Protein 9FS2 (pdb70)

Nearest PDB structures (foldseek):
  9fs2-assembly1_A  TM=1.003E+00  e=1.152E-84  Homo sapiens
  6hfk-assembly1_A  TM=1.002E+00  e=3.833E-84  Homo sapiens
  6hfh-assembly1_A  TM=1.003E+00  e=9.293E-84  Homo sapiens
  6hfq-assembly1_A  TM=1.002E+00  e=9.293E-84  Homo sapiens
  6hfe-assembly1_A-2  TM=1.002E+00  e=7.982E-83  Homo sapiens

Radius of gyration: 18.81 Å; Cα contacts (8 Å, |Δi|>4): 896; chains: 1; bounding box: 50×43×52 Å

Solvent-accessible surface area: 13919 Å² total

Foldseek 3Di:
DWDKFFAFEFAAEAQQPPPRPLQHHQQLLLLLQVQLRHQEYEHAQQHVVGQAADVSVVVVQVRNLQFHLHAYFYEHEQFCPCQQPCAVPQQLHLAYAEDDDGDNRRYDPDVVSLLSNLQRRPQLAAAEYAADQCRLVSSLVSCVVSVGEYEYEAHQFLRNLVVLVVCVVVVRRYAYEHAVCSQPPAPVLCVVCDDLSQAAVVGGHHPVGNVSCLVSLVRHQAYHHNQDTDAPCQSPDDHRDHHFGPSNPRNQSVLQCCVVVSDHPVSHCRHGPVSSCVNSVFFGFPPKIWIKDQADKDFADQADDRGSNRGGSRGGDITGMGTAWIAGNRHTQDGPRDGDGGGSNYYSRSPPPSGGRDDDD

Organism: Homo sapiens (NCBI:txid9606)

InterPro domains:
  IPR002082 Aspartate carbamoyltransferase [MF_00001] (1923-2224)
  IPR002082 Aspartate carbamoyltransferase [TIGR00670] (1924-2222)
  IPR002195 Dihydroorotase, conserved site [PS00482] (1469-1477)
  IPR002195 Dihydroorotase, conserved site [PS00483] (1684-1695)
  IPR002474 Carbamoyl-phosphate synthase small subunit, N-terminal domain [PF00988] (4-137)
  IPR002474 Carbamoyl-phosphate synthase small subunit, N-terminal domain [SM01097] (1-139)
  IPR005479 Carbamoyl phosphate synthase, ATP-binding domain [PF02786] (514-717)
  IPR005479 Carbamoyl phosphate synthase, ATP-binding domain [PF02786] (1050-1247)
  IPR005479 Carbamoyl phosphate synthase, ATP-binding domain [PS00866] (550-564)
  IPR005479 Carbamoyl phosphate synthase, ATP-binding domain [PS00866] (1083-1097)
  IPR005479 Carbamoyl phosphate synthase, ATP-binding domain [PS00867] (680-687)
  IPR005479 Carbamoyl phosphate synthase, ATP-binding domain [PS00867] (1212-1219)
  IPR005480 Carbamoyl-phosphate synthetase, large subunit oligomerisation domain [PF02787] (801-877)
  IPR005480 Carbamoyl-phosphate synthetase, large subunit oligomerisation domain [SM01096] (798-921)
  IPR005483 Carbamoyl phosphate synthase, CPSase domain [PR00098] (405-419)
  IPR005483 Carbamoyl phosphate synthase, CPSase domain [PR00098] (434-444)
  IPR005483 Carbamoyl phosphate synthase, CPSase domain [PR00098] (554-566)
  IPR005483 Carbamoyl phosphate synthase, CPSase domain [PR00098] (588-607)
  IPR005483 Carbamoyl phosphate synthase, CPSase domain [PR00098] (623-640)
  IPR005483 Carbamoyl phosphate synthase, CPSase domain [PR00098] (680-709)

Structure (mmCIF, N/CA/C/O backbone):
data_9FS2
#
_entry.id   9FS2
#
_cell.length_a   82.142
_cell.length_b   158.579
_cell.length_c   61.950
_cell.angle_alpha   90.000
_cell.angle_beta   90.000
_cell.angle_gamma   90.000
#
_symmetry.space_group_name_H-M   'C 2 2 21'
#
loop_
_entity.id
_entity.type
_entity.pdbx_description
1 polymer 'Multifunctional protein CAD'
2 non-polymer 'ZINC ION'
3 non-polymer N-CARBAMOYL-L-ASPARTATE
4 non-polymer '(4S)-2,6-DIOXOHEXAHYDROPYRIMIDINE-4-CARBOXYLIC ACID'
5 non-polymer 'FORMIC ACID'
6 water water
#
loop_
_atom_site.group_PDB
_atom_site.id
_atom_site.type_symbol
_atom_site.label_atom_id
_atom_site.label_alt_id
_atom_site.label_comp_id
_atom_site.label_asym_id
_atom_site.label_entity_id
_atom_site.label_seq_id
_atom_site.pdbx_PDB_ins_code
_atom_site.Cartn_x
_atom_site.Cartn_y
_atom_site.Cartn_z
_atom_site.occupancy
_atom_site.B_iso_or_equiv
_atom_site.auth_seq_id
_atom_site.auth_comp_id
_atom_site.auth_asym_id
_atom_site.auth_atom_id
_atom_site.pdbx_PDB_model_num
ATOM 1 N N . LYS A 1 1 ? -12.54801 -31.49980 -38.72816 1.000 33.28266 1460 LYS A N 1
ATOM 2 C CA . LYS A 1 1 ? -11.29335 -31.37375 -37.99407 1.000 32.46683 1460 LYS A CA 1
ATOM 3 C C . LYS A 1 1 ? -11.52971 -30.75198 -36.60250 1.000 31.46404 1460 LYS A C 1
ATOM 4 O O . LYS A 1 1 ? -11.88950 -29.58360 -36.47330 1.000 34.77223 1460 LYS A O 1
ATOM 7 N N . LEU A 1 2 ? -11.31760 -31.55807 -35.56797 1.000 26.47669 1461 LEU A N 1
ATOM 8 C CA . LEU A 1 2 ? -11.55580 -31.14827 -34.19677 1.000 24.09478 1461 LEU A CA 1
ATOM 9 C C . LEU A 1 2 ? -10.29471 -30.52282 -33.62831 1.000 21.66817 1461 LEU A C 1
ATOM 10 O O . LEU A 1 2 ? -9.17840 -30.84646 -34.04744 1.000 24.84732 1461 LEU A O 1
ATOM 26 N N . VAL A 1 3 ? -10.46889 -29.61227 -32.71302 1.000 17.77044 1462 VAL A N 1
ATOM 27 C CA . VAL A 1 3 ? -9.37277 -28.98614 -31.98276 1.000 17.30979 1462 VAL A CA 1
ATOM 28 C C . VAL A 1 3 ? -9.31632 -29.58815 -30.59717 1.000 16.21224 1462 VAL A C 1
ATOM 29 O O . VAL A 1 3 ? -10.33206 -29.66144 -29.90930 1.000 15.31218 1462 VAL A O 1
ATOM 42 N N . ARG A 1 4 ? -8.12862 -30.01952 -30.19403 1.000 15.40163 1463 ARG A N 1
ATOM 43 C CA . ARG A 1 4 ? -7.86755 -30.59444 -28.87776 1.000 15.57008 1463 ARG A CA 1
ATOM 44 C C . ARG A 1 4 ? -7.46072 -29.48979 -27.91638 1.000 15.21219 1463 ARG A C 1
ATOM 45 O O . ARG A 1 4 ? -6.43843 -28.78375 -28.14258 1.000 18.41760 1463 ARG A O 1
ATOM 66 N N . LEU A 1 5 ? -8.21188 -29.31859 -26.89408 1.000 13.18035 1464 LEU A N 1
ATOM 67 C CA . LEU A 1 5 ? -7.97580 -28.42300 -25.77714 1.000 11.92491 1464 LEU A CA 1
ATOM 68 C C . LEU A 1 5 ? -7.59788 -29.22506 -24.54423 1.000 11.66693 1464 LEU A C 1
ATOM 69 O O . LEU A 1 5 ? -7.99272 -30.40263 -24.42083 1.000 12.62233 1464 LEU A O 1
ATOM 85 N N . PRO A 1 6 ? -6.85229 -28.64430 -23.62354 1.000 12.32497 1465 PRO A N 1
ATOM 86 C CA . PRO A 1 6 ? -6.62978 -29.28886 -22.32538 1.000 12.44076 1465 PRO A CA 1
ATOM 87 C C . PRO A 1 6 ? -7.91009 -29.30089 -21.51271 1.000 12.55659 1465 PRO A C 1
ATOM 88 O O . PRO A 1 6 ? -8.92594 -28.71760 -21.88833 1.000 13.04866 1465 PRO A O 1
ATOM 99 N N . GLY A 1 7 ? -7.86457 -29.98628 -20.37148 1.000 12.78285 1466 GLY A N 1
ATOM 100 C CA . GLY A 1 7 ? -9.00519 -30.01537 -19.47494 1.000 12.40122 1466 GLY A CA 1
ATOM 101 C C . GLY A 1 7 ? -9.25103 -28.64377 -18.86181 1.000 10.89582 1466 GLY A C 1
ATOM 102 O O . GLY A 1 7 ? -8.40817 -28.13761 -18.10581 1.000 11.51430 1466 GLY A O 1
ATOM 106 N N . LEU A 1 8 ? -10.40254 -28.05732 -19.13330 1.000 10.21944 1467 LEU A N 1
ATOM 107 C CA . LEU A 1 8 ? -10.67711 -26.70639 -18.64637 1.000 10.20359 1467 LEU A CA 1
ATOM 108 C C . LEU A 1 8 ? -11.18148 -26.72335 -17.20812 1.000 10.01941 1467 LEU A C 1
ATOM 109 O O . LEU A 1 8 ? -11.78406 -27.69405 -16.72044 1.000 10.86154 1467 LEU A O 1
ATOM 125 N N . ILE A 1 9 ? -10.93133 -25.60883 -16.52361 1.000 9.41144 1468 ILE A N 1
ATOM 126 C CA . ILE A 1 9 ? -11.15104 -25.46925 -15.10369 1.000 9.39037 1468 ILE A CA 1
ATOM 127 C C . ILE A 1 9 ? -12.06859 -24.28489 -14.89368 1.000 9.62988 1468 ILE A C 1
ATOM 128 O O . ILE A 1 9 ? -11.77302 -23.17921 -15.35121 1.000 10.09566 1468 ILE A O 1
ATOM 144 N N . ASP A 1 10 ? -13.15753 -24.50544 -14.12904 1.000 8.91663 1469 ASP A N 1
ATOM 145 C CA . ASP A 1 10 ? -14.06872 -23.44369 -13.70675 1.000 8.98241 1469 ASP A CA 1
ATOM 146 C C . ASP A 1 10 ? -13.94073 -23.24004 -12.21424 1.000 9.16662 1469 ASP A C 1
ATOM 147 O O . ASP A 1 10 ? -14.36071 -24.07632 -11.40813 1.000 9.33770 1469 ASP A O 1
ATOM 156 N N . VAL A 1 11 ? -13.32480 -22.10678 -11.83180 1.000 8.49031 1470 VAL A N 1
ATOM 157 C CA . VAL A 1 11 ? -13.07376 -21.81640 -10.43597 1.000 9.26402 1470 VAL A CA 1
ATOM 158 C C . VAL A 1 11 ? -14.25183 -21.19812 -9.68035 1.000 9.39033 1470 VAL A C 1
ATOM 159 O O . VAL A 1 11 ? -14.09636 -20.78917 -8.51946 1.000 8.88501 1470 VAL A O 1
ATOM 172 N N . HIS A 1 12 ? -15.44226 -21.18290 -10.30415 1.000 8.60605 1471 HIS A N 1
ATOM 173 C CA . HIS A 1 12 ? -16.57375 -20.58897 -9.59351 1.000 8.08496 1471 HIS A CA 1
ATOM 174 C C . HIS A 1 12 ? -17.89018 -21.24036 -10.03060 1.000 8.78766 1471 HIS A C 1
ATOM 175 O O . HIS A 1 12 ? -18.54632 -20.75747 -10.95015 1.000 9.52715 1471 HIS A O 1
ATOM 188 N N . VAL A 1 13 ? -18.31453 -22.28820 -9.30013 1.000 9.12193 1472 VAL A N 1
ATOM 189 C CA . VAL A 1 13 ? -19.59239 -22.92785 -9.58134 1.000 9.67719 1472 VAL A CA 1
ATOM 190 C C . VAL A 1 13 ? -20.35225 -23.11769 -8.29119 1.000 9.35615 1472 VAL A C 1
ATOM 191 O O . VAL A 1 13 ? -19.78098 -23.30901 -7.21026 1.000 10.48514 1472 VAL A O 1
ATOM 204 N N . HIS A 1 14 ? -21.68185 -23.18058 -8.42824 1.000 9.37201 1473 HIS A N 1
ATOM 205 C CA . HIS A 1 14 ? -22.58627 -23.51920 -7.33021 1.000 9.07716 1473 HIS A CA 1
ATOM 206 C C . HIS A 1 14 ? -23.26715 -24.83269 -7.68812 1.000 9.54831 1473 HIS A C 1
ATOM 207 O O . HIS A 1 14 ? -24.05140 -24.86842 -8.62436 1.000 10.76413 1473 HIS A O 1
ATOM 221 N N . LEU A 1 15 ? -22.97956 -25.87743 -6.93158 1.000 9.82728 1474 LEU A N 1
ATOM 222 C CA . LEU A 1 15 ? -23.53545 -27.20464 -7.20486 1.000 10.67475 1474 LEU A CA 1
ATOM 223 C C . LEU A 1 15 ? -24.67546 -27.59593 -6.29295 1.000 10.50105 1474 LEU A C 1
ATOM 224 O O . LEU A 1 15 ? -25.27003 -28.67275 -6.50691 1.000 12.13539 1474 LEU A O 1
ATOM 240 N N . ARG A 1 16 ? -25.00665 -26.76374 -5.30935 1.000 10.38785 1475 ARG A N 1
ATOM 241 C CA . ARG A 1 16 ? -26.27327 -26.79688 -4.56310 1.000 10.57747 1475 ARG A CA 1
ATOM 242 C C . ARG A 1 16 ? -26.43488 -27.96740 -3.61547 1.000 12.50668 1475 ARG A C 1
ATOM 243 O O . ARG A 1 16 ? -27.42850 -28.02857 -2.95572 1.000 18.67275 1475 ARG A O 1
ATOM 264 N N . GLU A 1 17 ? -25.53193 -28.90461 -3.58244 1.000 12.96708 1476 GLU A N 1
ATOM 265 C CA . GLU A 1 17 ? -25.55796 -30.03716 -2.68560 1.000 12.65136 1476 GLU A CA 1
ATOM 266 C C . GLU A 1 17 ? -24.48329 -29.82101 -1.63624 1.000 13.67517 1476 GLU A C 1
ATOM 267 O O . GLU A 1 17 ? -23.33789 -29.56526 -2.00025 1.000 15.73052 1476 GLU A O 1
ATOM 279 N N . PRO A 1 18 ? -24.78773 -29.83316 -0.36485 1.000 13.81470 1477 PRO A N 1
ATOM 280 C CA . PRO A 1 18 ? -26.07946 -30.20607 0.23865 1.000 15.09106 1477 PRO A CA 1
ATOM 281 C C . PRO A 1 18 ? -27.15330 -29.11937 0.22725 1.000 14.82259 1477 PRO A C 1
ATOM 282 O O . PRO A 1 18 ? -26.85857 -27.91917 0.25242 1.000 13.98831 1477 PRO A O 1
ATOM 293 N N . GLY A 1 19 ? -28.41759 -29.54182 0.22083 1.000 15.83061 1478 GLY A N 1
ATOM 294 C CA . GLY A 1 19 ? -29.51221 -28.72338 0.70822 1.000 16.55435 1478 GLY A CA 1
ATOM 295 C C . GLY A 1 19 ? -30.32546 -27.99035 -0.33485 1.000 17.13077 1478 GLY A C 1
ATOM 296 O O . GLY A 1 19 ? -31.40027 -27.44171 -0.00066 1.000 19.14930 1478 GLY A O 1
ATOM 300 N N . GLY A 1 20 ? -29.89836 -27.96912 -1.56327 1.000 16.20431 1479 GLY A N 1
ATOM 301 C CA . GLY A 1 20 ? -30.61966 -27.31003 -2.62724 1.000 15.21733 1479 GLY A CA 1
ATOM 302 C C . GLY A 1 20 ? -30.71717 -28.18931 -3.85606 1.000 13.26987 1479 GLY A C 1
ATOM 303 O O . GLY A 1 20 ? -30.65391 -27.69599 -4.99564 1.000 13.70140 1479 GLY A O 1
ATOM 307 N N . THR A 1 21 ? -30.89260 -29.51939 -3.67198 1.000 14.07771 1480 THR A N 1
ATOM 308 C CA . THR A 1 21 ? -30.64447 -30.46238 -4.75266 1.000 12.78822 1480 THR A CA 1
ATOM 309 C C . THR A 1 21 ? -31.72669 -30.48687 -5.82934 1.000 12.68295 1480 THR A C 1
ATOM 310 O O . THR A 1 21 ? -31.50942 -31.09761 -6.86287 1.000 14.69884 1480 THR A O 1
ATOM 321 N N . HIS A 1 22 ? -32.86893 -29.80393 -5.62302 1.000 13.82252 1481 HIS A N 1
ATOM 322 C CA . HIS A 1 22 ? -33.82218 -29.58157 -6.70356 1.000 14.75669 1481 HIS A CA 1
ATOM 323 C C . HIS A 1 22 ? -33.28099 -28.59098 -7.73396 1.000 13.57249 1481 HIS A C 1
ATOM 324 O O . HIS A 1 22 ? -33.72806 -28.56743 -8.88481 1.000 14.97253 1481 HIS A O 1
ATOM 338 N N . LYS A 1 23 ? -32.30227 -27.76380 -7.36897 1.000 11.68283 1482 LYS A N 1
ATOM 339 C CA . LYS A 1 23 ? -31.72447 -26.80499 -8.29326 1.000 11.95381 1482 LYS A CA 1
ATOM 340 C C . LYS A 1 23 ? -30.59167 -27.41545 -9.12480 1.000 11.12213 1482 LYS A C 1
ATOM 341 O O . LYS A 1 23 ? -30.35512 -26.98465 -10.25498 1.000 11.27480 1482 LYS A O 1
ATOM 360 N N . GLU A 1 24 ? -29.87810 -28.36635 -8.53180 1.000 11.91956 1483 GLU A N 1
ATOM 361 C CA . GLU A 1 24 ? -28.66937 -28.99173 -9.07123 1.000 11.04847 1483 GLU A CA 1
ATOM 362 C C . GLU A 1 24 ? -28.17433 -29.91730 -7.98554 1.000 10.04574 1483 GLU A C 1
ATOM 363 O O . GLU A 1 24 ? -28.39676 -29.67981 -6.79808 1.000 10.59836 1483 GLU A O 1
ATOM 375 N N . ASP A 1 25 ? -27.40929 -30.94849 -8.37326 1.000 11.49059 1484 ASP A N 1
ATOM 376 C CA . ASP A 1 25 ? -26.62585 -31.66795 -7.36873 1.000 11.08799 1484 ASP A CA 1
ATOM 377 C C . ASP A 1 25 ? -25.24240 -31.92916 -7.97014 1.000 10.66160 1484 ASP A C 1
ATOM 378 O O . ASP A 1 25 ? -24.94166 -31.52283 -9.09176 1.000 11.50110 1484 ASP A O 1
ATOM 387 N N . PHE A 1 26 ? -24.36003 -32.59262 -7.20691 1.000 11.18269 1485 PHE A N 1
ATOM 388 C CA . PHE A 1 26 ? -23.02030 -32.82610 -7.73770 1.000 11.40378 1485 PHE A CA 1
ATOM 389 C C . PHE A 1 26 ? -23.11529 -33.58364 -9.06283 1.000 10.82214 1485 PHE A C 1
ATOM 390 O O . PHE A 1 26 ? -22.39159 -33.29143 -10.01373 1.000 11.03791 1485 PHE A O 1
ATOM 407 N N . ALA A 1 27 ? -23.99458 -34.59713 -9.13270 1.000 11.84596 1486 ALA A N 1
ATOM 408 C CA . ALA A 1 27 ? -24.10754 -35.42061 -10.32202 1.000 13.03547 1486 ALA A CA 1
ATOM 409 C C . ALA A 1 27 ? -24.57288 -34.61316 -11.53300 1.000 11.98550 1486 ALA A C 1
ATOM 410 O O . ALA A 1 27 ? -24.02189 -34.73872 -12.63879 1.000 13.10915 1486 ALA A O 1
ATOM 417 N N . SER A 1 28 ? -25.60971 -33.79386 -11.36757 1.000 12.09863 1487 SER A N 1
ATOM 418 C CA . SER A 1 28 ? -26.12649 -33.04748 -12.51050 1.000 12.63018 1487 SER A CA 1
ATOM 419 C C . SER A 1 28 ? -25.20727 -31.89059 -12.87288 1.000 11.81958 1487 SER A C 1
ATOM 420 O O . SER A 1 28 ? -25.06141 -31.56965 -14.04211 1.000 11.81432 1487 SER A O 1
ATOM 428 N N . GLY A 1 29 ? -24.68911 -31.19156 -11.86134 1.000 11.89851 1488 GLY A N 1
ATOM 429 C CA . GLY A 1 29 ? -23.85430 -30.02445 -12.13594 1.000 10.65629 1488 GLY A CA 1
ATOM 430 C C . GLY A 1 29 ? -22.54956 -30.41190 -12.79098 1.000 10.00626 1488 GLY A C 1
ATOM 431 O O . GLY A 1 29 ? -22.04107 -29.68830 -13.64504 1.000 11.16425 1488 GLY A O 1
ATOM 435 N N . THR A 1 30 ? -22.00226 -31.58011 -12.40854 1.000 11.18790 1489 THR A N 1
ATOM 436 C CA . THR A 1 30 ? -20.76164 -32.03453 -13.04531 1.000 11.10377 1489 THR A CA 1
ATOM 437 C C . THR A 1 30 ? -21.01086 -32.66629 -14.41429 1.000 11.28531 1489 THR A C 1
ATOM 438 O O . THR A 1 30 ? -20.13621 -32.60835 -15.28358 1.000 11.65641 1489 THR A O 1
ATOM 449 N N . ALA A 1 31 ? -22.19612 -33.21503 -14.64364 1.000 11.87748 1490 ALA A N 1
ATOM 450 C CA . ALA A 1 31 ? -22.60108 -33.55466 -16.00258 1.000 12.11170 1490 ALA A CA 1
ATOM 451 C C . ALA A 1 31 ? -22.62481 -32.30332 -16.87645 1.000 11.33796 1490 ALA A C 1
ATOM 452 O O . ALA A 1 31 ? -22.11305 -32.28979 -17.99334 1.000 10.49312 1490 ALA A O 1
ATOM 459 N N . ALA A 1 32 ? -23.22784 -31.23097 -16.35059 1.000 11.93278 1491 ALA A N 1
ATOM 460 C CA . ALA A 1 32 ? -23.24368 -29.94685 -17.04747 1.000 11.42477 1491 ALA A CA 1
ATOM 461 C C . ALA A 1 32 ? -21.81392 -29.44716 -17.31983 1.000 9.99573 1491 ALA A C 1
ATOM 462 O O . ALA A 1 32 ? -21.53805 -28.97918 -18.41299 1.000 10.25097 1491 ALA A O 1
ATOM 469 N N . ALA A 1 33 ? -20.92281 -29.57860 -16.33566 1.000 10.45100 1492 ALA A N 1
ATOM 470 C CA . ALA A 1 33 ? -19.52233 -29.18434 -16.55448 1.000 9.94045 1492 ALA A CA 1
ATOM 471 C C . ALA A 1 33 ? -18.91239 -29.94085 -17.71668 1.000 10.06941 1492 ALA A C 1
ATOM 472 O O . ALA A 1 33 ? -18.34354 -29.33293 -18.64173 1.000 10.72735 1492 ALA A O 1
ATOM 479 N N . LEU A 1 34 ? -19.02066 -31.27438 -17.70589 1.000 10.63786 1493 LEU A N 1
ATOM 480 C CA . LEU A 1 34 ? -18.37788 -32.06414 -18.76189 1.000 10.89846 1493 LEU A CA 1
ATOM 481 C C . LEU A 1 34 ? -18.92722 -31.68467 -20.13359 1.000 11.07481 1493 LEU A C 1
ATOM 482 O O . LEU A 1 34 ? -18.19181 -31.55726 -21.10969 1.000 11.30112 1493 LEU A O 1
ATOM 498 N N . ALA A 1 35 ? -20.26185 -31.49230 -20.22551 1.000 12.45123 1494 ALA A N 1
ATOM 499 C CA . ALA A 1 35 ? -20.86514 -31.14720 -21.51175 1.000 13.05130 1494 ALA A CA 1
ATOM 500 C C . ALA A 1 35 ? -20.41007 -29.76005 -21.97993 1.000 12.59597 1494 ALA A C 1
ATOM 501 O O . ALA A 1 35 ? -20.50195 -29.45858 -23.16803 1.000 14.39354 1494 ALA A O 1
ATOM 508 N N . GLY A 1 36 ? -19.94641 -28.93205 -21.06191 1.000 11.63809 1495 GLY A N 1
ATOM 509 C CA . GLY A 1 36 ? -19.36199 -27.63585 -21.33479 1.000 11.70379 1495 GLY A CA 1
ATOM 510 C C . GLY A 1 36 ? -17.86344 -27.66613 -21.51325 1.000 11.79586 1495 GLY A C 1
ATOM 511 O O . GLY A 1 36 ? -17.24074 -26.60691 -21.62686 1.000 12.16699 1495 GLY A O 1
ATOM 515 N N . GLY A 1 37 ? -17.24700 -28.85564 -21.57461 1.000 11.38539 1496 GLY A N 1
ATOM 516 C CA . GLY A 1 37 ? -15.80635 -28.95050 -21.74777 1.000 11.17470 1496 GLY A CA 1
ATOM 517 C C . GLY A 1 37 ? -14.98199 -28.65934 -20.52467 1.000 10.05110 1496 GLY A C 1
ATOM 518 O O . GLY A 1 37 ? -13.76795 -28.41458 -20.65966 1.000 11.99058 1496 GLY A O 1
ATOM 522 N N . ILE A 1 38 ? -15.58950 -28.74053 -19.34745 1.000 10.54839 1497 ILE A N 1
ATOM 523 C CA . ILE A 1 38 ? -14.95257 -28.42534 -18.08042 1.000 10.99314 1497 ILE A CA 1
ATOM 524 C C . ILE A 1 38 ? -14.71292 -29.74269 -17.35180 1.000 10.45102 1497 ILE A C 1
ATOM 525 O O . ILE A 1 38 ? -15.66148 -30.52403 -17.12195 1.000 11.49059 1497 ILE A O 1
ATOM 541 N N . THR A 1 39 ? -13.46128 -29.98488 -16.95619 1.000 10.71682 1498 THR A N 1
ATOM 542 C CA . THR A 1 39 ? -13.06569 -31.21616 -16.32785 1.000 9.99576 1498 THR A CA 1
ATOM 543 C C . THR A 1 39 ? -12.73365 -31.04736 -14.85993 1.000 9.53249 1498 THR A C 1
ATOM 544 O O . THR A 1 39 ? -12.53962 -32.06024 -14.15845 1.000 9.90881 1498 THR A O 1
ATOM 555 N N . MET A 1 40 ? -12.70685 -29.79038 -14.33134 1.000 10.07203 1499 MET A N 1
ATOM 556 C CA . MET A 1 40 ? -12.44702 -29.59180 -12.92288 1.000 9.61144 1499 MET A CA 1
ATOM 557 C C . MET A 1 40 ? -13.23455 -28.34664 -12.50288 1.000 8.83507 1499 MET A C 1
ATOM 558 O O . MET A 1 40 ? -13.20558 -27.33149 -13.21544 1.000 9.26136 1499 MET A O 1
ATOM 572 N N . VAL A 1 41 ? -13.91670 -28.41438 -11.36838 1.000 9.41405 1500 VAL A N 1
ATOM 573 C CA . VAL A 1 41 ? -14.70081 -27.30050 -10.85934 1.000 9.56406 1500 VAL A CA 1
ATOM 574 C C . VAL A 1 41 ? -14.34110 -27.01215 -9.42806 1.000 9.38515 1500 VAL A C 1
ATOM 575 O O . VAL A 1 41 ? -14.01027 -27.92261 -8.66497 1.000 11.38791 1500 VAL A O 1
ATOM 588 N N . CYS A 1 42 ? -14.46089 -25.73809 -9.05027 1.000 9.48512 1501 CYS A N 1
ATOM 589 C CA . CYS A 1 42 ? -14.30301 -25.32779 -7.67645 1.000 9.40617 1501 CYS A CA 1
ATOM 590 C C . CYS A 1 42 ? -15.66764 -24.86137 -7.16895 1.000 9.32719 1501 CYS A C 1
ATOM 591 O O . CYS A 1 42 ? -16.22899 -23.87304 -7.69028 1.000 9.49560 1501 CYS A O 1
ATOM 599 N N . ALA A 1 43 ? -16.21277 -25.58405 -6.18446 1.000 9.21137 1502 ALA A N 1
ATOM 600 C CA . ALA A 1 43 ? -17.59343 -25.40956 -5.74067 1.000 10.28786 1502 ALA A CA 1
ATOM 601 C C . ALA A 1 43 ? -17.69799 -24.47138 -4.54906 1.000 9.89304 1502 ALA A C 1
ATOM 602 O O . ALA A 1 43 ? -17.01752 -24.64092 -3.54456 1.000 10.11410 1502 ALA A O 1
ATOM 609 N N . MET A 1 44 ? -18.58260 -23.46793 -4.68474 1.000 9.55094 1503 MET A N 1
ATOM 610 C CA . MET A 1 44 ? -18.79230 -22.46179 -3.64320 1.000 8.84824 1503 MET A CA 1
ATOM 611 C C . MET A 1 44 ? -19.50063 -22.98605 -2.40777 1.000 9.79559 1503 MET A C 1
ATOM 612 O O . MET A 1 44 ? -20.19001 -24.01451 -2.47586 1.000 10.47735 1503 MET A O 1
ATOM 626 N N . PRO A 1 45 ? -19.36109 -22.30694 -1.26672 1.000 9.46671 1504 PRO A N 1
ATOM 627 C CA . PRO A 1 45 ? -19.74443 -22.88255 0.03568 1.000 9.66141 1504 PRO A CA 1
ATOM 628 C C . PRO A 1 45 ? -21.11164 -22.43650 0.53116 1.000 9.66147 1504 PRO A C 1
ATOM 629 O O . PRO A 1 45 ? -21.43605 -22.74346 1.68508 1.000 10.54047 1504 PRO A O 1
ATOM 640 N N . ASN A 1 46 ? -21.88741 -21.73729 -0.29039 1.000 10.14045 1505 ASN A N 1
ATOM 641 C CA . ASN A 1 46 ? -23.19431 -21.19467 0.15402 1.000 10.85105 1505 ASN A CA 1
ATOM 642 C C . ASN A 1 46 ? -24.32059 -22.18735 -0.00682 1.000 11.28536 1505 ASN A C 1
ATOM 643 O O . ASN A 1 46 ? -25.41363 -21.84429 -0.44651 1.000 11.60373 1505 ASN A O 1
ATOM 654 N N . THR A 1 47 ? -24.05842 -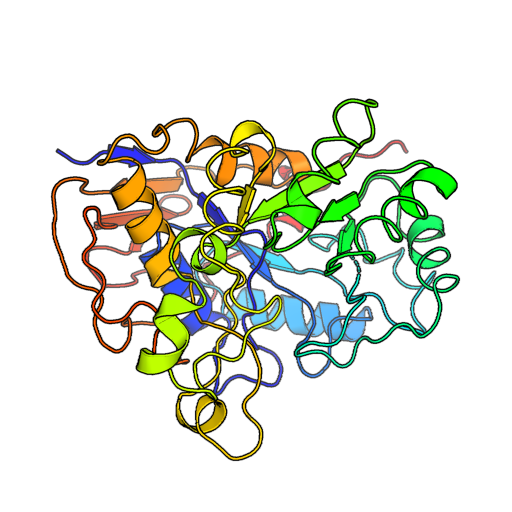23.41627 0.42046 1.000 11.62223 1506 THR A N 1
ATOM 655 C CA . THR A 1 47 ? -25.00433 -24.51645 0.47447 1.000 11.42750 1506 THR A CA 1
ATOM 656 C C . THR A 1 47 ? -25.78530 -24.47880 1.77781 1.000 12.31444 1506 THR A C 1
ATOM 657 O O . THR A 1 47 ? -25.67637 -23.55669 2.59446 1.000 13.61711 1506 THR A O 1
ATOM 668 N N . ARG A 1 48 ? -26.61041 -25.51052 2.00114 1.000 14.17258 1507 ARG A N 1
ATOM 669 C CA . ARG A 1 48 ? -27.41782 -25.65837 3.22001 1.000 17.10441 1507 ARG A CA 1
ATOM 670 C C . ARG A 1 48 ? -27.20048 -27.05826 3.78742 1.000 17.04130 1507 ARG A C 1
ATOM 671 O O . ARG A 1 48 ? -27.78400 -28.03018 3.27029 1.000 18.69935 1507 ARG A O 1
ATOM 675 N N . PRO A 1 49 ? -26.41674 -27.23230 4.85354 1.000 18.10461 1508 PRO A N 1
ATOM 676 C CA . PRO A 1 49 ? -25.66699 -26.21406 5.62332 1.000 17.48345 1508 PRO A CA 1
ATOM 677 C C . PRO A 1 49 ? -24.55522 -25.59589 4.77039 1.000 15.62005 1508 PRO A C 1
ATOM 678 O O . PRO A 1 49 ? -24.02264 -26.22739 3.86170 1.000 15.15950 1508 PRO A O 1
ATOM 689 N N . PRO A 1 50 ? -24.18197 -24.33913 5.05755 1.000 14.94367 1509 PRO A N 1
ATOM 690 C CA . PRO A 1 50 ? -23.03151 -23.74259 4.34997 1.000 12.94088 1509 PRO A CA 1
ATOM 691 C C . PRO A 1 50 ? -21.72387 -24.35808 4.82106 1.000 12.37233 1509 PRO A C 1
ATOM 692 O O . PRO A 1 50 ? -21.62038 -24.80874 5.95201 1.000 13.07235 1509 PRO A O 1
ATOM 703 N N . ILE A 1 51 ? -20.72560 -24.32976 3.94605 1.000 11.78276 1510 ILE A N 1
ATOM 704 C CA . ILE A 1 51 ? -19.44175 -25.03354 4.21701 1.000 11.84326 1510 ILE A CA 1
ATOM 705 C C . ILE A 1 51 ? -18.55017 -24.04693 4.97272 1.000 11.98287 1510 ILE A C 1
ATOM 706 O O . ILE A 1 51 ? -17.62234 -23.44970 4.41561 1.000 12.82232 1510 ILE A O 1
ATOM 722 N N . ILE A 1 52 ? -18.80213 -23.89314 6.26761 1.000 13.51978 1511 ILE A N 1
ATOM 723 C CA . ILE A 1 52 ? -18.17389 -22.86627 7.09190 1.000 13.81725 1511 ILE A CA 1
ATOM 724 C C . ILE A 1 52 ? -17.50613 -23.46097 8.32584 1.000 14.13040 1511 ILE A C 1
ATOM 725 O O . ILE A 1 52 ? -17.05245 -22.73490 9.21101 1.000 14.51205 1511 ILE A O 1
ATOM 741 N N A ASP A 1 53 ? -17.48061 -24.78877 8.42017 0.365 14.34887 1512 ASP A N 1
ATOM 742 N N B ASP A 1 53 ? -17.46787 -24.79385 8.39770 0.635 13.74620 1512 ASP A N 1
ATOM 743 C CA A ASP A 1 53 ? -16.76393 -25.42953 9.51991 0.365 15.17788 1512 ASP A CA 1
ATOM 744 C CA B ASP A 1 53 ? -16.86905 -25.46495 9.55133 0.635 14.80416 1512 ASP A CA 1
ATOM 745 C C A ASP A 1 53 ? -16.40453 -26.85232 9.11183 0.365 15.35162 1512 ASP A C 1
ATOM 746 C C B ASP A 1 53 ? -16.41272 -26.85750 9.11390 0.635 14.70158 1512 ASP A C 1
ATOM 747 O O A ASP A 1 53 ? -16.79913 -27.32967 8.04668 0.365 15.44372 1512 ASP A O 1
ATOM 748 O O B ASP A 1 53 ? -16.71926 -27.30569 8.00723 0.635 15.00156 1512 ASP A O 1
ATOM 765 N N . ALA A 1 54 ? -15.61781 -27.51702 9.95794 1.000 16.33847 1513 ALA A N 1
ATOM 766 C CA . ALA A 1 54 ? -15.05788 -28.80887 9.56935 1.000 16.00957 1513 ALA A CA 1
ATOM 767 C C . ALA A 1 54 ? -16.14388 -29.87280 9.37695 1.000 15.85430 1513 ALA A C 1
ATOM 768 O O . ALA A 1 54 ? -16.06342 -30.62747 8.39054 1.000 16.27275 1513 ALA A O 1
ATOM 775 N N . PRO A 1 55 ? -17.16070 -29.97515 10.22592 1.000 15.09111 1514 PRO A N 1
ATOM 776 C CA . PRO A 1 55 ? -18.19748 -30.99008 9.97146 1.000 15.36210 1514 PRO A CA 1
ATOM 777 C C . PRO A 1 55 ? -18.90678 -30.78691 8.64260 1.000 14.52780 1514 PRO A C 1
ATOM 778 O O . PRO A 1 55 ? -19.16075 -31.75979 7.94038 1.000 14.07778 1514 PRO A O 1
ATOM 789 N N . ALA A 1 56 ? -19.20358 -29.54323 8.27388 1.000 13.53302 1515 ALA A N 1
ATOM 790 C CA . ALA A 1 56 ? -19.88661 -29.31234 6.99923 1.000 13.65139 1515 ALA A CA 1
ATOM 791 C C . ALA A 1 56 ? -18.99258 -29.65210 5.81440 1.000 13.15664 1515 ALA A C 1
ATOM 792 O O . ALA A 1 56 ? -19.45493 -30.18642 4.81075 1.000 13.63559 1515 ALA A O 1
ATOM 799 N N . LEU A 1 57 ? -17.69181 -29.30375 5.90208 1.000 13.43030 1516 LEU A N 1
ATOM 800 C CA . LEU A 1 57 ? -16.76405 -29.68161 4.86556 1.000 13.80146 1516 LEU A CA 1
ATOM 801 C C . LEU A 1 57 ? -16.65709 -31.20775 4.74377 1.000 13.55403 1516 LEU A C 1
ATOM 802 O O . LEU A 1 57 ? -16.62798 -31.73938 3.62670 1.000 13.27767 1516 LEU A O 1
ATOM 818 N N . ALA A 1 58 ? -16.63199 -31.91657 5.87447 1.000 13.94619 1517 ALA A N 1
ATOM 819 C CA . ALA A 1 58 ? -16.53176 -33.38260 5.81218 1.000 14.25671 1517 ALA A CA 1
ATOM 820 C C . ALA A 1 58 ? -17.74717 -33.96704 5.09494 1.000 12.73289 1517 ALA A C 1
ATOM 821 O O . ALA A 1 58 ? -17.62127 -34.88388 4.29025 1.000 13.08553 1517 ALA A O 1
ATOM 828 N N . LEU A 1 59 ? -18.95142 -33.44619 5.40258 1.000 12.94080 1518 LEU A N 1
ATOM 829 C CA . LEU A 1 59 ? -20.15427 -33.88681 4.72360 1.000 13.00927 1518 LEU A CA 1
ATOM 830 C C . LEU A 1 59 ? -20.07830 -33.60354 3.23787 1.000 12.93025 1518 LEU A C 1
ATOM 831 O O . LEU A 1 59 ? -20.31817 -34.47684 2.41057 1.000 13.44085 1518 LEU A O 1
ATOM 847 N N . ALA A 1 60 ? -19.69983 -32.36706 2.87517 1.000 13.01182 1519 ALA A N 1
ATOM 848 C CA . ALA A 1 60 ? -19.66472 -31.99238 1.47468 1.000 13.05665 1519 ALA A CA 1
ATOM 849 C C . ALA A 1 60 ? -18.65696 -32.85719 0.71525 1.000 12.43024 1519 ALA A C 1
ATOM 850 O O . ALA A 1 60 ? -18.87669 -33.18155 -0.45434 1.000 13.11974 1519 ALA A O 1
ATOM 857 N N . GLN A 1 61 ? -17.49267 -33.13147 1.32640 1.000 12.67233 1520 GLN A N 1
ATOM 858 C CA . GLN A 1 61 ? -16.48391 -33.96750 0.66211 1.000 13.12767 1520 GLN A CA 1
ATOM 859 C C . GLN A 1 61 ? -17.05372 -35.34764 0.27479 1.000 12.21170 1520 GLN A C 1
ATOM 860 O O . GLN A 1 61 ? -16.84713 -35.82438 -0.84398 1.000 12.18020 1520 GLN A O 1
ATOM 874 N N . LYS A 1 62 ? -17.78627 -35.96380 1.19347 1.000 12.71971 1521 LYS A N 1
ATOM 875 C CA . LYS A 1 62 ? -18.35013 -37.27905 0.89988 1.000 12.55135 1521 LYS A CA 1
ATOM 876 C C . LYS A 1 62 ? -19.44627 -37.17839 -0.14912 1.000 12.40128 1521 LYS A C 1
ATOM 877 O O . LYS A 1 62 ? -19.52038 -38.02922 -1.04312 1.000 13.10921 1521 LYS A O 1
ATOM 896 N N . LEU A 1 63 ? -20.30023 -36.13821 -0.07312 1.000 12.60653 1522 LEU A N 1
ATOM 897 C CA . LEU A 1 63 ? -21.32117 -35.95916 -1.10180 1.000 12.30130 1522 LEU A CA 1
ATOM 898 C C . LEU A 1 63 ? -20.68890 -35.75499 -2.47056 1.000 12.62758 1522 LEU A C 1
ATOM 899 O O . LEU A 1 63 ? -21.14480 -36.32393 -3.45614 1.000 12.93287 1522 LEU A O 1
ATOM 915 N N . ALA A 1 64 ? -19.62186 -34.94511 -2.52629 1.000 11.69857 1523 ALA A N 1
ATOM 916 C CA . ALA A 1 64 ? -18.95756 -34.70232 -3.79712 1.000 12.11433 1523 ALA A CA 1
ATOM 917 C C . ALA A 1 64 ? -18.25940 -35.97452 -4.30007 1.000 11.61174 1523 ALA A C 1
ATOM 918 O O . ALA A 1 64 ? -18.31100 -36.28618 -5.50042 1.000 12.36699 1523 ALA A O 1
ATOM 925 N N . GLU A 1 65 ? -17.56036 -36.67879 -3.43718 1.000 12.23017 1524 GLU A N 1
ATOM 926 C CA . GLU A 1 65 ? -16.86256 -37.90955 -3.89351 1.000 14.07510 1524 GLU A CA 1
ATOM 927 C C . GLU A 1 65 ? -17.83191 -38.94225 -4.43198 1.000 14.71468 1524 GLU A C 1
ATOM 928 O O . GLU A 1 65 ? -17.47942 -39.72888 -5.31866 1.000 15.98054 1524 GLU A O 1
ATOM 940 N N . ALA A 1 66 ? -19.06991 -38.93948 -3.93212 1.000 14.14624 1525 ALA A N 1
ATOM 941 C CA . ALA A 1 66 ? -20.08134 -39.91214 -4.35311 1.000 13.94884 1525 ALA A CA 1
ATOM 942 C C . ALA A 1 66 ? -20.83480 -39.45303 -5.58273 1.000 14.32510 1525 ALA A C 1
ATOM 943 O O . ALA A 1 66 ? -21.34167 -40.30516 -6.34119 1.000 14.07248 1525 ALA A O 1
ATOM 950 N N . GLY A 1 67 ? -20.96389 -38.13632 -5.78086 1.000 13.41457 1526 GLY A N 1
ATOM 951 C CA . GLY A 1 67 ? -21.80490 -37.62735 -6.84751 1.000 12.56702 1526 GLY A CA 1
ATOM 952 C C . GLY A 1 67 ? -21.08994 -37.02869 -8.03718 1.000 11.82224 1526 GLY A C 1
ATOM 953 O O . GLY A 1 67 ? -21.61657 -36.97962 -9.15264 1.000 12.53018 1526 GLY A O 1
ATOM 957 N N . ALA A 1 68 ? -19.89415 -36.45989 -7.80524 1.000 11.65383 1527 ALA A N 1
ATOM 958 C CA . ALA A 1 68 ? -19.24075 -35.73750 -8.87309 1.000 12.33012 1527 ALA A CA 1
ATOM 959 C C . ALA A 1 68 ? -18.78812 -36.68667 -9.97528 1.000 12.28542 1527 ALA A C 1
ATOM 960 O O . ALA A 1 68 ? -18.25878 -37.79365 -9.70372 1.000 13.14080 1527 ALA A O 1
ATOM 967 N N . ARG A 1 69 ? -18.91390 -36.21640 -11.21615 1.000 11.66435 1528 ARG A N 1
ATOM 968 C CA . ARG A 1 69 ? -18.48159 -36.93058 -12.41681 1.000 12.21699 1528 ARG A CA 1
ATOM 969 C C . ARG A 1 69 ? -17.18823 -36.36375 -12.96909 1.000 11.86168 1528 ARG A C 1
ATOM 970 O O . ARG A 1 69 ? -16.52584 -37.01444 -13.79724 1.000 12.61175 1528 ARG A O 1
ATOM 991 N N . CYS A 1 70 ? -16.88412 -35.10145 -12.63718 1.000 11.10910 1529 CYS A N 1
ATOM 992 C CA . CYS A 1 70 ? -15.56888 -34.52395 -12.93576 1.000 11.73270 1529 CYS A CA 1
ATOM 993 C C . CYS A 1 70 ? -14.84411 -34.21043 -11.64404 1.000 11.28006 1529 CYS A C 1
ATOM 994 O O . CYS A 1 70 ? -15.40195 -34.35690 -10.57787 1.000 11.31425 1529 CYS A O 1
ATOM 1002 N N . ASP A 1 71 ? -13.56473 -33.81374 -11.74922 1.000 10.52732 1530 ASP A N 1
ATOM 1003 C CA . ASP A 1 71 ? -12.80984 -33.56044 -10.53343 1.000 10.34580 1530 ASP A CA 1
ATOM 1004 C C . ASP A 1 71 ? -13.17139 -32.18381 -9.95702 1.000 10.21937 1530 ASP A C 1
ATOM 1005 O O . ASP A 1 71 ? -13.78092 -31.31863 -10.63697 1.000 10.32994 1530 ASP A O 1
ATOM 1014 N N . PHE A 1 72 ? -12.83628 -32.01222 -8.68779 1.000 9.89042 1531 PHE A N 1
ATOM 1015 C CA . PHE A 1 72 ? -13.31094 -30.82655 -7.98733 1.000 10.02468 1531 PHE A CA 1
ATOM 1016 C C . PHE A 1 72 ? -12.39992 -30.44100 -6.82890 1.000 11.10626 1531 PHE A C 1
ATOM 1017 O O . PHE A 1 72 ? -11.58514 -31.22802 -6.32476 1.000 10.88267 1531 PHE A O 1
ATOM 1034 N N . ALA A 1 73 ? -12.58051 -29.20538 -6.37881 1.000 10.21946 1532 ALA A N 1
ATOM 1035 C CA . ALA A 1 73 ? -12.12991 -28.75927 -5.09310 1.000 11.14317 1532 ALA A CA 1
ATOM 1036 C C . ALA A 1 73 ? -13.29434 -27.98813 -4.46326 1.000 10.43523 1532 ALA A C 1
ATOM 1037 O O . ALA A 1 73 ? -14.09710 -27.38757 -5.18047 1.000 9.79567 1532 ALA A O 1
ATOM 1044 N N . LEU A 1 74 ? -13.36693 -27.98131 -3.13365 1.000 9.64043 1533 LEU A N 1
ATOM 1045 C CA . LEU A 1 74 ? -14.47380 -27.33595 -2.41989 1.000 9.56932 1533 LEU A CA 1
ATOM 1046 C C . LEU A 1 74 ? -13.94325 -26.10877 -1.69186 1.000 9.57722 1533 LEU A C 1
ATOM 1047 O O . LEU A 1 74 ? -13.02509 -26.22287 -0.88811 1.000 10.72471 1533 LEU A O 1
ATOM 1063 N N . PHE A 1 75 ? -14.59073 -24.95346 -1.88208 1.000 9.28776 1534 PHE A N 1
ATOM 1064 C CA . PHE A 1 75 ? -14.29590 -23.77999 -1.08165 1.000 9.89561 1534 PHE A CA 1
ATOM 1065 C C . PHE A 1 75 ? -14.84157 -23.92848 0.34407 1.000 9.86942 1534 PHE A C 1
ATOM 1066 O O . PHE A 1 75 ? -15.89223 -24.54467 0.59458 1.000 10.79836 1534 PHE A O 1
ATOM 1083 N N . LEU A 1 76 ? -14.14916 -23.30607 1.28453 1.000 10.45890 1535 LEU A N 1
ATOM 1084 C CA . LEU A 1 76 ? -14.69759 -22.94350 2.57704 1.000 10.38520 1535 LEU A CA 1
ATOM 1085 C C . LEU A 1 76 ? -15.24824 -21.54061 2.47118 1.000 10.39310 1535 LEU A C 1
ATOM 1086 O O . LEU A 1 76 ? -14.76822 -20.73064 1.67128 1.000 10.50890 1535 LEU A O 1
ATOM 1102 N N . GLY A 1 77 ? -16.25097 -21.23687 3.28818 1.000 10.61158 1536 GLY A N 1
ATOM 1103 C CA . GLY A 1 77 ? -16.80095 -19.88343 3.38137 1.000 10.39834 1536 GLY A CA 1
ATOM 1104 C C . GLY A 1 77 ? -16.43101 -19.21080 4.68920 1.000 10.12465 1536 GLY A C 1
ATOM 1105 O O . GLY A 1 77 ? -16.48967 -19.80864 5.75213 1.000 10.82996 1536 GLY A O 1
ATOM 1109 N N . ALA A 1 78 ? -16.14269 -17.90902 4.59972 1.000 10.40371 1537 ALA A N 1
ATOM 1110 C CA . ALA A 1 78 ? -15.93646 -17.07117 5.75997 1.000 11.01688 1537 ALA A CA 1
ATOM 1111 C C . ALA A 1 78 ? -17.26516 -16.73598 6.40099 1.000 11.90909 1537 ALA A C 1
ATOM 1112 O O . ALA A 1 78 ? -18.23047 -16.40686 5.71015 1.000 12.74068 1537 ALA A O 1
ATOM 1119 N N . ALA A 1 79 ? -17.32193 -16.78071 7.70810 1.000 11.41178 1538 ALA A N 1
ATOM 1120 C CA . ALA A 1 79 ? -18.49714 -16.38351 8.45482 1.000 13.14349 1538 ALA A CA 1
ATOM 1121 C C . ALA A 1 79 ? -18.11923 -15.38924 9.54119 1.000 13.78571 1538 ALA A C 1
ATOM 1122 O O . ALA A 1 79 ? -16.94138 -15.14087 9.79789 1.000 14.09358 1538 ALA A O 1
ATOM 1129 N N . SER A 1 80 ? -19.12848 -14.87731 10.22657 1.000 17.11494 1539 SER A N 1
ATOM 1130 C CA . SER A 1 80 ? -18.92528 -13.97395 11.34365 1.000 19.15214 1539 SER A CA 1
ATOM 1131 C C . SER A 1 80 ? -18.40413 -14.66824 12.58597 1.000 20.65228 1539 SER A C 1
ATOM 1132 O O . SER A 1 80 ? -18.09068 -13.98070 13.56950 1.000 23.44193 1539 SER A O 1
ATOM 1140 N N A GLU A 1 81 ? -18.26468 -15.99389 12.57273 0.552 20.21805 1540 GLU A N 1
ATOM 1141 N N B GLU A 1 81 ? -18.26120 -15.99330 12.57706 0.448 20.25489 1540 GLU A N 1
ATOM 1142 C CA A GLU A 1 81 ? -17.85188 -16.72064 13.76232 0.552 21.56026 1540 GLU A CA 1
ATOM 1143 C CA B GLU A 1 81 ? -17.83846 -16.71544 13.76494 0.448 21.48131 1540 GLU A CA 1
ATOM 1144 C C A GLU A 1 81 ? -16.65204 -17.63402 13.55206 0.552 20.12852 1540 GLU A C 1
ATOM 1145 C C B GLU A 1 81 ? -16.61068 -17.59165 13.55761 0.448 20.08115 1540 GLU A C 1
ATOM 1146 O O A GLU A 1 81 ? -16.14150 -18.18131 14.54028 0.552 22.39970 1540 GLU A O 1
ATOM 1147 O O B GLU A 1 81 ? -16.02347 -18.04378 14.55062 0.448 22.23916 1540 GLU A O 1
ATOM 1170 N N . ASN A 1 82 ? -16.18901 -17.84333 12.31517 1.000 17.57833 1541 ASN A N 1
ATOM 1171 C CA . ASN A 1 82 ? -15.21409 -18.90361 12.07809 1.000 15.66999 1541 ASN A CA 1
ATOM 1172 C C . ASN A 1 82 ? -13.79794 -18.44553 11.84010 1.000 14.62525 1541 ASN A C 1
ATOM 1173 O O . ASN A 1 82 ? -12.92045 -19.29651 11.65771 1.000 15.49107 1541 ASN A O 1
ATOM 1184 N N . ALA A 1 83 ? -13.50881 -17.14230 11.87101 1.000 13.82515 1542 ALA A N 1
ATOM 1185 C CA . ALA A 1 83 ? -12.10653 -16.75169 11.70958 1.000 13.57256 1542 ALA A CA 1
ATOM 1186 C C . ALA A 1 83 ? -11.26411 -17.34814 12.82247 1.000 14.44367 1542 ALA A C 1
ATOM 1187 O O . ALA A 1 83 ? -11.63148 -17.31943 13.99775 1.000 16.26213 1542 ALA A O 1
ATOM 1194 N N . GLY A 1 84 ? -10.11986 -17.90653 12.43594 1.000 15.44112 1543 GLY A N 1
ATOM 1195 C CA . GLY A 1 84 ? -9.23437 -18.53179 13.39918 1.000 17.37810 1543 GLY A CA 1
ATOM 1196 C C . GLY A 1 84 ? -9.56133 -19.95092 13.77580 1.000 18.14405 1543 GLY A C 1
ATOM 1197 O O . GLY A 1 84 ? -8.84969 -20.50963 14.60080 1.000 20.93901 1543 GLY A O 1
ATOM 1201 N N . THR A 1 85 ? -10.60566 -20.53847 13.18196 1.000 15.92278 1544 THR A N 1
ATOM 1202 C CA . THR A 1 85 ? -11.03486 -21.89175 13.50149 1.000 16.52803 1544 THR A CA 1
ATOM 1203 C C . THR A 1 85 ? -10.78213 -22.87240 12.37465 1.000 15.25691 1544 THR A C 1
ATOM 1204 O O . THR A 1 85 ? -11.01170 -24.07693 12.58210 1.000 18.63616 1544 THR A O 1
ATOM 1215 N N . LEU A 1 86 ? -10.34227 -22.42351 11.19800 1.000 13.74358 1545 LEU A N 1
ATOM 1216 C CA . LEU A 1 86 ? -10.29530 -23.23909 9.98933 1.000 14.29094 1545 LEU A CA 1
ATOM 1217 C C . LEU A 1 86 ? -8.88935 -23.77624 9.70463 1.000 15.13322 1545 LEU A C 1
ATOM 1218 O O . LEU A 1 86 ? -8.68479 -24.38936 8.65533 1.000 16.03852 1545 LEU A O 1
ATOM 1234 N N . GLY A 1 87 ? -7.92561 -23.54536 10.59513 1.000 17.73079 1546 GLY A N 1
ATOM 1235 C CA . GLY A 1 87 ? -6.53613 -23.83749 10.26187 1.000 18.37829 1546 GLY A CA 1
ATOM 1236 C C . GLY A 1 87 ? -6.25887 -25.29346 9.96180 1.000 19.06261 1546 GLY A C 1
ATOM 1237 O O . GLY A 1 87 ? -5.40898 -25.60178 9.12140 1.000 20.82057 1546 GLY A O 1
ATOM 1241 N N . THR A 1 88 ? -6.96012 -26.20776 10.63241 1.000 20.23643 1547 THR A N 1
ATOM 1242 C CA . THR A 1 88 ? -6.71234 -27.62257 10.42056 1.000 22.24191 1547 THR A CA 1
ATOM 1243 C C . THR A 1 88 ? -7.18915 -28.08197 9.05233 1.000 19.70744 1547 THR A C 1
ATOM 1244 O O . THR A 1 88 ? -6.58676 -28.98768 8.44566 1.000 21.82331 1547 THR A O 1
ATOM 1255 N N . VAL A 1 89 ? -8.31483 -27.54121 8.57741 1.000 15.95969 1548 VAL A N 1
ATOM 1256 C CA . VAL A 1 89 ? -8.91469 -27.97156 7.32670 1.000 14.30947 1548 VAL A CA 1
ATOM 1257 C C . VAL A 1 89 ? -8.62011 -27.04792 6.14646 1.000 12.70924 1548 VAL A C 1
ATOM 1258 O O . VAL A 1 89 ? -8.94784 -27.39559 4.99230 1.000 14.23303 1548 VAL A O 1
ATOM 1271 N N . ALA A 1 90 ? -7.98352 -25.88330 6.37949 1.000 12.22760 1549 ALA A N 1
ATOM 1272 C CA . ALA A 1 90 ? -7.86579 -24.90985 5.30080 1.000 12.51702 1549 ALA A CA 1
ATOM 1273 C C . ALA A 1 90 ? -7.16978 -25.45770 4.07195 1.000 12.35918 1549 ALA A C 1
ATOM 1274 O O . ALA A 1 90 ? -7.58370 -25.19353 2.93981 1.000 12.80653 1549 ALA A O 1
ATOM 1281 N N . GLY A 1 91 ? -6.09209 -26.21382 4.26339 1.000 11.71698 1550 GLY A N 1
ATOM 1282 C CA . GLY A 1 91 ? -5.36067 -26.71663 3.13063 1.000 11.16422 1550 GLY A CA 1
ATOM 1283 C C . GLY A 1 91 ? -6.08197 -27.75564 2.30992 1.000 11.19850 1550 GLY A C 1
ATOM 1284 O O . GLY A 1 91 ? -5.67045 -28.01231 1.17019 1.000 12.42749 1550 GLY A O 1
ATOM 1288 N N A SER A 1 92 ? -7.17796 -28.29930 2.82199 0.906 10.78007 1551 SER A N 1
ATOM 1289 C CA A SER A 1 92 ? -7.96308 -29.25599 2.06891 0.906 11.75119 1551 SER A CA 1
ATOM 1290 C CA B SER A 1 92 ? -8.18881 -30.00399 1.81840 0.094 15.93059 1551 SER A CA 1
ATOM 1291 C C A SER A 1 92 ? -9.00205 -28.59223 1.17666 0.906 10.47742 1551 SER A C 1
ATOM 1292 O O A SER A 1 92 ? -9.63340 -29.27982 0.39764 0.906 11.19847 1551 SER A O 1
ATOM 1307 N N . ALA A 1 93 ? -9.17222 -27.27815 1.27291 1.000 11.12208 1552 ALA A N 1
ATOM 1308 C CA . ALA A 1 93 ? -10.17879 -26.56097 0.49883 1.000 10.60895 1552 ALA A CA 1
ATOM 1309 C C . ALA A 1 93 ? -9.57521 -25.93989 -0.75015 1.000 9.97737 1552 ALA A C 1
ATOM 1310 O O . ALA A 1 93 ? -8.35467 -25.71776 -0.82288 1.000 11.15370 1552 ALA A O 1
ATOM 1317 N N . ALA A 1 94 ? -10.42994 -25.59050 -1.69354 1.000 10.60888 1553 ALA A N 1
ATOM 1318 C CA . ALA A 1 94 ? -10.01805 -24.77865 -2.84448 1.000 10.44837 1553 ALA A CA 1
ATOM 1319 C C . ALA A 1 94 ? -9.38845 -23.46786 -2.38441 1.000 9.46152 1553 ALA A C 1
ATOM 1320 O O . ALA A 1 94 ? -8.38194 -23.00592 -2.93919 1.000 11.07469 1553 ALA A O 1
ATOM 1327 N N . GLY A 1 95 ? -9.99011 -22.87595 -1.36167 1.000 10.26148 1554 GLY A N 1
ATOM 1328 C CA . GLY A 1 95 ? -9.63934 -21.56066 -0.86416 1.000 9.54304 1554 GLY A CA 1
ATOM 1329 C C . GLY A 1 95 ? -10.72283 -21.12183 0.10917 1.000 9.57720 1554 GLY A C 1
ATOM 1330 O O . GLY A 1 95 ? -11.63174 -21.91579 0.44278 1.000 9.37193 1554 GLY A O 1
ATOM 1334 N N . LEU A 1 96 ? -10.64648 -19.85762 0.52195 1.000 9.77985 1555 LEU A N 1
ATOM 1335 C CA . LEU A 1 96 ? -11.64781 -19.25008 1.37189 1.000 9.23512 1555 LEU A CA 1
ATOM 1336 C C . LEU A 1 96 ? -12.39607 -18.21464 0.55536 1.000 9.53778 1555 LEU A C 1
ATOM 1337 O O . LEU A 1 96 ? -11.81079 -17.32758 -0.07664 1.000 9.95354 1555 LEU A O 1
ATOM 1376 N N . LEU A 1 98 ? -15.12592 -15.11428 0.60940 1.000 9.41408 1557 LEU A N 1
ATOM 1377 C CA . LEU A 1 98 ? -15.77963 -14.02186 1.37218 1.000 9.30354 1557 LEU A CA 1
ATOM 1378 C C . LEU A 1 98 ? -16.94869 -13.48238 0.53345 1.000 8.74298 1557 LEU A C 1
ATOM 1379 O O . LEU A 1 98 ? -16.78472 -13.09725 -0.60374 1.000 9.67192 1557 LEU A O 1
ATOM 1395 N N . TYR A 1 99 ? -18.11774 -13.44915 1.15131 1.000 9.90357 1558 TYR A N 1
ATOM 1396 C CA . TYR A 1 99 ? -19.29155 -12.79631 0.57951 1.000 9.97989 1558 TYR A CA 1
ATOM 1397 C C . TYR A 1 99 ? -19.36898 -11.42176 1.20437 1.000 9.52464 1558 TYR A C 1
ATOM 1398 O O . TYR A 1 99 ? -19.74809 -11.30634 2.36701 1.000 10.71680 1558 TYR A O 1
ATOM 1416 N N . LEU A 1 100 ? -19.04874 -10.37849 0.42386 1.000 10.73525 1559 LEU A N 1
ATOM 1417 C CA . LEU A 1 100 ? -18.96292 -9.02014 0.99524 1.000 11.32216 1559 LEU A CA 1
ATOM 1418 C C . LEU A 1 100 ? -20.11288 -8.13218 0.59441 1.000 11.73811 1559 LEU A C 1
ATOM 1419 O O . LEU A 1 100 ? -20.13946 -6.97713 1.02349 1.000 14.83827 1559 LEU A O 1
ATOM 1435 N N A ASN A 1 101 ? -21.01650 -8.60090 -0.25865 0.566 10.68532 1560 ASN A N 1
ATOM 1436 N N B ASN A 1 101 ? -21.02363 -8.60176 -0.23238 0.434 12.60922 1560 ASN A N 1
ATOM 1437 C CA A ASN A 1 101 ? -22.19611 -7.86338 -0.68805 0.566 11.29063 1560 ASN A CA 1
ATOM 1438 C CA B ASN A 1 101 ? -22.24041 -7.86140 -0.52312 0.434 14.45152 1560 ASN A CA 1
ATOM 1439 C C A ASN A 1 101 ? -23.42470 -8.76229 -0.62120 0.566 14.38307 1560 ASN A C 1
ATOM 1440 C C B ASN A 1 101 ? -23.42000 -8.70897 -0.06364 0.434 16.54392 1560 ASN A C 1
ATOM 1441 O O A ASN A 1 101 ? -23.31855 -9.97603 -0.42442 0.566 18.53604 1560 ASN A O 1
ATOM 1442 O O B ASN A 1 101 ? -23.36515 -9.27084 1.04427 0.434 16.05437 1560 ASN A O 1
ATOM 1463 N N A GLU A 1 102 ? -24.60171 -8.16347 -0.82685 0.566 13.97780 1561 GLU A N 1
ATOM 1464 N N B GLU A 1 102 ? -24.45784 -8.82897 -0.89073 0.434 21.09961 1561 GLU A N 1
ATOM 1465 C CA A GLU A 1 102 ? -25.85574 -8.91514 -0.81096 0.566 15.98908 1561 GLU A CA 1
ATOM 1466 C CA B GLU A 1 102 ? -25.63665 -9.60976 -0.50932 0.434 24.49772 1561 GLU A CA 1
ATOM 1467 C C A GLU A 1 102 ? -25.96773 -9.77979 -2.06455 0.566 14.32249 1561 GLU A C 1
ATOM 1468 C C B GLU A 1 102 ? -25.29276 -11.09204 -0.35627 0.434 25.55280 1561 GLU A C 1
ATOM 1469 O O A GLU A 1 102 ? -25.71839 -9.32084 -3.18490 0.566 14.36993 1561 GLU A O 1
ATOM 1470 O O B GLU A 1 102 ? -24.56589 -11.67190 -1.17370 0.434 25.73178 1561 GLU A O 1
ATOM 1477 N N A THR A 1 103 ? -26.30079 -11.05693 -1.86425 0.566 12.02237 1562 THR A N 1
ATOM 1478 N N B THR A 1 103 ? -25.82393 -11.70832 0.69919 0.434 26.01083 1562 THR A N 1
ATOM 1479 C CA A THR A 1 103 ? -26.46361 -12.01381 -2.96377 0.566 12.73642 1562 THR A CA 1
ATOM 1480 C CA B THR A 1 103 ? -25.63861 -13.13672 0.92231 0.434 27.57956 1562 THR A CA 1
ATOM 1481 C C A THR A 1 103 ? -27.15003 -13.23434 -2.37590 0.566 12.42763 1562 THR A C 1
ATOM 1482 C C B THR A 1 103 ? -26.54871 -13.59691 2.05108 0.434 29.40852 1562 THR A C 1
ATOM 1483 O O A THR A 1 103 ? -27.62990 -13.20244 -1.23511 0.566 12.88553 1562 THR A O 1
ATOM 1484 O O B THR A 1 103 ? -27.17935 -12.78994 2.73765 0.434 29.40328 1562 THR A O 1
ATOM 1504 N N A PHE A 1 104 ? -27.16496 -14.32761 -3.14040 0.566 12.36461 1563 PHE A N 1
ATOM 1505 N N B PHE A 1 104 ? -26.62404 -14.91914 2.21962 0.434 30.23494 1563 PHE A N 1
ATOM 1506 C CA A PHE A 1 104 ? -27.77170 -15.57484 -2.67836 0.566 15.89697 1563 PHE A CA 1
ATOM 1507 C CA B PHE A 1 104 ? -27.37074 -15.50486 3.31992 0.434 30.70858 1563 PHE A CA 1
ATOM 1508 C C A PHE A 1 104 ? -26.80158 -16.21329 -1.69582 0.566 17.70985 1563 PHE A C 1
ATOM 1509 C C B PHE A 1 104 ? -26.80526 -15.01319 4.65398 0.434 29.07954 1563 PHE A C 1
ATOM 1510 O O A PHE A 1 104 ? -26.05295 -17.12333 -2.00978 0.566 19.44411 1563 PHE A O 1
ATOM 1511 O O B PHE A 1 104 ? -25.64455 -14.59708 4.75670 0.434 28.99798 1563 PHE A O 1
ATOM 1543 N N A SER A 1 105 ? -26.75422 -15.68090 -0.47980 0.566 17.20183 1564 SER A N 1
ATOM 1544 N N B SER A 1 105 ? -27.62898 -15.10028 5.69567 0.434 27.53464 1564 SER A N 1
ATOM 1545 C CA A SER A 1 105 ? -25.92330 -16.28458 0.57558 0.566 17.44134 1564 SER A CA 1
ATOM 1546 C CA B SER A 1 105 ? -27.24358 -14.57891 7.00217 0.434 26.28716 1564 SER A CA 1
ATOM 1547 C C A SER A 1 105 ? -26.34053 -15.72637 1.93691 0.566 17.57815 1564 SER A C 1
ATOM 1548 C C B SER A 1 105 ? -26.00504 -15.28049 7.56350 0.434 25.06854 1564 SER A C 1
ATOM 1549 O O A SER A 1 105 ? -26.86475 -14.61242 2.04350 0.566 15.44641 1564 SER A O 1
ATOM 1550 O O B SER A 1 105 ? -25.15109 -14.63621 8.19390 0.434 24.94486 1564 SER A O 1
ATOM 1564 N N A GLU A 1 106 ? -26.15676 -16.54855 2.97741 0.566 18.93104 1565 GLU A N 1
ATOM 1565 N N B GLU A 1 106 ? -25.86425 -16.59636 7.33208 0.434 23.54212 1565 GLU A N 1
ATOM 1566 C CA A GLU A 1 106 ? -26.38402 -16.10815 4.34776 0.566 21.10253 1565 GLU A CA 1
ATOM 1567 C CA B GLU A 1 106 ? -24.75869 -17.32407 7.94126 0.434 22.25266 1565 GLU A CA 1
ATOM 1568 C C A GLU A 1 106 ? -25.08490 -15.69340 5.05500 0.566 20.43904 1565 GLU A C 1
ATOM 1569 C C B GLU A 1 106 ? -23.39687 -16.90853 7.38381 0.434 18.47315 1565 GLU A C 1
ATOM 1570 O O A GLU A 1 106 ? -25.10249 -15.44315 6.26827 0.566 20.45742 1565 GLU A O 1
ATOM 1571 O O B GLU A 1 106 ? -22.37845 -17.09822 8.06046 0.434 18.08089 1565 GLU A O 1
ATOM 1594 N N A LEU A 1 107 ? -23.97132 -15.59352 4.32046 0.566 18.37040 1566 LEU A N 1
ATOM 1595 N N B LEU A 1 107 ? -23.35703 -16.34952 6.17628 0.434 17.75986 1566 LEU A N 1
ATOM 1596 C CA A LEU A 1 107 ? -22.60736 -15.51037 4.87992 0.566 17.14667 1566 LEU A CA 1
ATOM 1597 C CA B LEU A 1 107 ? -22.11291 -15.90898 5.55775 0.434 18.71776 1566 LEU A CA 1
ATOM 1598 C C A LEU A 1 107 ? -22.13387 -14.06133 5.01068 0.566 17.80199 1566 LEU A C 1
ATOM 1599 C C B LEU A 1 107 ? -21.94503 -14.39234 5.60825 0.434 17.82551 1566 LEU A C 1
ATOM 1600 O O A LEU A 1 107 ? -21.03397 -13.68463 4.64471 0.566 16.24651 1566 LEU A O 1
ATOM 1601 O O B LEU A 1 107 ? -20.91736 -13.86970 5.17649 0.434 14.07262 1566 LEU A O 1
ATOM 1632 N N A ARG A 1 108 ? -22.92832 -13.26767 5.72489 0.566 22.56819 1567 ARG A N 1
ATOM 1633 N N B ARG A 1 108 ? -22.89926 -13.68468 6.18228 0.434 18.02560 1567 ARG A N 1
ATOM 1634 C CA A ARG A 1 108 ? -22.81911 -11.80323 5.71303 0.566 25.06586 1567 ARG A CA 1
ATOM 1635 C CA B ARG A 1 108 ? -22.83055 -12.22434 6.19996 0.434 17.98873 1567 ARG A CA 1
ATOM 1636 C C A ARG A 1 108 ? -21.46600 -11.12537 5.91044 0.566 25.10271 1567 ARG A C 1
ATOM 1637 C C B ARG A 1 108 ? -21.73921 -11.76595 7.13546 0.434 16.20183 1567 ARG A C 1
ATOM 1638 O O A ARG A 1 108 ? -20.88092 -10.54838 4.97136 0.566 24.84483 1567 ARG A O 1
ATOM 1639 O O B ARG A 1 108 ? -21.58927 -12.29405 8.23444 0.434 16.83861 1567 ARG A O 1
ATOM 1646 N N A LEU A 1 109 ? -20.96143 -11.13200 7.13961 0.566 23.83413 1568 LEU A N 1
ATOM 1647 N N B LEU A 1 109 ? -20.88279 -10.82737 6.66242 0.434 18.54932 1568 LEU A N 1
ATOM 1648 C CA A LEU A 1 109 ? -19.87803 -10.25552 7.58475 0.566 21.91294 1568 LEU A CA 1
ATOM 1649 C CA B LEU A 1 109 ? -19.88143 -10.17812 7.49147 0.434 20.00480 1568 LEU A CA 1
ATOM 1650 C C A LEU A 1 109 ? -20.39645 -8.81162 7.73050 0.566 23.11572 1568 LEU A C 1
ATOM 1651 C C B LEU A 1 109 ? -20.35071 -8.73694 7.70976 0.434 22.42879 1568 LEU A C 1
ATOM 1652 O O A LEU A 1 109 ? -20.72424 -8.15936 6.74518 0.566 25.03958 1568 LEU A O 1
ATOM 1653 O O B LEU A 1 109 ? -20.59930 -8.01581 6.74821 0.434 24.72898 1568 LEU A O 1
ATOM 1683 N N . ASP A 1 110 ? -20.47022 -8.34115 8.95510 1.000 24.40005 1569 ASP A N 1
ATOM 1684 C CA . ASP A 1 110 ? -21.08409 -7.07193 9.29150 1.000 26.53712 1569 ASP A CA 1
ATOM 1685 C C . ASP A 1 110 ? -20.07570 -5.96131 9.35681 1.000 24.44220 1569 ASP A C 1
ATOM 1686 O O . ASP A 1 110 ? -20.47141 -4.78853 9.43372 1.000 26.51340 1569 ASP A O 1
ATOM 1690 N N . SER A 1 111 ? -18.78223 -6.28010 9.31103 1.000 20.04433 1570 SER A N 1
ATOM 1691 C CA . SER A 1 111 ? -17.78204 -5.26363 9.56916 1.000 16.50972 1570 SER A CA 1
ATOM 1692 C C . SER A 1 111 ? -16.52619 -5.58786 8.78074 1.000 13.94619 1570 SER A C 1
ATOM 1693 O O . SER A 1 111 ? -16.10988 -6.76488 8.72599 1.000 13.71459 1570 SER A O 1
ATOM 1701 N N . VAL A 1 112 ? -15.85458 -4.54487 8.28153 1.000 12.88553 1571 VAL A N 1
ATOM 1702 C CA A VAL A 1 112 ? -14.55393 -4.75033 7.64339 0.609 12.44074 1571 VAL A CA 1
ATOM 1703 C CA B VAL A 1 112 ? -14.54861 -4.73845 7.64851 0.391 12.56969 1571 VAL A CA 1
ATOM 1704 C C . VAL A 1 112 ? -13.55426 -5.34367 8.62242 1.000 11.50919 1571 VAL A C 1
ATOM 1705 O O . VAL A 1 112 ? -12.60173 -6.00544 8.20091 1.000 12.66439 1571 VAL A O 1
ATOM 1730 N N . VAL A 1 113 ? -13.75387 -5.17748 9.93019 1.000 12.06966 1572 VAL A N 1
ATOM 1731 C CA . VAL A 1 113 ? -12.85540 -5.81589 10.90125 1.000 12.48554 1572 VAL A CA 1
ATOM 1732 C C . VAL A 1 113 ? -12.92462 -7.33678 10.77995 1.000 13.13022 1572 VAL A C 1
ATOM 1733 O O . VAL A 1 113 ? -11.92207 -8.02332 10.93034 1.000 12.63288 1572 VAL A O 1
ATOM 1746 N N . GLN A 1 114 ? -14.10529 -7.86357 10.48197 1.000 11.99074 1573 GLN A N 1
ATOM 1747 C CA . GLN A 1 114 ? -14.22590 -9.29463 10.27271 1.000 12.56969 1573 GLN A CA 1
ATOM 1748 C C . GLN A 1 114 ? -13.46779 -9.74473 9.01914 1.000 11.19592 1573 GLN A C 1
ATOM 1749 O O . GLN A 1 114 ? -12.92115 -10.86279 8.98856 1.000 12.00119 1573 GLN A O 1
ATOM 1763 N N . TRP A 1 115 ? -13.45687 -8.91794 7.97336 1.000 10.91154 1574 TRP A N 1
ATOM 1764 C CA . TRP A 1 115 ? -12.63990 -9.20216 6.79740 1.000 10.42478 1574 TRP A CA 1
ATOM 1765 C C . TRP A 1 115 ? -11.16895 -9.27286 7.18044 1.000 11.07474 1574 TRP A C 1
ATOM 1766 O O . TRP A 1 115 ? -10.44812 -10.18498 6.80387 1.000 11.66954 1574 TRP A O 1
ATOM 1787 N N . MET A 1 116 ? -10.72519 -8.27438 7.94008 1.000 11.07748 1575 MET A N 1
ATOM 1788 C CA A MET A 1 116 ? -9.33782 -8.24740 8.38930 0.534 12.41172 1575 MET A CA 1
ATOM 1789 C CA B MET A 1 116 ? -9.34326 -8.22747 8.41856 0.466 11.15894 1575 MET A CA 1
ATOM 1790 C C . MET A 1 116 ? -9.00244 -9.49733 9.19143 1.000 11.48541 1575 MET A C 1
ATOM 1791 O O . MET A 1 116 ? -7.93367 -10.10217 8.99682 1.000 12.41437 1575 MET A O 1
ATOM 1818 N N . GLU A 1 117 ? -9.88844 -9.90470 10.11866 1.000 11.28009 1576 GLU A N 1
ATOM 1819 C CA . GLU A 1 117 ? -9.63929 -11.10891 10.90549 1.000 11.76697 1576 GLU A CA 1
ATOM 1820 C C . GLU A 1 117 ? -9.46990 -12.33554 10.03419 1.000 11.00903 1576 GLU A C 1
ATOM 1821 O O . GLU A 1 117 ? -8.57657 -13.14951 10.29689 1.000 12.79861 1576 GLU A O 1
ATOM 1833 N N . HIS A 1 118 ? -10.27291 -12.48175 8.99630 1.000 11.11951 1577 HIS A N 1
ATOM 1834 C CA . HIS A 1 118 ? -10.08319 -13.60403 8.07412 1.000 10.36684 1577 HIS A CA 1
ATOM 1835 C C . HIS A 1 118 ? -8.74687 -13.53760 7.33645 1.000 11.72482 1577 HIS A C 1
ATOM 1836 O O . HIS A 1 118 ? -8.01042 -14.52391 7.26219 1.000 12.30648 1577 HIS A O 1
ATOM 1850 N N . PHE A 1 119 ? -8.39366 -12.36081 6.80954 1.000 12.04325 1578 PHE A N 1
ATOM 1851 C CA . PHE A 1 119 ? -7.12171 -12.20570 6.12102 1.000 11.22485 1578 PHE A CA 1
ATOM 1852 C C . PHE A 1 119 ? -5.92195 -12.44904 7.04425 1.000 11.60380 1578 PHE A C 1
ATOM 1853 O O . PHE A 1 119 ? -4.87266 -12.91748 6.58970 1.000 12.49068 1578 PHE A O 1
ATOM 1870 N N . GLU A 1 120 ? -6.06900 -12.14039 8.32864 1.000 11.74856 1579 GLU A N 1
ATOM 1871 C CA . GLU A 1 120 ? -5.01192 -12.33829 9.30901 1.000 13.28556 1579 GLU A CA 1
ATOM 1872 C C . GLU A 1 120 ? -4.85772 -13.79022 9.73240 1.000 14.35679 1579 GLU A C 1
ATOM 1873 O O . GLU A 1 120 ? -3.74155 -14.22888 10.04879 1.000 17.20698 1579 GLU A O 1
ATOM 1885 N N . THR A 1 121 ? -5.94199 -14.55487 9.75433 1.000 13.38029 1580 THR A N 1
ATOM 1886 C CA . THR A 1 121 ? -5.93417 -15.90134 10.33759 1.000 12.25132 1580 THR A CA 1
ATOM 1887 C C . THR A 1 121 ? -5.86961 -17.01365 9.28933 1.000 11.89603 1580 THR A C 1
ATOM 1888 O O . THR A 1 121 ? -5.29941 -18.07539 9.54116 1.000 13.73291 1580 THR A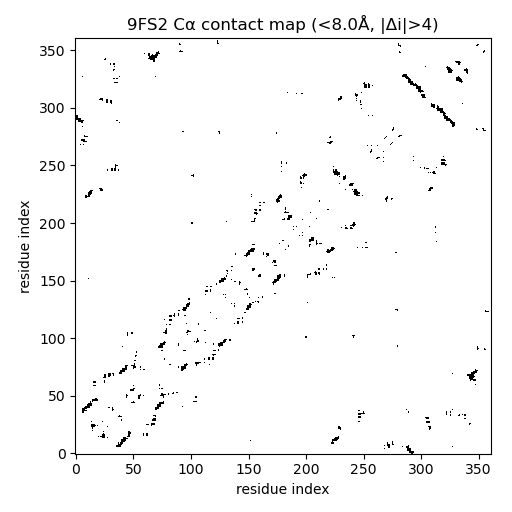 O 1
ATOM 1899 N N . TRP A 1 122 ? -6.52253 -16.85739 8.16481 1.000 11.90114 1581 TRP A N 1
ATOM 1900 C CA . TRP A 1 122 ? -6.44695 -17.83862 7.08466 1.000 11.14848 1581 TRP A CA 1
ATOM 1901 C C . TRP A 1 122 ? -4.98801 -18.00355 6.69065 1.000 12.18013 1581 TRP A C 1
ATOM 1902 O O . TRP A 1 122 ? -4.25240 -17.00147 6.62715 1.000 13.48817 1581 TRP A O 1
ATOM 1923 N N . PRO A 1 123 ? -4.50575 -19.23582 6.41221 1.000 11.99077 1582 PRO A N 1
ATOM 1924 C CA . PRO A 1 123 ? -3.07320 -19.36794 6.09480 1.000 12.67495 1582 PRO A CA 1
ATOM 1925 C C . PRO A 1 123 ? -2.70655 -18.51819 4.88927 1.000 12.96190 1582 PRO A C 1
ATOM 1926 O O . PRO A 1 123 ? -3.41704 -18.46912 3.88194 1.000 12.64606 1582 PRO A O 1
ATOM 1937 N N . SER A 1 124 ? -1.55234 -17.84581 5.00465 1.000 15.29894 1583 SER A N 1
ATOM 1938 C CA . SER A 1 124 ? -1.22453 -16.80918 4.03600 1.000 18.00982 1583 SER A CA 1
ATOM 1939 C C . SER A 1 124 ? -0.91559 -17.35933 2.65720 1.000 16.50970 1583 SER A C 1
ATOM 1940 O O . SER A 1 124 ? -0.96101 -16.60246 1.68961 1.000 18.77302 1583 SER A O 1
ATOM 1948 N N . HIS A 1 125 ? -0.57737 -18.65043 2.54128 1.000 14.89105 1584 HIS A N 1
ATOM 1949 C CA . HIS A 1 125 ? -0.26958 -19.23367 1.24804 1.000 14.41728 1584 HIS A CA 1
ATOM 1950 C C . HIS A 1 125 ? -1.51654 -19.74843 0.52025 1.000 12.80658 1584 HIS A C 1
ATOM 1951 O O . HIS A 1 125 ? -1.41022 -20.19128 -0.61906 1.000 14.07504 1584 HIS A O 1
ATOM 1965 N N . LEU A 1 126 ? -2.66244 -19.74016 1.16176 1.000 11.34858 1585 LEU A N 1
ATOM 1966 C CA . LEU A 1 126 ? -3.85806 -20.34360 0.53635 1.000 10.49844 1585 LEU A CA 1
ATOM 1967 C C . LEU A 1 126 ? -4.77623 -19.28454 -0.08004 1.000 10.17469 1585 LEU A C 1
ATOM 1968 O O . LEU A 1 126 ? -4.79554 -18.12240 0.34223 1.000 10.71418 1585 LEU A O 1
ATOM 1984 N N . PRO A 1 127 ? -5.50968 -19.62886 -1.14053 1.000 10.35627 1586 PRO A N 1
ATOM 1985 C CA . PRO A 1 127 ? -6.30100 -18.62199 -1.84340 1.000 10.20360 1586 PRO A CA 1
ATOM 1986 C C . PRO A 1 127 ? -7.40311 -18.01979 -1.01479 1.000 10.26672 1586 PRO A C 1
ATOM 1987 O O . PRO A 1 127 ? -8.04038 -18.69534 -0.19740 1.000 10.02465 1586 PRO A O 1
ATOM 1998 N N . ILE A 1 128 ? -7.62690 -16.72092 -1.25075 1.000 9.65097 1587 ILE A N 1
ATOM 1999 C CA . ILE A 1 128 ? -8.81574 -16.01541 -0.77786 1.000 9.14563 1587 ILE A CA 1
ATOM 2000 C C . ILE A 1 128 ? -9.47208 -15.39156 -1.99294 1.000 9.04293 1587 ILE A C 1
ATOM 2001 O O . ILE A 1 128 ? -8.83983 -14.67764 -2.77176 1.000 9.40613 1587 ILE A O 1
ATOM 2017 N N . VAL A 1 129 ? -10.76763 -15.64493 -2.15564 1.000 9.04831 1588 VAL A N 1
ATOM 2018 C CA . VAL A 1 129 ? -11.55551 -15.04710 -3.21590 1.000 10.54302 1588 VAL A CA 1
ATOM 2019 C C . VAL A 1 129 ? -12.70617 -14.28012 -2.59357 1.000 9.29827 1588 VAL A C 1
ATOM 2020 O O . VAL A 1 129 ? -13.19825 -14.64127 -1.52529 1.000 10.13255 1588 VAL A O 1
ATOM 2033 N N . ALA A 1 130 ? -13.16988 -13.23420 -3.28161 1.000 9.00870 1589 ALA A N 1
ATOM 2034 C CA . ALA A 1 130 ? -14.22984 -12.40277 -2.72799 1.000 9.20877 1589 ALA A CA 1
ATOM 2035 C C . ALA A 1 130 ? -15.27838 -12.04450 -3.76006 1.000 8.86137 1589 ALA A C 1
ATOM 2036 O O . ALA A 1 130 ? -14.96518 -11.63740 -4.87411 1.000 9.39297 1589 ALA A O 1
ATOM 2043 N N . HIS A 1 131 ? -16.54439 -12.12259 -3.31984 1.000 9.15608 1590 HIS A N 1
ATOM 2044 C CA . HIS A 1 131 ? -17.65735 -11.42632 -3.95516 1.000 8.86929 1590 HIS A CA 1
ATOM 2045 C C . HIS A 1 131 ? -17.60899 -9.97777 -3.43808 1.000 8.37971 1590 HIS A C 1
ATOM 2046 O O . HIS A 1 131 ? -17.82631 -9.74368 -2.26045 1.000 9.40348 1590 HIS A O 1
ATOM 2060 N N . ALA A 1 132 ? -17.14367 -9.07251 -4.30065 1.000 8.46925 1591 ALA A N 1
ATOM 2061 C CA . ALA A 1 132 ? -16.81122 -7.70883 -3.89990 1.000 9.84832 1591 ALA A CA 1
ATOM 2062 C C . ALA A 1 132 ? -17.14492 -6.81844 -5.09699 1.000 10.92741 1591 ALA A C 1
ATOM 2063 O O . ALA A 1 132 ? -16.37842 -6.73038 -6.05290 1.000 13.80125 1591 ALA A O 1
ATOM 2070 N N . GLU A 1 133 ? -18.25372 -6.10522 -5.02191 1.000 9.92469 1592 GLU A N 1
ATOM 2071 C CA . GLU A 1 133 ? -18.74963 -5.27368 -6.09976 1.000 10.04570 1592 GLU A CA 1
ATOM 2072 C C . GLU A 1 133 ? -18.47416 -3.78678 -5.84786 1.000 10.04836 1592 GLU A C 1
ATOM 2073 O O . GLU A 1 133 ? -18.54698 -3.29311 -4.72372 1.000 9.99567 1592 GLU A O 1
ATOM 2085 N N . GLN A 1 134 ? -18.17599 -3.10200 -6.92593 1.000 11.58268 1593 GLN A N 1
ATOM 2086 C CA . GLN A 1 134 ? -18.03957 -1.64216 -6.92972 1.000 11.97227 1593 GLN A CA 1
ATOM 2087 C C . GLN A 1 134 ? -17.02685 -1.20867 -5.86716 1.000 12.35125 1593 GLN A C 1
ATOM 2088 O O . GLN A 1 134 ? -15.89648 -1.71600 -5.86402 1.000 12.16962 1593 GLN A O 1
ATOM 2102 N N . GLN A 1 135 ? -17.38107 -0.29112 -4.97303 1.000 11.80144 1594 GLN A N 1
ATOM 2103 C CA . GLN A 1 135 ? -16.37544 0.14443 -4.01333 1.000 14.82285 1594 GLN A CA 1
ATOM 2104 C C . GLN A 1 135 ? -15.82975 -0.98402 -3.15043 1.000 11.77758 1594 GLN A C 1
ATOM 2105 O O . GLN A 1 135 ? -14.74762 -0.83909 -2.58620 1.000 11.77488 1594 GLN A O 1
ATOM 2119 N N . THR A 1 136 ? -16.58354 -2.07838 -3.00768 1.000 10.85115 1595 THR A N 1
ATOM 2120 C CA . THR A 1 136 ? -16.13936 -3.19544 -2.18292 1.000 10.69046 1595 THR A CA 1
ATOM 2121 C C . THR A 1 136 ? -14.85003 -3.79549 -2.74412 1.000 9.84832 1595 THR A C 1
ATOM 2122 O O . THR A 1 136 ? -14.06370 -4.33397 -1.95967 1.000 10.11152 1595 THR A O 1
ATOM 2133 N N . VAL A 1 137 ? -14.63950 -3.69166 -4.04376 1.000 10.52205 1596 VAL A N 1
ATOM 2134 C CA A VAL A 1 137 ? -13.37546 -4.16755 -4.57888 0.339 9.88779 1596 VAL A CA 1
ATOM 2135 C CA B VAL A 1 137 ? -13.37102 -4.11490 -4.63515 0.661 9.94573 1596 VAL A CA 1
ATOM 2136 C C . VAL A 1 137 ? -12.22813 -3.34245 -4.02442 1.000 10.10357 1596 VAL A C 1
ATOM 2137 O O . VAL A 1 137 ? -11.20798 -3.88678 -3.60048 1.000 9.93254 1596 VAL A O 1
ATOM 2162 N N . ALA A 1 138 ? -12.37467 -2.01196 -3.96745 1.000 10.24572 1597 ALA A N 1
ATOM 2163 C CA . ALA A 1 138 ? -11.32651 -1.17589 -3.39315 1.000 10.39837 1597 ALA A CA 1
ATOM 2164 C C . ALA A 1 138 ? -11.15476 -1.46423 -1.91278 1.000 10.21945 1597 ALA A C 1
ATOM 2165 O O . ALA A 1 138 ? -10.03567 -1.52260 -1.39581 1.000 10.01409 1597 ALA A O 1
ATOM 2172 N N . ALA A 1 139 ? -12.26011 -1.64771 -1.18581 1.000 9.99829 1598 ALA A N 1
ATOM 2173 C CA . ALA A 1 139 ? -12.19743 -1.94524 0.22906 1.000 9.34566 1598 ALA A CA 1
ATOM 2174 C C . ALA A 1 139 ? -11.47877 -3.25730 0.52465 1.000 9.70088 1598 ALA A C 1
ATOM 2175 O O . ALA A 1 139 ? -10.64570 -3.30354 1.42075 1.000 10.29044 1598 ALA A O 1
ATOM 2182 N N . VAL A 1 140 ? -11.78920 -4.32471 -0.22055 1.000 9.80358 1599 VAL A N 1
ATOM 2183 C CA . VAL A 1 140 ? -11.11390 -5.59118 0.07604 1.000 9.96669 1599 VAL A CA 1
ATOM 2184 C C . VAL A 1 140 ? -9.65371 -5.53453 -0.35591 1.000 9.35884 1599 VAL A C 1
ATOM 2185 O O . VAL A 1 140 ? -8.79747 -6.14079 0.28991 1.000 9.96935 1599 VAL A O 1
ATOM 2198 N N . LEU A 1 141 ? -9.34669 -4.78895 -1.41055 1.000 9.02718 1600 LEU A N 1
ATOM 2199 C CA . LEU A 1 141 ? -7.94369 -4.57612 -1.77622 1.000 9.05351 1600 LEU A CA 1
ATOM 2200 C C . LEU A 1 141 ? -7.19940 -3.87842 -0.65418 1.000 9.64571 1600 LEU A C 1
ATOM 2201 O O . LEU A 1 141 ? -6.04839 -4.21100 -0.36953 1.000 10.52733 1600 LEU A O 1
ATOM 2217 N N A MET A 1 142 ? -7.83179 -2.91616 -0.00212 0.825 9.85620 1601 MET A N 1
ATOM 2218 N N B MET A 1 142 ? -7.83711 -2.92048 -0.00524 0.175 10.92211 1601 MET A N 1
ATOM 2219 C CA A MET A 1 142 ? -7.16803 -2.26786 1.12222 0.825 9.72992 1601 MET A CA 1
ATOM 2220 C CA B MET A 1 142 ? -7.18637 -2.24789 1.10660 0.175 11.98013 1601 MET A CA 1
ATOM 2221 C C A MET A 1 142 ? -6.88199 -3.26370 2.23038 0.825 9.17724 1601 MET A C 1
ATOM 2222 C C B MET A 1 142 ? -6.90951 -3.21917 2.25212 0.175 10.77210 1601 MET A C 1
ATOM 2223 O O A MET A 1 142 ? -5.79380 -3.27363 2.80620 0.825 9.99568 1601 MET A O 1
ATOM 2224 O O B MET A 1 142 ? -5.83693 -3.17854 2.86629 0.175 10.96948 1601 MET A O 1
ATOM 2251 N N . VAL A 1 143 ? -7.86093 -4.10542 2.55085 1.000 9.61408 1602 VAL A N 1
ATOM 2252 C CA . VAL A 1 143 ? -7.63740 -5.10976 3.58309 1.000 10.16938 1602 VAL A CA 1
ATOM 2253 C C . VAL A 1 143 ? -6.49767 -6.06019 3.20173 1.000 9.50092 1602 VAL A C 1
ATOM 2254 O O . VAL A 1 143 ? -5.63899 -6.38259 4.04143 1.000 10.40889 1602 VAL A O 1
ATOM 2267 N N . ALA A 1 144 ? -6.44436 -6.44098 1.93912 1.000 10.26418 1603 ALA A N 1
ATOM 2268 C CA . ALA A 1 144 ? -5.34754 -7.31146 1.49024 1.000 10.86419 1603 ALA A CA 1
ATOM 2269 C C . ALA A 1 144 ? -4.00215 -6.62703 1.66536 1.000 10.70892 1603 ALA A C 1
ATOM 2270 O O . ALA A 1 144 ? -3.02160 -7.26671 2.05045 1.000 10.34045 1603 ALA A O 1
ATOM 2277 N N . GLN A 1 145 ? -3.93225 -5.32247 1.39529 1.000 11.05641 1604 GLN A N 1
ATOM 2278 C CA . GLN A 1 145 ? -2.65171 -4.63937 1.57506 1.000 11.56432 1604 GLN A CA 1
ATOM 2279 C C . GLN A 1 145 ? -2.28186 -4.51048 3.03700 1.000 11.85383 1604 GLN A C 1
ATOM 2280 O O . GLN A 1 145 ? -1.10078 -4.62290 3.39277 1.000 11.71167 1604 GLN A O 1
ATOM 2294 N N . LEU A 1 146 ? -3.25424 -4.22313 3.90521 1.000 12.57754 1605 LEU A N 1
ATOM 2295 C CA . LEU A 1 146 ? -2.97778 -4.04670 5.31530 1.000 12.98025 1605 LEU A CA 1
ATOM 2296 C C . LEU A 1 146 ? -2.41565 -5.32395 5.87686 1.000 13.89622 1605 LEU A C 1
ATOM 2297 O O . LEU A 1 146 ? -1.59422 -5.31773 6.79914 1.000 15.32260 1605 LEU A O 1
ATOM 2313 N N . THR A 1 147 ? -2.88905 -6.45548 5.35458 1.000 14.77520 1606 THR A N 1
ATOM 2314 C CA . THR A 1 147 ? -2.46299 -7.77617 5.81811 1.000 15.31211 1606 THR A CA 1
ATOM 2315 C C . THR A 1 147 ? -1.37846 -8.40465 4.94612 1.000 16.14909 1606 THR A C 1
ATOM 2316 O O . THR A 1 147 ? -0.99442 -9.56029 5.20512 1.000 17.83079 1606 THR A O 1
ATOM 2327 N N . GLN A 1 148 ? -0.89634 -7.66012 3.92834 1.000 16.02801 1607 GLN A N 1
ATOM 2328 C CA . GLN A 1 148 ? 0.26317 -7.99927 3.09911 1.000 15.91756 1607 GLN A CA 1
ATOM 2329 C C . GLN A 1 148 ? 0.09886 -9.31335 2.32524 1.000 15.31473 1607 GLN A C 1
ATOM 2330 O O . GLN A 1 148 ? 0.97096 -10.19504 2.34676 1.000 17.19649 1607 GLN A O 1
ATOM 2344 N N . ARG A 1 149 ? -1.03417 -9.49219 1.67706 1.000 11.74339 1608 ARG A N 1
ATOM 2345 C CA . ARG A 1 149 ? -1.24433 -10.70831 0.88732 1.000 11.09320 1608 ARG A CA 1
ATOM 2346 C C . ARG A 1 149 ? -2.11753 -10.44636 -0.33754 1.000 10.62738 1608 ARG A C 1
ATOM 2347 O O . ARG A 1 149 ? -2.57532 -9.32650 -0.58507 1.000 11.15634 1608 ARG A O 1
ATOM 2368 N N . SER A 1 150 ? -2.36216 -11.49869 -1.11113 1.000 10.53520 1609 SER A N 1
ATOM 2369 C CA . SER A 1 150 ? -3.11959 -11.44861 -2.34202 1.000 10.46948 1609 SER A CA 1
ATOM 2370 C C . SER A 1 150 ? -4.61840 -11.58909 -2.11262 1.000 10.04312 1609 SER A C 1
ATOM 2371 O O . SER A 1 150 ? -5.07534 -12.04421 -1.06450 1.000 10.39571 1609 SER A O 1
ATOM 2379 N N . VAL A 1 151 ? -5.36794 -11.22323 -3.14562 1.000 9.31932 1610 VAL A N 1
ATOM 2380 C CA . VAL A 1 151 ? -6.80142 -11.48566 -3.17368 1.000 9.16928 1610 VAL A CA 1
ATOM 2381 C C . VAL A 1 151 ? -7.20174 -11.68671 -4.61839 1.000 9.27719 1610 VAL A C 1
ATOM 2382 O O . VAL A 1 151 ? -6.63433 -11.10062 -5.55900 1.000 9.92198 1610 VAL A O 1
ATOM 2395 N N . HIS A 1 152 ? -8.23194 -12.53112 -4.83408 1.000 9.09033 1611 HIS A N 1
ATOM 2396 C CA . HIS A 1 152 ? -8.82696 -12.76468 -6.13172 1.000 9.17718 1611 HIS A CA 1
ATOM 2397 C C . HIS A 1 152 ? -10.26795 -12.26120 -6.11492 1.000 8.60874 1611 HIS A C 1
ATOM 2398 O O . HIS A 1 152 ? -11.02523 -12.62611 -5.19928 1.000 9.64297 1611 HIS A O 1
ATOM 2412 N N . ILE A 1 153 ? -10.62902 -11.45392 -7.11469 1.000 8.27968 1612 ILE A N 1
ATOM 2413 C CA . ILE A 1 153 ? -11.95530 -10.87171 -7.19565 1.000 8.31389 1612 ILE A CA 1
ATOM 2414 C C . ILE A 1 153 ? -12.83681 -11.72617 -8.12082 1.000 6.45061 1612 ILE A C 1
ATOM 2415 O O . ILE A 1 153 ? -12.56880 -11.88472 -9.29511 1.000 8.03224 1612 ILE A O 1
ATOM 2431 N N . CYS A 1 154 ? -13.95698 -12.20266 -7.54372 1.000 7.85071 1613 CYS A N 1
ATOM 2432 C CA . CYS A 1 154 ? -14.90955 -13.00081 -8.31005 1.000 7.80603 1613 CYS A CA 1
ATOM 2433 C C . CYS A 1 154 ? -15.72228 -12.10943 -9.26784 1.000 8.04020 1613 CYS A C 1
ATOM 2434 O O . CYS A 1 154 ? -15.86586 -10.89913 -9.05841 1.000 8.69025 1613 CYS A O 1
ATOM 2441 N N . HIS A 1 155 ? -16.26133 -12.72919 -10.29977 1.000 8.34545 1614 HIS A N 1
ATOM 2442 C CA . HIS A 1 155 ? -17.19761 -12.17020 -11.26332 1.000 8.17705 1614 HIS A CA 1
ATOM 2443 C C . HIS A 1 155 ? -17.14323 -10.63447 -11.34468 1.000 8.91137 1614 HIS A C 1
ATOM 2444 O O . HIS A 1 155 ? -18.05072 -9.93821 -10.86957 1.000 9.87724 1614 HIS A O 1
ATOM 2458 N N . VAL A 1 156 ? -16.12080 -10.12691 -12.00339 1.000 9.06132 1615 VAL A N 1
ATOM 2459 C CA . VAL A 1 156 ? -15.99724 -8.70288 -12.26048 1.000 8.59819 1615 VAL A CA 1
ATOM 2460 C C . VAL A 1 156 ? -16.95713 -8.36263 -13.39564 1.000 8.38771 1615 VAL A C 1
ATOM 2461 O O . VAL A 1 156 ? -17.00284 -9.03701 -14.44002 1.000 9.85611 1615 VAL A O 1
ATOM 2474 N N . ALA A 1 157 ? -17.79074 -7.31833 -13.18457 1.000 8.93245 1616 ALA A N 1
ATOM 2475 C CA . ALA A 1 157 ? -18.94293 -7.06484 -14.04996 1.000 9.94574 1616 ALA A CA 1
ATOM 2476 C C . ALA A 1 157 ? -19.04894 -5.66174 -14.59313 1.000 10.21939 1616 ALA A C 1
ATOM 2477 O O . ALA A 1 157 ? -19.94727 -5.40914 -15.39941 1.000 11.35898 1616 ALA A O 1
ATOM 2484 N N . ARG A 1 158 ? -18.20579 -4.74392 -14.15507 1.000 10.10362 1617 ARG A N 1
ATOM 2485 C CA . ARG A 1 158 ? -18.39289 -3.33636 -14.43179 1.000 10.29046 1617 ARG A CA 1
ATOM 2486 C C . ARG A 1 158 ? -17.09673 -2.70588 -14.90738 1.000 9.58518 1617 ARG A C 1
ATOM 2487 O O . ARG A 1 158 ? -15.98943 -3.04570 -14.43362 1.000 10.39309 1617 ARG A O 1
ATOM 2508 N N . LYS A 1 159 ? -17.25600 -1.65298 -15.73370 1.000 10.16676 1618 LYS A N 1
ATOM 2509 C CA . LYS A 1 159 ? -16.13349 -0.82561 -16.10282 1.000 10.94317 1618 LYS A CA 1
ATOM 2510 C C . LYS A 1 159 ? -15.40216 -0.29802 -14.87560 1.000 10.84581 1618 LYS A C 1
ATOM 2511 O O . LYS A 1 159 ? -14.16359 -0.32740 -14.79017 1.000 11.37478 1618 LYS A O 1
ATOM 2530 N N . GLU A 1 160 ? -16.16034 0.15658 -13.88952 1.000 10.04050 1619 GLU A N 1
ATOM 2531 C CA . GLU A 1 160 ? -15.59643 0.69765 -12.66400 1.000 11.21958 1619 GLU A CA 1
ATOM 2532 C C . GLU A 1 160 ? -14.64070 -0.28867 -12.00533 1.000 11.46161 1619 GLU A C 1
ATOM 2533 O O . GLU A 1 160 ? -13.54527 0.06839 -11.54650 1.000 11.46693 1619 GLU A O 1
ATOM 2545 N N . GLU A 1 161 ? -15.06547 -1.54660 -11.94404 1.000 10.26418 1620 GLU A N 1
ATOM 2546 C CA . GLU A 1 161 ? -14.30459 -2.56805 -11.24900 1.000 9.96146 1620 GLU A CA 1
ATOM 2547 C C . GLU A 1 161 ? -13.04898 -2.96334 -12.01960 1.000 8.51138 1620 GLU A C 1
ATOM 2548 O O . GLU A 1 161 ? -11.97003 -3.11340 -11.42324 1.000 9.99039 1620 GLU A O 1
ATOM 2560 N N . ILE A 1 162 ? -13.17716 -3.17264 -13.31747 1.000 8.99291 1621 ILE A N 1
ATOM 2561 C CA . ILE A 1 162 ? -12.03068 -3.61490 -14.09815 1.000 9.11405 1621 ILE A CA 1
ATOM 2562 C C . ILE A 1 162 ? -10.97071 -2.51878 -14.14192 1.000 9.99568 1621 ILE A C 1
ATOM 2563 O O . ILE A 1 162 ? -9.78276 -2.81237 -14.12476 1.000 10.55627 1621 ILE A O 1
ATOM 2579 N N . LEU A 1 163 ? -11.39369 -1.26009 -14.17110 1.000 10.12206 1622 LEU A N 1
ATOM 2580 C CA . LEU A 1 163 ? -10.41511 -0.15759 -14.19086 1.000 10.54047 1622 LEU A CA 1
ATOM 2581 C C . LEU A 1 163 ? -9.72988 0.00051 -12.85034 1.000 10.20365 1622 LEU A C 1
ATOM 2582 O O . LEU A 1 163 ? -8.53964 0.33633 -12.79176 1.000 11.49849 1622 LEU A O 1
ATOM 2598 N N A LEU A 1 164 ? -10.44416 -0.20892 -11.75060 0.461 10.10098 1623 LEU A N 1
ATOM 2599 N N B LEU A 1 164 ? -10.44498 -0.20634 -11.75547 0.539 10.12730 1623 LEU A N 1
ATOM 2600 C CA A LEU A 1 164 ? -9.81789 -0.21824 -10.44345 0.461 10.39574 1623 LEU A CA 1
ATOM 2601 C CA B LEU A 1 164 ? -9.82863 -0.22046 -10.44892 0.539 10.54314 1623 LEU A CA 1
ATOM 2602 C C A LEU A 1 164 ? -8.76904 -1.32111 -10.34262 0.461 10.45103 1623 LEU A C 1
ATOM 2603 C C B LEU A 1 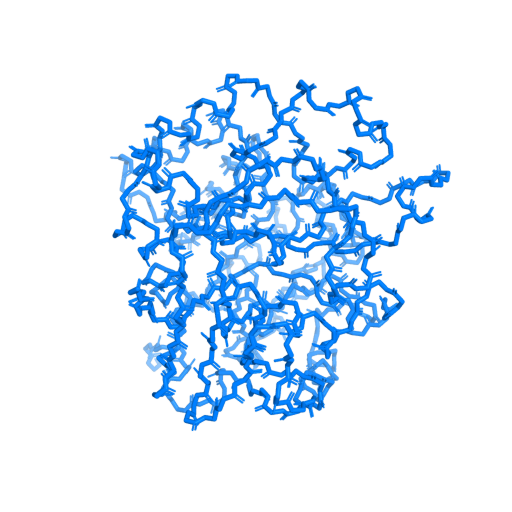164 ? -8.77404 -1.31885 -10.34279 0.539 10.59579 1623 LEU A C 1
ATOM 2604 O O A LEU A 1 164 ? -7.64222 -1.09462 -9.89554 0.461 10.61153 1623 LEU A O 1
ATOM 2605 O O B LEU A 1 164 ? -7.64917 -1.08675 -9.89479 0.539 10.68259 1623 LEU A O 1
ATOM 2636 N N . ILE A 1 165 ? -9.13241 -2.53992 -10.76913 1.000 10.72212 1624 ILE A N 1
ATOM 2637 C CA . ILE A 1 165 ? -8.18321 -3.64553 -10.74013 1.000 9.96671 1624 ILE A CA 1
ATOM 2638 C C . ILE A 1 165 ? -6.98945 -3.34333 -11.63023 1.000 10.36151 1624 ILE A C 1
ATOM 2639 O O . ILE A 1 165 ? -5.84748 -3.63414 -11.26185 1.000 10.68787 1624 ILE A O 1
ATOM 2655 N N . LYS A 1 166 ? -7.23600 -2.77070 -12.80147 1.000 10.01939 1625 LYS A N 1
ATOM 2656 C CA A LYS A 1 166 ? -6.14830 -2.41107 -13.70387 0.389 10.37735 1625 LYS A CA 1
ATOM 2657 C CA B LYS A 1 166 ? -6.16641 -2.38602 -13.71774 0.611 10.25368 1625 LYS A CA 1
ATOM 2658 C C . LYS A 1 166 ? -5.18566 -1.43333 -13.03746 1.000 9.85893 1625 LYS A C 1
ATOM 2659 O O . LYS A 1 166 ? -3.97177 -1.58476 -13.15456 1.000 11.31684 1625 LYS A O 1
ATOM 2696 N N . ALA A 1 167 ? -5.71999 -0.41967 -12.34050 1.000 10.70631 1626 ALA A N 1
ATOM 2697 C CA . ALA A 1 167 ? -4.85803 0.51962 -11.61865 1.000 11.13527 1626 ALA A CA 1
ATOM 2698 C C . ALA A 1 167 ? -4.06471 -0.17943 -10.53651 1.000 10.42216 1626 ALA A C 1
ATOM 2699 O O . ALA A 1 167 ? -2.88193 0.14235 -10.31436 1.000 12.05642 1626 ALA A O 1
ATOM 2706 N N . ALA A 1 168 ? -4.69018 -1.11123 -9.81976 1.000 10.77211 1627 ALA A N 1
ATOM 2707 C CA . ALA A 1 168 ? -3.97592 -1.84855 -8.78844 1.000 11.48789 1627 ALA A CA 1
ATOM 2708 C C . ALA A 1 168 ? -2.84513 -2.69225 -9.37262 1.000 11.41953 1627 ALA A C 1
ATOM 2709 O O . ALA A 1 168 ? -1.71827 -2.73523 -8.83187 1.000 11.60639 1627 ALA A O 1
ATOM 2716 N N . LYS A 1 169 ? -3.09944 -3.34833 -10.49699 1.000 11.22481 1628 LYS A N 1
ATOM 2717 C CA . LYS A 1 169 ? -2.05010 -4.15999 -11.14245 1.000 11.66961 1628 LYS A CA 1
ATOM 2718 C C . LYS A 1 169 ? -0.89403 -3.26033 -11.63138 1.000 12.51443 1628 LYS A C 1
ATOM 2719 O O . LYS A 1 169 ? 0.28428 -3.64220 -11.55771 1.000 14.30929 1628 LYS A O 1
ATOM 2738 N N . ALA A 1 170 ? -1.20812 -2.04615 -12.09040 1.000 12.37498 1629 ALA A N 1
ATOM 2739 C CA . ALA A 1 170 ? -0.15204 -1.11678 -12.50894 1.000 13.02506 1629 ALA A CA 1
ATOM 2740 C C . ALA A 1 170 ? 0.74120 -0.69830 -11.34858 1.000 13.97776 1629 ALA A C 1
ATOM 2741 O O . ALA A 1 170 ? 1.92592 -0.38849 -11.57946 1.000 16.71472 1629 ALA A O 1
ATOM 2748 N N A ARG A 1 171 ? 0.22811 -0.70679 -10.12382 0.310 13.88568 1630 ARG A N 1
ATOM 2749 N N B ARG A 1 171 ? 0.23506 -0.71330 -10.13426 0.690 12.62246 1630 ARG A N 1
ATOM 2750 C CA A ARG A 1 171 ? 1.01909 -0.45099 -8.92727 0.310 14.33571 1630 ARG A CA 1
ATOM 2751 C CA B ARG A 1 171 ? 0.98569 -0.46134 -8.91253 0.690 12.80136 1630 ARG A CA 1
ATOM 2752 C C A ARG A 1 171 ? 1.70196 -1.70540 -8.38906 0.310 14.33569 1630 ARG A C 1
ATOM 2753 C C B ARG A 1 171 ? 1.62711 -1.72627 -8.34517 0.690 13.82514 1630 ARG A C 1
ATOM 2754 O O A ARG A 1 171 ? 2.35836 -1.62237 -7.34585 0.310 15.11732 1630 ARG A O 1
ATOM 2755 O O B ARG A 1 171 ? 2.16880 -1.66613 -7.23479 0.690 15.78577 1630 ARG A O 1
ATOM 2796 N N . GLY A 1 172 ? 1.57525 -2.84991 -9.07003 1.000 14.01462 1631 GLY A N 1
ATOM 2797 C CA . GLY A 1 172 ? 2.25265 -4.06088 -8.62827 1.000 14.50938 1631 GLY A CA 1
ATOM 2798 C C . GLY A 1 172 ? 1.55842 -4.77516 -7.51523 1.000 14.51725 1631 GLY A C 1
ATOM 2799 O O . GLY A 1 172 ? 2.18852 -5.59886 -6.86045 1.000 15.36208 1631 GLY A O 1
ATOM 2803 N N . LEU A 1 173 ? 0.27091 -4.52878 -7.29515 1.000 12.33813 1632 LEU A N 1
ATOM 2804 C CA . LEU A 1 173 ? -0.40378 -5.18760 -6.20611 1.000 11.63803 1632 LEU A CA 1
ATOM 2805 C C . LEU A 1 173 ? -0.83925 -6.59071 -6.58846 1.000 10.99583 1632 LEU A C 1
ATOM 2806 O O . LEU A 1 173 ? -1.19534 -6.84234 -7.73648 1.000 11.48006 1632 LEU A O 1
ATOM 2822 N N . PRO A 1 174 ? -0.80777 -7.51110 -5.62648 1.000 10.65372 1633 PRO A N 1
ATOM 2823 C CA . PRO A 1 174 ? -1.13528 -8.91018 -5.93700 1.000 10.44842 1633 PRO A CA 1
ATOM 2824 C C . PRO A 1 174 ? -2.65009 -9.13330 -5.91790 1.000 9.43519 1633 PRO A C 1
ATOM 2825 O O . PRO A 1 174 ? -3.22883 -9.55441 -4.91122 1.000 10.79836 1633 PRO A O 1
ATOM 2836 N N . VAL A 1 175 ? -3.28802 -8.84558 -7.02157 1.000 9.41144 1634 VAL A N 1
ATOM 2837 C CA . VAL A 1 175 ? -4.73158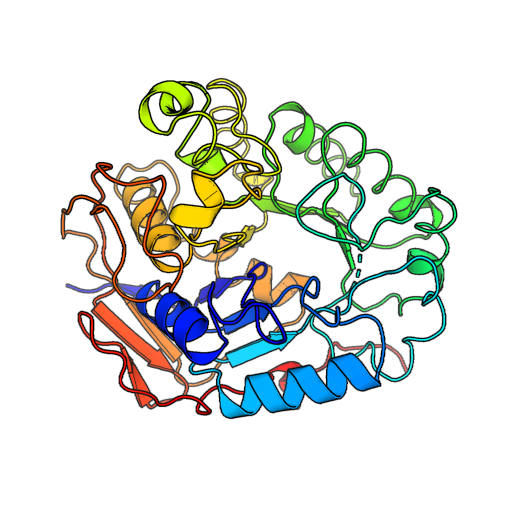 -9.04069 -7.20079 1.000 9.72196 1634 VAL A CA 1
ATOM 2838 C C . VAL A 1 175 ? -4.90146 -9.72641 -8.54188 1.000 9.10613 1634 VAL A C 1
ATOM 2839 O O . VAL A 1 175 ? -4.28456 -9.36088 -9.55075 1.000 10.24829 1634 VAL A O 1
ATOM 2852 N N . THR A 1 176 ? -5.79154 -10.72329 -8.56262 1.000 9.58774 1635 THR A N 1
ATOM 2853 C CA . THR A 1 176 ? -6.25064 -11.33106 -9.80029 1.000 9.10090 1635 THR A CA 1
ATOM 2854 C C . THR A 1 176 ? -7.77719 -11.24646 -9.83580 1.000 8.78240 1635 THR A C 1
ATOM 2855 O O . THR A 1 176 ? -8.41673 -10.91449 -8.83073 1.000 8.96659 1635 THR A O 1
ATOM 2866 N N . CYS A 1 177 ? -8.33458 -11.58091 -10.98748 1.000 9.16927 1636 CYS A N 1
ATOM 2867 C CA . CYS A 1 177 ? -9.79312 -11.51195 -11.10114 1.000 8.47450 1636 CYS A CA 1
ATOM 2868 C C . CYS A 1 177 ? -10.27972 -12.47413 -12.18016 1.000 8.20605 1636 CYS A C 1
ATOM 2869 O O . CYS A 1 177 ? -9.53493 -12.99889 -13.02997 1.000 8.66917 1636 CYS A O 1
ATOM 2877 N N . GLU A 1 178 ? -11.59340 -12.69236 -12.16785 1.000 8.24805 1637 GLU A N 1
ATOM 2878 C CA . GLU A 1 178 ? -12.28316 -13.48865 -13.17497 1.000 8.05343 1637 GLU A CA 1
ATOM 2879 C C . GLU A 1 178 ? -13.50619 -12.71799 -13.65168 1.000 8.23761 1637 GLU A C 1
ATOM 2880 O O . GLU A 1 178 ? -14.01657 -11.82632 -12.96469 1.000 9.31135 1637 GLU A O 1
ATOM 2892 N N . VAL A 1 179 ? -13.98413 -13.11220 -14.81657 1.000 8.26393 1638 VAL A N 1
ATOM 2893 C CA . VAL A 1 179 ? -15.19630 -12.57060 -15.42359 1.000 9.12194 1638 VAL A CA 1
ATOM 2894 C C . VAL A 1 179 ? -16.08240 -13.71952 -15.89839 1.000 9.48771 1638 VAL A C 1
ATOM 2895 O O . VAL A 1 179 ? -15.57317 -14.69845 -16.48158 1.000 9.22981 1638 VAL A O 1
ATOM 2908 N N . ALA A 1 180 ? -17.37978 -13.59796 -15.69915 1.000 9.41404 1639 ALA A N 1
ATOM 2909 C CA . ALA A 1 180 ? -18.39204 -14.61403 -16.05928 1.000 9.11926 1639 ALA A CA 1
ATOM 2910 C C . ALA A 1 180 ? -18.99075 -14.26768 -17.42083 1.000 9.31141 1639 ALA A C 1
ATOM 2911 O O . ALA A 1 180 ? -19.05933 -13.10773 -17.81536 1.000 10.24833 1639 ALA A O 1
ATOM 2918 N N . PRO A 1 181 ? -19.43942 -15.28606 -18.13395 1.000 9.85099 1640 PRO A N 1
ATOM 2919 C CA . PRO A 1 181 ? -19.85639 -15.07154 -19.50901 1.000 10.23258 1640 PRO A CA 1
ATOM 2920 C C . PRO A 1 181 ? -21.04359 -14.12378 -19.63032 1.000 9.83519 1640 PRO A C 1
ATOM 2921 O O . PRO A 1 181 ? -21.12713 -13.40388 -20.61779 1.000 10.42200 1640 PRO A O 1
ATOM 2932 N N . HIS A 1 182 ? -21.97727 -14.14867 -18.67515 1.000 9.51147 1641 HIS A N 1
ATOM 2933 C CA . HIS A 1 182 ? -23.09984 -13.24412 -18.80855 1.000 10.08782 1641 HIS A CA 1
ATOM 2934 C C . HIS A 1 182 ? -22.69428 -11.77812 -18.76354 1.000 10.38252 1641 HIS A C 1
ATOM 2935 O O . HIS A 1 182 ? -23.42768 -10.94262 -19.30559 1.000 11.52480 1641 HIS A O 1
ATOM 2949 N N . HIS A 1 183 ? -21.55697 -11.43482 -18.15229 1.000 9.93520 1642 HIS A N 1
ATOM 2950 C CA . HIS A 1 183 ? -21.10862 -10.02328 -18.13849 1.000 8.82451 1642 HIS A CA 1
ATOM 2951 C C . HIS A 1 183 ? -20.31843 -9.65995 -19.36879 1.000 8.71400 1642 HIS A C 1
ATOM 2952 O O . HIS A 1 183 ? -20.03470 -8.48255 -19.57960 1.000 11.25632 1642 HIS A O 1
ATOM 2966 N N . LEU A 1 184 ? -20.02236 -10.63408 -20.24949 1.000 9.92204 1643 LEU A N 1
ATOM 2967 C CA . LEU A 1 184 ? -19.43871 -10.38603 -21.56205 1.000 10.30101 1643 LEU A CA 1
ATOM 2968 C C . LEU A 1 184 ? -20.44512 -10.45610 -22.70451 1.000 10.44580 1643 LEU A C 1
ATOM 2969 O O . LEU A 1 184 ? -20.17188 -9.93345 -23.77773 1.000 11.69846 1643 LEU A O 1
ATOM 2985 N N . PHE A 1 185 ? -21.56107 -11.20448 -22.52107 1.000 11.68534 1644 PHE A N 1
ATOM 2986 C CA . PHE A 1 185 ? -22.48053 -11.54317 -23.59084 1.000 11.54065 1644 PHE A CA 1
ATOM 2987 C C . PHE A 1 185 ? -23.92673 -11.13455 -23.36301 1.000 11.03273 1644 PHE A C 1
ATOM 2988 O O . PHE A 1 185 ? -24.73472 -11.35482 -24.26794 1.000 13.86445 1644 PHE A O 1
ATOM 3005 N N . LEU A 1 186 ? -24.24871 -10.55079 -22.22124 1.000 11.38272 1645 LEU A N 1
ATOM 3006 C CA . LEU A 1 186 ? -25.56419 -9.99033 -21.93766 1.000 11.83013 1645 LEU A CA 1
ATOM 3007 C C . LEU A 1 186 ? -25.36017 -8.60703 -21.32654 1.000 12.10910 1645 LEU A C 1
ATOM 3008 O O . LEU A 1 186 ? -24.28773 -8.29636 -20.78930 1.000 12.36441 1645 LEU A O 1
ATOM 3024 N N . SER A 1 187 ? -26.41625 -7.79575 -21.38449 1.000 12.66181 1646 SER A N 1
ATOM 3025 C CA . SER A 1 187 ? -26.34367 -6.43913 -20.83850 1.000 13.05396 1646 SER A CA 1
ATOM 3026 C C . SER A 1 187 ? -27.75891 -5.98051 -20.50104 1.000 13.04347 1646 SER A C 1
ATOM 3027 O O . SER A 1 187 ? -28.72656 -6.72564 -20.65714 1.000 13.77507 1646 SER A O 1
ATOM 3035 N N . HIS A 1 188 ? -27.88082 -4.73148 -20.09631 1.000 14.49889 1647 HIS A N 1
ATOM 3036 C CA . HIS A 1 188 ? -29.20927 -4.11849 -19.90909 1.000 16.01746 1647 HIS A CA 1
ATOM 3037 C C . HIS A 1 188 ? -30.11065 -4.32950 -21.09372 1.000 16.70708 1647 HIS A C 1
ATOM 3038 O O . HIS A 1 188 ? -31.34442 -4.38718 -20.92856 1.000 17.35968 1647 HIS A O 1
ATOM 3052 N N . ASP A 1 189 ? -29.56299 -4.39205 -22.29374 1.000 16.98872 1648 ASP A N 1
ATOM 3053 C CA . ASP A 1 189 ? -30.39242 -4.54280 -23.48900 1.000 18.67307 1648 ASP A CA 1
ATOM 3054 C C . ASP A 1 189 ? -31.17142 -5.84818 -23.48955 1.000 17.23872 1648 ASP A C 1
ATOM 3055 O O . ASP A 1 189 ? -32.15434 -5.95827 -24.23213 1.000 19.20461 1648 ASP A O 1
ATOM 3064 N N . ASP A 1 190 ? -30.76453 -6.81664 -22.67394 1.000 15.94642 1649 ASP A N 1
ATOM 3065 C CA . ASP A 1 190 ? -31.43303 -8.11158 -22.60845 1.000 15.06212 1649 ASP A CA 1
ATOM 3066 C C . ASP A 1 190 ? -32.48133 -8.19702 -21.52227 1.000 13.82520 1649 ASP A C 1
ATOM 3067 O O . ASP A 1 190 ? -33.20577 -9.18696 -21.48888 1.000 14.94361 1649 ASP A O 1
ATOM 3076 N N . LEU A 1 191 ? -32.61860 -7.17123 -20.66889 1.000 13.90939 1650 LEU A N 1
ATOM 3077 C CA . LEU A 1 191 ? -33.56375 -7.24356 -19.54719 1.000 14.63579 1650 LEU A CA 1
ATOM 3078 C C . LEU A 1 191 ? -35.01682 -7.30207 -20.00985 1.000 15.75695 1650 LEU A C 1
ATOM 3079 O O . LEU A 1 191 ? -35.84036 -7.94977 -19.35002 1.000 16.27536 1650 LEU A O 1
ATOM 3095 N N . GLU A 1 192 ? -35.35655 -6.61830 -21.10847 1.000 17.43082 1651 GLU A N 1
ATOM 3096 C CA . GLU A 1 192 ? -36.74053 -6.70230 -21.57494 1.000 19.15472 1651 GLU A CA 1
ATOM 3097 C C . GLU A 1 192 ? -37.12209 -8.12591 -21.94694 1.000 18.03354 1651 GLU A C 1
ATOM 3098 O O . GLU A 1 192 ? -38.20902 -8.61529 -21.56797 1.000 18.43877 1651 GLU A O 1
ATOM 3110 N N . ARG A 1 193 ? -36.23428 -8.81900 -22.66420 1.000 17.30447 1652 ARG A N 1
ATOM 3111 C CA . ARG A 1 193 ? -36.53229 -10.20239 -23.05733 1.000 17.50708 1652 ARG A CA 1
ATOM 3112 C C . ARG A 1 193 ? -36.54497 -11.11949 -21.84271 1.000 15.87542 1652 ARG A C 1
ATOM 3113 O O . ARG A 1 193 ? -37.44996 -11.97005 -21.69474 1.000 16.85703 1652 ARG A O 1
ATOM 3134 N N . LEU A 1 194 ? -35.54116 -10.97195 -20.96214 1.000 15.65169 1653 LEU A N 1
ATOM 3135 C CA . LEU A 1 194 ? -35.45104 -11.86547 -19.82574 1.000 16.25169 1653 LEU A CA 1
ATOM 3136 C C . LEU A 1 194 ? -36.59480 -11.65757 -18.83625 1.000 16.34908 1653 LEU A C 1
ATOM 3137 O O . LEU A 1 194 ? -37.02381 -12.62292 -18.19465 1.000 17.36497 1653 LEU A O 1
ATOM 3153 N N . GLY A 1 195 ? -37.04182 -10.43135 -18.68641 1.000 16.02798 1654 GLY A N 1
ATOM 3154 C CA . GLY A 1 195 ? -37.93191 -10.06284 -17.59645 1.000 16.13851 1654 GLY A CA 1
ATOM 3155 C C . GLY A 1 195 ? -37.21204 -9.92194 -16.26183 1.000 15.42009 1654 GLY A C 1
ATOM 3156 O O . GLY A 1 195 ? -36.02172 -10.24472 -16.11998 1.000 16.09113 1654 GLY A O 1
ATOM 3160 N N . PRO A 1 196 ? -37.91294 -9.35819 -15.26849 1.000 15.27800 1655 PRO A N 1
ATOM 3161 C CA . PRO A 1 196 ? -37.24032 -8.95291 -14.03832 1.000 16.13596 1655 PRO A CA 1
ATOM 3162 C C . PRO A 1 196 ? -36.87252 -10.10368 -13.12410 1.000 15.62275 1655 PRO A C 1
ATOM 3163 O O . PRO A 1 196 ? -36.01485 -9.92183 -12.25145 1.000 19.12561 1655 PRO A O 1
ATOM 3174 N N . GLY A 1 197 ? -37.48890 -11.26931 -13.26864 1.000 14.13576 1656 GLY A N 1
ATOM 3175 C CA . GLY A 1 197 ? -37.16224 -12.38683 -12.42065 1.000 15.35409 1656 GLY A CA 1
ATOM 3176 C C . GLY A 1 197 ? -35.99034 -13.16328 -12.97536 1.000 13.72775 1656 GLY A C 1
ATOM 3177 O O . GLY A 1 197 ? -34.95801 -13.30400 -12.28709 1.000 13.64882 1656 GLY A O 1
ATOM 3181 N N . LYS A 1 198 ? -36.10987 -13.62280 -14.21890 1.000 13.99880 1657 LYS A N 1
ATOM 3182 C CA . LYS A 1 198 ? -35.00587 -14.29908 -14.86773 1.000 13.86198 1657 LYS A CA 1
ATOM 3183 C C . LYS A 1 198 ? -33.76748 -13.41143 -14.86563 1.000 13.54356 1657 LYS A C 1
ATOM 3184 O O . LYS A 1 198 ? -32.66476 -13.91856 -14.68782 1.000 15.13837 1657 LYS A O 1
ATOM 3203 N N . GLY A 1 199 ? -33.92218 -12.07945 -15.03707 1.000 13.19346 1658 GLY A N 1
ATOM 3204 C CA . GLY A 1 199 ? -32.77345 -11.21767 -15.16536 1.000 14.20930 1658 GLY A CA 1
ATOM 3205 C C . GLY A 1 199 ? -32.04896 -10.96078 -13.85892 1.000 14.20151 1658 GLY A C 1
ATOM 3206 O O . GLY A 1 199 ? -30.98760 -10.32343 -13.88641 1.000 15.37788 1658 GLY A O 1
ATOM 3210 N N . GLU A 1 200 ? -32.56550 -11.40092 -12.72026 1.000 13.96722 1659 GLU A N 1
ATOM 3211 C CA . GLU A 1 200 ? -31.90951 -11.18848 -11.43348 1.000 13.09875 1659 GLU A CA 1
ATOM 3212 C C . GLU A 1 200 ? -30.59831 -11.98239 -11.37083 1.000 12.04593 1659 GLU A C 1
ATOM 3213 O O . GLU A 1 200 ? -30.59548 -13.22845 -11.47093 1.000 11.64590 1659 GLU A O 1
ATOM 3225 N N . VAL A 1 201 ? -29.50639 -11.27229 -11.10629 1.000 11.54326 1660 VAL A N 1
ATOM 3226 C CA . VAL A 1 201 ? -28.17980 -11.88456 -10.95477 1.000 10.61159 1660 VAL A CA 1
ATOM 3227 C C . VAL A 1 201 ? -27.35177 -10.88710 -10.16054 1.000 11.04575 1660 VAL A C 1
ATOM 3228 O O . VAL A 1 201 ? -27.62681 -9.67478 -10.17397 1.000 11.09584 1660 VAL A O 1
ATOM 3241 N N . ARG A 1 202 ? -26.36330 -11.39256 -9.42520 1.000 10.78793 1661 ARG A N 1
ATOM 3242 C CA . ARG A 1 202 ? -25.41285 -10.54064 -8.73928 1.000 11.09069 1661 ARG A CA 1
ATOM 3243 C C . ARG A 1 202 ? -24.00668 -10.94604 -9.15522 1.000 12.15121 1661 ARG A C 1
ATOM 3244 O O . ARG A 1 202 ? -23.65039 -12.13591 -9.07551 1.000 14.21720 1661 ARG A O 1
ATOM 3265 N N . PRO A 1 203 ? -23.17904 -10.01485 -9.58294 1.000 11.01177 1662 PRO A N 1
ATOM 3266 C CA . PRO A 1 203 ? -23.48867 -8.63705 -9.94596 1.000 11.60641 1662 PRO A CA 1
ATOM 3267 C C . PRO A 1 203 ? -24.54179 -8.59274 -11.01429 1.000 10.66689 1662 PRO A C 1
ATOM 3268 O O . PRO A 1 203 ? -24.60497 -9.47706 -11.86218 1.000 10.85893 1662 PRO A O 1
ATOM 3279 N N . GLU A 1 204 ? -25.35510 -7.53936 -10.98917 1.000 10.63004 1663 GLU A N 1
ATOM 3280 C CA A GLU A 1 204 ? -26.39955 -7.37787 -11.99797 0.750 11.75377 1663 GLU A CA 1
ATOM 3281 C CA B GLU A 1 204 ? -26.39658 -7.34442 -11.99346 0.250 10.81683 1663 GLU A CA 1
ATOM 3282 C C . GLU A 1 204 ? -25.79170 -7.24469 -13.39150 1.000 10.50898 1663 GLU A C 1
ATOM 3283 O O . GLU A 1 204 ? -24.60039 -6.92316 -13.58166 1.000 11.91692 1663 GLU A O 1
ATOM 3306 N N . LEU A 1 205 ? -26.61583 -7.43948 -14.40246 1.000 10.55372 1664 LEU A N 1
ATOM 3307 C CA . LEU A 1 205 ? -26.20620 -7.16801 -15.76837 1.000 11.80906 1664 LEU A CA 1
ATOM 3308 C C . LEU A 1 205 ? -25.78652 -5.70899 -15.88429 1.000 12.05384 1664 LEU A C 1
ATOM 3309 O O . LEU A 1 205 ? -26.39683 -4.81516 -15.27540 1.000 12.96182 1664 LEU A O 1
ATOM 3325 N N . GLY A 1 206 ? -24.74910 -5.49991 -16.66971 1.000 12.76186 1665 GLY A N 1
ATOM 3326 C CA . GLY A 1 206 ? -24.19972 -4.17343 -16.83692 1.000 13.98820 1665 GLY A CA 1
ATOM 3327 C C . GLY A 1 206 ? -24.71691 -3.48140 -18.08981 1.000 12.87763 1665 GLY A C 1
ATOM 3328 O O . GLY A 1 206 ? -25.41695 -4.05016 -18.92419 1.000 13.66715 1665 GLY A O 1
ATOM 3332 N N . SER A 1 207 ? -24.32868 -2.20701 -18.20285 1.000 13.25139 1666 SER A N 1
ATOM 3333 C CA . SER A 1 207 ? -24.62617 -1.46743 -19.42138 1.000 14.25937 1666 SER A CA 1
ATOM 3334 C C . SER A 1 207 ? -23.77913 -1.96484 -20.58777 1.000 13.76459 1666 SER A C 1
ATOM 3335 O O . SER A 1 207 ? -22.79604 -2.70440 -20.40151 1.000 13.43035 1666 SER A O 1
ATOM 3343 N N . ARG A 1 208 ? -24.14091 -1.51913 -21.79390 1.000 14.83840 1667 ARG A N 1
ATOM 3344 C CA . ARG A 1 208 ? -23.30410 -1.78853 -22.96101 1.000 16.32013 1667 ARG A CA 1
ATOM 3345 C C . ARG A 1 208 ? -21.87931 -1.28561 -22.72241 1.000 16.37008 1667 ARG A C 1
ATOM 3346 O O . ARG A 1 208 ? -20.90826 -1.89062 -23.17653 1.000 16.75175 1667 ARG A O 1
ATOM 3350 N N . GLN A 1 209 ? -21.73503 -0.16503 -22.01683 1.000 15.60169 1668 GLN A N 1
ATOM 3351 C CA . GLN A 1 209 ? -20.41711 0.39335 -21.76620 1.000 15.96494 1668 GLN A CA 1
ATOM 3352 C C . GLN A 1 209 ? -19.62377 -0.48954 -20.79448 1.000 14.03304 1668 GLN A C 1
ATOM 3353 O O . GLN A 1 209 ? -18.38933 -0.59934 -20.90251 1.000 13.63038 1668 GLN A O 1
ATOM 3367 N N . ASP A 1 210 ? -20.29463 -1.07017 -19.81056 1.000 12.48279 1669 ASP A N 1
ATOM 3368 C CA . ASP A 1 210 ? -19.64323 -2.04002 -18.92769 1.000 10.78268 1669 ASP A CA 1
ATOM 3369 C C . ASP A 1 210 ? -19.11204 -3.21996 -19.74110 1.000 11.83010 1669 ASP A C 1
ATOM 3370 O O . ASP A 1 210 ? -17.96190 -3.63642 -19.57931 1.000 11.14586 1669 ASP A O 1
ATOM 3379 N N . VAL A 1 211 ? -19.95759 -3.79922 -20.58506 1.000 12.07226 1670 VAL A N 1
ATOM 3380 C CA . VAL A 1 211 ? -19.56477 -4.94772 -21.37482 1.000 11.90122 1670 VAL A CA 1
ATOM 3381 C C . VAL A 1 211 ? -18.36897 -4.58691 -22.24033 1.000 11.71439 1670 VAL A C 1
ATOM 3382 O O . VAL A 1 211 ? -17.38357 -5.32242 -22.30500 1.000 12.27224 1670 VAL A O 1
ATOM 3395 N N . GLU A 1 212 ? -18.45924 -3.44795 -22.94766 1.000 12.54871 1671 GLU A N 1
ATOM 3396 C CA A GLU A 1 212 ? -17.37048 -3.04863 -23.81953 0.465 13.80144 1671 GLU A CA 1
ATOM 3397 C CA B GLU A 1 212 ? -17.37758 -3.00306 -23.81436 0.535 13.74354 1671 GLU A CA 1
ATOM 3398 C C . GLU A 1 212 ? -16.07546 -2.82757 -23.03484 1.000 13.24877 1671 GLU A C 1
ATOM 3399 O O . GLU A 1 212 ? -14.99157 -3.13539 -23.53179 1.000 14.39619 1671 GLU A O 1
ATOM 3422 N N . ALA A 1 213 ? -16.16558 -2.30854 -21.81870 1.000 12.94873 1672 ALA A N 1
ATOM 3423 C CA . ALA A 1 213 ? -14.98755 -2.07873 -21.00787 1.000 12.74337 1672 ALA A CA 1
ATOM 3424 C C . ALA A 1 213 ? -14.31476 -3.39367 -20.62697 1.000 11.86696 1672 ALA A C 1
ATOM 3425 O O . ALA A 1 213 ? -13.08655 -3.46382 -20.57232 1.000 12.09333 1672 ALA A O 1
ATOM 3432 N N . LEU A 1 214 ? -15.09305 -4.43374 -20.31200 1.000 11.35640 1673 LEU A N 1
ATOM 3433 C CA . LEU A 1 214 ? -14.47378 -5.72332 -19.99730 1.000 11.01428 1673 LEU A CA 1
ATOM 3434 C C . LEU A 1 214 ? -13.73126 -6.27579 -21.21328 1.000 11.26423 1673 LEU A C 1
ATOM 3435 O O . LEU A 1 214 ? -12.58344 -6.73570 -21.08213 1.000 11.69063 1673 LEU A O 1
ATOM 3451 N N . TRP A 1 215 ? -14.34506 -6.22401 -22.39718 1.000 10.82216 1674 TRP A N 1
ATOM 3452 C CA . TRP A 1 215 ? -13.67804 -6.67115 -23.61470 1.000 11.01421 1674 TRP A CA 1
ATOM 3453 C C . TRP A 1 215 ? -12.41754 -5.86189 -23.87430 1.000 10.45641 1674 TRP A C 1
ATOM 3454 O O . TRP A 1 215 ? -11.35961 -6.41776 -24.18912 1.000 12.95387 1674 TRP A O 1
ATOM 3475 N N . GLU A 1 216 ? -12.51977 -4.53513 -23.75487 1.000 11.96699 1675 GLU A N 1
ATOM 3476 C CA A GLU A 1 216 ? -11.36312 -3.70080 -24.06040 0.539 12.48291 1675 GLU A CA 1
ATOM 3477 C CA B GLU A 1 216 ? -11.37534 -3.67028 -24.03623 0.461 11.86177 1675 GLU A CA 1
ATOM 3478 C C . GLU A 1 216 ? -10.22810 -3.97213 -23.08978 1.000 12.15122 1675 GLU A C 1
ATOM 3479 O O . GLU A 1 216 ? -9.03780 -3.82309 -23.46057 1.000 13.34341 1675 GLU A O 1
ATOM 3502 N N . ASN A 1 217 ? -10.55059 -4.38288 -21.86980 1.000 11.46958 1676 ASN A N 1
ATOM 3503 C CA . ASN A 1 217 ? -9.59180 -4.66421 -20.80555 1.000 10.53265 1676 ASN A CA 1
ATOM 3504 C C . ASN A 1 217 ? -9.40075 -6.16096 -20.59129 1.000 10.61418 1676 ASN A C 1
ATOM 3505 O O . ASN A 1 217 ? -9.07222 -6.58890 -19.49098 1.000 11.55640 1676 ASN A O 1
ATOM 3516 N N . MET A 1 218 ? -9.49190 -6.93585 -21.67283 1.000 10.57206 1677 MET A N 1
ATOM 3517 C CA . MET A 1 218 ? -9.24989 -8.38277 -21.58648 1.000 10.85376 1677 MET A CA 1
ATOM 3518 C C . MET A 1 218 ? -7.91349 -8.70698 -20.91645 1.000 10.67731 1677 MET A C 1
ATOM 3519 O O . MET A 1 218 ? -7.79567 -9.69330 -20.18070 1.000 10.27208 1677 MET A O 1
ATOM 3533 N N . ALA A 1 219 ? -6.87097 -7.89292 -21.16916 1.000 10.57740 1678 ALA A N 1
ATOM 3534 C CA . ALA A 1 219 ? -5.56864 -8.17030 -20.60767 1.000 11.75911 1678 ALA A CA 1
ATOM 3535 C C . ALA A 1 219 ? -5.56722 -8.14304 -19.09414 1.000 11.57482 1678 ALA A C 1
ATOM 3536 O O . ALA A 1 219 ? -4.66542 -8.72826 -18.49817 1.000 12.99598 1678 ALA A O 1
ATOM 3543 N N . VAL A 1 220 ? -6.52910 -7.46166 -18.46021 1.000 10.27476 1679 VAL A N 1
ATOM 3544 C CA . VAL A 1 220 ? -6.66244 -7.40606 -17.01280 1.000 10.58786 1679 VAL A CA 1
ATOM 3545 C C . VAL A 1 220 ? -7.37084 -8.61706 -16.45885 1.000 8.87720 1679 VAL A C 1
ATOM 3546 O O . VAL A 1 220 ? -7.33014 -8.85208 -15.24680 1.000 9.62193 1679 VAL A O 1
ATOM 3559 N N . ILE A 1 221 ? -8.11371 -9.34749 -17.29312 1.000 9.24297 1680 ILE A N 1
ATOM 3560 C CA . ILE A 1 221 ? -8.92808 -10.48366 -16.82551 1.000 9.37717 1680 ILE A CA 1
ATOM 3561 C C . ILE A 1 221 ? -8.03633 -11.72967 -16.74464 1.000 7.92709 1680 ILE A C 1
ATOM 3562 O O . ILE A 1 221 ? -7.53332 -12.19814 -17.77436 1.000 9.38504 1680 ILE A O 1
ATOM 3578 N N . ASP A 1 222 ? -7.84847 -12.25366 -15.54138 1.000 8.52708 1681 ASP A N 1
ATOM 3579 C CA . ASP A 1 222 ? -6.99096 -13.45608 -15.39609 1.000 9.10872 1681 ASP A CA 1
ATOM 3580 C C . ASP A 1 222 ? -7.71299 -14.75096 -15.75230 1.000 8.94558 1681 ASP A C 1
ATOM 3581 O O . ASP A 1 222 ? -7.10485 -15.62986 -16.37864 1.000 8.96661 1681 ASP A O 1
ATOM 3590 N N . CYS A 1 223 ? -8.99664 -14.85778 -15.39186 1.000 8.79818 1682 CYS A N 1
ATOM 3591 C CA . CYS A 1 223 ? -9.74917 -16.09914 -15.57127 1.000 8.80086 1682 CYS A CA 1
ATOM 3592 C C . CYS A 1 223 ? -11.12923 -15.77212 -16.12868 1.000 8.79292 1682 CYS A C 1
ATOM 3593 O O . CYS A 1 223 ? -11.69212 -14.70844 -15.86988 1.000 8.70871 1682 CYS A O 1
ATOM 3601 N N . PHE A 1 224 ? -11.70396 -16.74264 -16.84174 1.000 8.69554 1683 PHE A N 1
ATOM 3602 C CA . PHE A 1 224 ? -13.15977 -16.82607 -17.00511 1.000 8.40865 1683 PHE A CA 1
ATOM 3603 C C . PHE A 1 224 ? -13.66104 -17.85368 -15.99777 1.000 8.64556 1683 PHE A C 1
ATOM 3604 O O . PHE A 1 224 ? -12.99480 -18.85545 -15.72418 1.000 10.28251 1683 PHE A O 1
ATOM 3621 N N . ALA A 1 225 ? -14.85316 -17.62488 -15.44301 1.000 8.17187 1684 ALA A N 1
ATOM 3622 C CA . ALA A 1 225 ? -15.43945 -18.56441 -14.50356 1.000 9.47977 1684 ALA A CA 1
ATOM 3623 C C . ALA A 1 225 ? -16.94515 -18.34406 -14.60044 1.000 8.52982 1684 ALA A C 1
ATOM 3624 O O . ALA A 1 225 ? -17.39011 -17.19391 -14.65252 1.000 10.25092 1684 ALA A O 1
ATOM 3631 N N . SER A 1 226 ? -17.71351 -19.42736 -14.61833 1.000 9.09298 1685 SER A N 1
ATOM 3632 C CA . SER A 1 226 ? -19.12685 -19.25832 -15.00106 1.000 9.73246 1685 SER A CA 1
ATOM 3633 C C . SER A 1 226 ? -19.97193 -18.57039 -13.95560 1.000 9.07716 1685 SER A C 1
ATOM 3634 O O . SER A 1 226 ? -20.99083 -17.93250 -14.30317 1.000 9.19294 1685 SER A O 1
ATOM 3642 N N . ASP A 1 227 ? -19.63425 -18.72133 -12.68351 1.000 9.04554 1686 ASP A N 1
ATOM 3643 C CA . ASP A 1 227 ? -20.59727 -18.44982 -11.59463 1.000 8.01921 1686 ASP A CA 1
ATOM 3644 C C . ASP A 1 227 ? -21.91907 -19.16325 -11.90671 1.000 8.65078 1686 ASP A C 1
ATOM 3645 O O . ASP A 1 227 ? -23.00625 -18.63156 -11.73643 1.000 9.18767 1686 ASP A O 1
ATOM 3654 N N . HIS A 1 228 ? -21.80020 -20.44230 -12.30801 1.000 8.75614 1687 HIS A N 1
ATOM 3655 C CA . HIS A 1 228 ? -22.94460 -21.30538 -12.52149 1.000 10.16669 1687 HIS A CA 1
ATOM 3656 C C . HIS A 1 228 ? -23.77109 -21.27149 -11.24756 1.000 8.91402 1687 HIS A C 1
ATOM 3657 O O . HIS A 1 228 ? -23.33289 -21.73806 -10.18601 1.000 9.62719 1687 HIS A O 1
ATOM 3671 N N . ALA A 1 229 ? -25.00739 -20.74761 -11.33982 1.000 8.98506 1688 ALA A N 1
ATOM 3672 C CA . ALA A 1 229 ? -25.80228 -20.44480 -10.16236 1.000 9.51931 1688 ALA A CA 1
ATOM 3673 C C . ALA A 1 229 ? -27.22233 -20.87239 -10.47416 1.000 9.78514 1688 ALA A C 1
ATOM 3674 O O . ALA A 1 229 ? -28.12377 -20.04833 -10.72644 1.000 10.43521 1688 ALA A O 1
ATOM 3681 N N . PRO A 1 230 ? -27.47247 -22.17616 -10.45125 1.000 10.17463 1689 PRO A N 1
ATOM 3682 C CA . PRO A 1 230 ? -28.74304 -22.71605 -10.91180 1.000 9.78514 1689 PRO A CA 1
ATOM 3683 C C . PRO A 1 230 ? -29.81847 -22.50576 -9.87268 1.000 9.45357 1689 PRO A C 1
ATOM 3684 O O . PRO A 1 230 ? -29.63193 -22.71750 -8.68081 1.000 10.24570 1689 PRO A O 1
ATOM 3695 N N . HIS A 1 231 ? -31.00040 -22.18043 -10.39583 1.000 10.23776 1690 HIS A N 1
ATOM 3696 C CA . HIS A 1 231 ? -32.26744 -22.07560 -9.68731 1.000 10.72999 1690 HIS A CA 1
ATOM 3697 C C . HIS A 1 231 ? -33.30251 -22.52901 -10.71110 1.000 9.66151 1690 HIS A C 1
ATOM 3698 O O . HIS A 1 231 ? -33.09598 -22.36718 -11.91398 1.000 10.25358 1690 HIS A O 1
ATOM 3712 N N . THR A 1 232 ? -34.44327 -23.06806 -10.25686 1.000 10.51942 1691 THR A N 1
ATOM 3713 C CA . THR A 1 232 ? -35.44628 -23.51791 -11.21006 1.000 11.69328 1691 THR A CA 1
ATOM 3714 C C . THR A 1 232 ? -36.15946 -22.30846 -11.83142 1.000 11.31432 1691 THR A C 1
ATOM 3715 O O . THR A 1 232 ? -36.15711 -21.19991 -11.28922 1.000 12.60915 1691 THR A O 1
ATOM 3726 N N . LEU A 1 233 ? -36.82672 -22.54467 -12.96315 1.000 12.02750 1692 LEU A N 1
ATOM 3727 C CA . LEU A 1 233 ? -37.59527 -21.49968 -13.59818 1.000 12.69601 1692 LEU A CA 1
ATOM 3728 C C . LEU A 1 233 ? -38.70541 -21.00912 -12.66664 1.000 12.63287 1692 LEU A C 1
ATOM 3729 O O . LEU A 1 233 ? -38.95018 -19.80436 -12.58722 1.000 13.27505 1692 LEU A O 1
ATOM 3745 N N . GLU A 1 234 ? -39.36308 -21.92279 -11.94392 1.000 13.05399 1693 GLU A N 1
ATOM 3746 C CA . GLU A 1 234 ? -40.38846 -21.50232 -11.01028 1.000 13.73564 1693 GLU A CA 1
ATOM 3747 C C . GLU A 1 234 ? -39.82086 -20.53997 -9.98911 1.000 12.79605 1693 GLU A C 1
ATOM 3748 O O . GLU A 1 234 ? -40.46968 -19.55541 -9.61953 1.000 13.32238 1693 GLU A O 1
ATOM 3760 N N . GLU A 1 235 ? -38.60415 -20.80224 -9.49820 1.000 12.29071 1694 GLU A N 1
ATOM 3761 C CA . GLU A 1 235 ? -38.02624 -19.90575 -8.50823 1.000 12.03012 1694 GLU A CA 1
ATOM 3762 C C . GLU A 1 235 ? -37.65470 -18.55364 -9.12835 1.000 11.45906 1694 GLU A C 1
ATOM 3763 O O . GLU A 1 235 ? -37.93503 -17.47543 -8.55220 1.000 12.44333 1694 GLU A O 1
ATOM 3775 N N . LYS A 1 236 ? -37.07316 -18.58517 -10.32747 1.000 12.00380 1695 LYS A N 1
ATOM 3776 C CA . LYS A 1 236 ? -36.67556 -17.34277 -11.00056 1.000 10.69846 1695 LYS A CA 1
ATOM 3777 C C . LYS A 1 236 ? -37.85653 -16.46778 -11.35359 1.000 12.39338 1695 LYS A C 1
ATOM 3778 O O . LYS A 1 236 ? -37.70673 -15.24073 -11.42558 1.000 13.46188 1695 LYS A O 1
ATOM 3797 N N . CYS A 1 237 ? -39.02444 -17.06061 -11.59027 1.000 12.77505 1696 CYS A N 1
ATOM 3798 C CA . CYS A 1 237 ? -40.20276 -16.29904 -11.98098 1.000 14.48841 1696 CYS A CA 1
ATOM 3799 C C . CYS A 1 237 ? -41.26734 -16.16488 -10.91475 1.000 13.68050 1696 CYS A C 1
ATOM 3800 O O . CYS A 1 237 ? -42.36103 -15.66284 -11.20071 1.000 15.20680 1696 CYS A O 1
ATOM 3808 N N . GLY A 1 238 ? -40.97272 -16.53062 -9.70314 1.000 13.85675 1697 GLY A N 1
ATOM 3809 C CA . GLY A 1 238 ? -41.89889 -16.46660 -8.59216 1.000 15.68845 1697 GLY A CA 1
ATOM 3810 C C . GLY A 1 238 ? -41.81924 -15.17084 -7.83907 1.000 16.65446 1697 GLY A C 1
ATOM 3811 O O . GLY A 1 238 ? -41.28283 -14.17415 -8.32807 1.000 18.66249 1697 GLY A O 1
ATOM 3815 N N . SER A 1 239 ? -42.35906 -15.18967 -6.60437 1.000 18.31255 1698 SER A N 1
ATOM 3816 C CA . SER A 1 239 ? -42.55371 -13.95271 -5.88917 1.000 21.85503 1698 SER A CA 1
ATOM 3817 C C . SER A 1 239 ? -41.29422 -13.36052 -5.29429 1.000 22.87618 1698 SER A C 1
ATOM 3818 O O . SER A 1 239 ? -41.30780 -12.17093 -4.96224 1.000 27.20026 1698 SER A O 1
ATOM 3826 N N . ARG A 1 240 ? -40.20159 -14.11933 -5.15492 1.000 19.76009 1699 ARG A N 1
ATOM 3827 C CA . ARG A 1 240 ? -38.95038 -13.57737 -4.61040 1.000 21.32593 1699 ARG A CA 1
ATOM 3828 C C . ARG A 1 240 ? -37.80114 -14.19326 -5.38120 1.000 19.35475 1699 ARG A C 1
ATOM 3829 O O . ARG A 1 240 ? -37.11474 -15.10167 -4.89404 1.000 21.02852 1699 ARG A O 1
ATOM 3833 N N . PRO A 1 241 ? -37.59161 -13.76554 -6.61424 1.000 17.91255 1700 PRO A N 1
ATOM 3834 C CA . PRO A 1 241 ? -36.62261 -14.48308 -7.48272 1.000 16.72028 1700 PRO A CA 1
ATOM 3835 C C . PRO A 1 241 ? -35.22305 -14.43256 -6.87382 1.000 15.75427 1700 PRO A C 1
ATOM 3836 O O . PRO A 1 241 ? -34.69911 -13.36036 -6.53599 1.000 17.09126 1700 PRO A O 1
ATOM 3847 N N . PRO A 1 242 ? -34.55926 -15.57359 -6.75740 1.000 13.17509 1701 PRO A N 1
ATOM 3848 C CA . PRO A 1 242 ? -33.15666 -15.58684 -6.31171 1.000 12.15649 1701 PRO A CA 1
ATOM 3849 C C . PRO A 1 242 ? -32.27404 -15.16187 -7.46083 1.000 11.26702 1701 PRO A C 1
ATOM 3850 O O . PRO A 1 242 ? -32.60989 -15.40373 -8.63725 1.000 11.91956 1701 PRO A O 1
ATOM 3861 N N . PRO A 1 243 ? -31.14421 -14.52455 -7.17379 1.000 11.62226 1702 PRO A N 1
ATOM 3862 C CA . PRO A 1 243 ? -30.23385 -14.10978 -8.24883 1.000 11.21957 1702 PRO A CA 1
ATOM 3863 C C . PRO A 1 243 ? -29.38248 -15.27957 -8.73337 1.000 9.94571 1702 PRO A C 1
ATOM 3864 O O . PRO A 1 243 ? -29.00183 -16.15435 -7.93524 1.000 11.74849 1702 PRO A O 1
ATOM 3875 N N . GLY A 1 244 ? -29.09521 -15.28391 -10.03522 1.000 9.56409 1703 GLY A N 1
ATOM 3876 C CA . GLY A 1 244 ? -28.12258 -16.22987 -10.57874 1.000 9.55353 1703 GLY A CA 1
ATOM 3877 C C . GLY A 1 244 ? -28.58081 -16.87276 -11.85960 1.000 9.42466 1703 GLY A C 1
ATOM 3878 O O . GLY A 1 244 ? -29.78125 -17.07142 -12.07557 1.000 10.59306 1703 GLY A O 1
ATOM 3882 N N . PHE A 1 245 ? -27.60338 -17.21639 -12.72416 1.000 10.02201 1704 PHE A N 1
ATOM 3883 C CA . PHE A 1 245 ? -27.80021 -17.91736 -13.96205 1.000 9.90615 1704 PHE A CA 1
ATOM 3884 C C . PHE A 1 245 ? -27.06776 -19.23153 -13.96385 1.000 9.89570 1704 PHE A C 1
ATOM 3885 O O . PHE A 1 245 ? -25.89549 -19.25687 -13.57966 1.000 9.79830 1704 PHE A O 1
ATOM 3902 N N . PRO A 1 246 ? -27.62645 -20.29978 -14.54070 1.000 9.78783 1705 PRO A N 1
ATOM 3903 C CA . PRO A 1 246 ? -26.79681 -21.46604 -14.88388 1.000 10.17734 1705 PRO A CA 1
ATOM 3904 C C . PRO A 1 246 ? -25.91118 -21.08981 -16.05308 1.000 10.22732 1705 PRO A C 1
ATOM 3905 O O . PRO A 1 246 ? -26.24047 -20.21516 -16.84870 1.000 10.70100 1705 PRO A O 1
ATOM 3916 N N . GLY A 1 247 ? -24.74641 -21.72745 -16.13453 1.000 9.57986 1706 GLY A N 1
ATOM 3917 C CA . GLY A 1 247 ? -23.78350 -21.30668 -17.15453 1.000 9.76144 1706 GLY A CA 1
ATOM 3918 C C . GLY A 1 247 ? -22.71783 -22.31249 -17.56763 1.000 10.11152 1706 GLY A C 1
ATOM 3919 O O . GLY A 1 247 ? -21.99683 -22.00711 -18.50855 1.000 10.00095 1706 GLY A O 1
ATOM 3923 N N . LEU A 1 248 ? -22.62360 -23.48280 -16.91529 1.000 9.69567 1707 LEU A N 1
ATOM 3924 C CA . LEU A 1 248 ? -21.58527 -24.43093 -17.31860 1.000 10.00092 1707 LEU A CA 1
ATOM 3925 C C . LEU A 1 248 ? -21.73208 -24.87519 -18.75691 1.000 10.10368 1707 LEU A C 1
ATOM 3926 O O . LEU A 1 248 ? -20.74535 -25.02634 -19.46832 1.000 10.65889 1707 LEU A O 1
ATOM 3942 N N . GLU A 1 249 ? -22.96378 -25.16146 -19.18567 1.000 10.67209 1708 GLU A N 1
ATOM 3943 C CA . GLU A 1 249 ? -23.14768 -25.70522 -20.52138 1.000 11.10371 1708 GLU A CA 1
ATOM 3944 C C . GLU A 1 249 ? -23.01984 -24.70067 -21.64422 1.000 11.68006 1708 GLU A C 1
ATOM 3945 O O . GLU A 1 249 ? -22.82569 -25.09288 -22.81068 1.000 12.78547 1708 GLU A O 1
ATOM 3957 N N . THR A 1 250 ? -23.14871 -23.41325 -21.35761 1.000 10.70106 1709 THR A N 1
ATOM 3958 C CA . THR A 1 250 ? -23.05707 -22.37117 -22.35524 1.000 10.49307 1709 THR A CA 1
ATOM 3959 C C . THR A 1 250 ? -21.74049 -21.59267 -22.38652 1.000 9.66145 1709 THR A C 1
ATOM 3960 O O . THR A 1 250 ? -21.46351 -20.94882 -23.40405 1.000 10.06671 1709 THR A O 1
ATOM 3971 N N . MET A 1 251 ? -20.91656 -21.66770 -21.33340 1.000 9.70359 1710 MET A N 1
ATOM 3972 C CA . MET A 1 251 ? -19.73463 -20.81972 -21.26087 1.000 9.81148 1710 MET A CA 1
ATOM 3973 C C . MET A 1 251 ? -18.79708 -21.01513 -22.42697 1.000 9.64304 1710 MET A C 1
ATOM 3974 O O . MET A 1 251 ? -18.43773 -20.05758 -23.13166 1.000 10.17991 1710 MET A O 1
ATOM 3988 N N . LEU A 1 252 ? -18.35614 -22.25607 -22.63814 1.000 10.09830 1711 LEU A N 1
ATOM 3989 C CA . LEU A 1 252 ? -17.36959 -22.49637 -23.69049 1.000 10.01415 1711 LEU A CA 1
ATOM 3990 C C . LEU A 1 252 ? -17.92754 -22.24498 -25.08885 1.000 10.49318 1711 LEU A C 1
ATOM 3991 O O . LEU A 1 252 ? -17.26822 -21.57044 -25.89129 1.000 11.21685 1711 LEU A O 1
ATOM 4007 N N . PRO A 1 253 ? -19.16898 -22.65788 -25.41054 1.000 10.89849 1712 PRO A N 1
ATOM 4008 C CA . PRO A 1 253 ? -19.71023 -22.27781 -26.72422 1.000 12.30123 1712 PRO A CA 1
ATOM 4009 C C . PRO A 1 253 ? -19.75556 -20.76764 -26.97472 1.000 10.34582 1712 PRO A C 1
ATOM 4010 O O . PRO A 1 253 ? -19.43698 -20.33172 -28.08140 1.000 11.63793 1712 PRO A O 1
ATOM 4021 N N . LEU A 1 254 ? -20.13313 -19.99805 -25.97111 1.000 10.40365 1713 LEU A N 1
ATOM 4022 C CA . LEU A 1 254 ? -20.14940 -18.54319 -26.13068 1.000 10.66417 1713 LEU A CA 1
ATOM 4023 C C . LEU A 1 254 ? -18.74326 -18.02674 -26.39656 1.000 10.66159 1713 LEU A C 1
ATOM 4024 O O . LEU A 1 254 ? -18.53843 -17.19973 -27.27736 1.000 11.15631 1713 LEU A O 1
ATOM 4040 N N . LEU A 1 255 ? -17.76402 -18.48571 -25.62094 1.000 10.72212 1714 LEU A N 1
ATOM 4041 C CA . LEU A 1 255 ? -16.38094 -18.01449 -25.79350 1.000 10.55110 1714 LEU A CA 1
ATOM 4042 C C . LEU A 1 255 ? -15.76665 -18.47831 -27.10564 1.000 11.66954 1714 LEU A C 1
ATOM 4043 O O . LEU A 1 255 ? -14.98668 -17.73944 -27.72857 1.000 11.96960 1714 LEU A O 1
ATOM 4059 N N . LEU A 1 256 ? -16.05138 -19.72664 -27.51934 1.000 11.72752 1715 LEU A N 1
ATOM 4060 C CA . LEU A 1 256 ? -15.57594 -20.17970 -28.81260 1.000 13.02497 1715 LEU A CA 1
ATOM 4061 C C . LEU A 1 256 ? -16.13197 -19.32962 -29.94562 1.000 12.64341 1715 LEU A C 1
ATOM 4062 O O . LEU A 1 256 ? -15.46635 -19.10142 -30.96250 1.000 13.13288 1715 LEU A O 1
ATOM 4078 N N . THR A 1 257 ? -17.37803 -18.89736 -29.82057 1.000 12.90390 1716 THR A N 1
ATOM 4079 C CA . THR A 1 257 ? -17.97582 -18.01712 -30.81127 1.000 12.81709 1716 THR A CA 1
ATOM 4080 C C . THR A 1 257 ? -17.15060 -16.74110 -30.92315 1.000 11.78024 1716 THR A C 1
ATOM 4081 O O . THR A 1 257 ? -16.83322 -16.27411 -32.01972 1.000 14.11979 1716 THR A O 1
ATOM 4092 N N . ALA A 1 258 ? -16.79609 -16.19976 -29.77565 1.000 12.27752 1717 ALA A N 1
ATOM 4093 C CA . ALA A 1 258 ? -15.97159 -14.97162 -29.75152 1.000 12.12761 1717 ALA A CA 1
ATOM 4094 C C . ALA A 1 258 ? -14.57398 -15.19880 -30.34305 1.000 12.60129 1717 ALA A C 1
ATOM 4095 O O . ALA A 1 258 ? -14.04386 -14.32701 -31.04332 1.000 13.73031 1717 ALA A O 1
ATOM 4102 N N . VAL A 1 259 ? -13.97731 -16.36927 -30.09198 1.000 12.23284 1718 VAL A N 1
ATOM 4103 C CA . VAL A 1 259 ? -12.69946 -16.69421 -30.73492 1.000 13.40930 1718 VAL A CA 1
ATOM 4104 C C . VAL A 1 259 ? -12.87115 -16.70939 -32.24881 1.000 15.43848 1718 VAL A C 1
ATOM 4105 O O . VAL A 1 259 ? -12.03658 -16.17408 -33.00141 1.000 15.73584 1718 VAL A O 1
ATOM 4118 N N . SER A 1 260 ? -13.94489 -17.35495 -32.72326 1.000 18.39146 1719 SER A N 1
ATOM 4119 C CA A SER A 1 260 ? -14.13627 -17.47914 -34.16671 0.283 19.65212 1719 SER A CA 1
ATOM 4120 C CA B SER A 1 260 ? -14.16651 -17.47594 -34.16388 0.717 20.06270 1719 SER A CA 1
ATOM 4121 C C . SER A 1 260 ? -14.31954 -16.12348 -34.83100 1.000 20.47850 1719 SER A C 1
ATOM 4122 O O . SER A 1 260 ? -13.97642 -15.96095 -36.01477 1.000 22.42077 1719 SER A O 1
ATOM 4137 N N . GLU A 1 261 ? -14.85542 -15.15063 -34.09736 1.000 19.67586 1720 GLU A N 1
ATOM 4138 C CA . GLU A 1 261 ? -15.03816 -13.78699 -34.55917 1.000 20.76799 1720 GLU A CA 1
ATOM 4139 C C . GLU A 1 261 ? -13.80177 -12.93420 -34.38125 1.000 20.24692 1720 GLU A C 1
ATOM 4140 O O . GLU A 1 261 ? -13.81984 -11.74751 -34.74450 1.000 22.07075 1720 GLU A O 1
ATOM 4152 N N . GLY A 1 262 ? -12.72612 -13.47952 -33.81003 1.000 18.73099 1721 GLY A N 1
ATOM 4153 C CA . GLY A 1 262 ? -11.51715 -12.68081 -33.64485 1.000 18.23088 1721 GLY A CA 1
ATOM 4154 C C . GLY A 1 262 ? -11.55857 -11.73318 -32.46838 1.000 17.63081 1721 GLY A C 1
ATOM 4155 O O . GLY A 1 262 ? -10.70852 -10.83153 -32.39622 1.000 19.38890 1721 GLY A O 1
ATOM 4159 N N . ARG A 1 263 ? -12.50951 -11.90160 -31.54402 1.000 15.13851 1722 ARG A N 1
ATOM 4160 C CA . ARG A 1 263 ? -12.58542 -11.00845 -30.37690 1.000 15.96218 1722 ARG A CA 1
ATOM 4161 C C . ARG A 1 263 ? -11.54858 -11.30363 -29.31624 1.000 15.27267 1722 ARG A C 1
ATOM 4162 O O . ARG A 1 263 ? -11.21075 -10.42593 -28.50791 1.000 16.55433 1722 ARG A O 1
ATOM 4183 N N . LEU A 1 264 ? -11.04769 -12.52511 -29.27535 1.000 14.64096 1723 LEU A N 1
ATOM 4184 C CA . LEU A 1 264 ? -9.91283 -12.96430 -28.46348 1.000 13.75929 1723 LEU A CA 1
ATOM 4185 C C . LEU A 1 264 ? -9.35683 -14.19446 -29.17267 1.000 13.16184 1723 LEU A C 1
ATOM 4186 O O . LEU A 1 264 ? -10.01473 -14.78522 -30.03583 1.000 13.18554 1723 LEU A O 1
ATOM 4202 N N . SER A 1 265 ? -8.12739 -14.55790 -28.83326 1.000 12.57236 1724 SER A N 1
ATOM 4203 C CA . SER A 1 265 ? -7.48675 -15.70072 -29.46436 1.000 12.18012 1724 SER A CA 1
ATOM 4204 C C . SER A 1 265 ? -7.79062 -16.98897 -28.69468 1.000 11.41694 1724 SER A C 1
ATOM 4205 O O . SER A 1 265 ? -8.23327 -16.98721 -27.54271 1.000 12.15651 1724 SER A O 1
ATOM 4213 N N . LEU A 1 266 ? -7.49374 -18.12040 -29.35425 1.000 11.65900 1725 LEU A N 1
ATOM 4214 C CA . LEU A 1 266 ? -7.57144 -19.39286 -28.67173 1.000 12.11433 1725 LEU A CA 1
ATOM 4215 C C . LEU A 1 266 ? -6.64817 -19.41987 -27.46710 1.000 9.57214 1725 LEU A C 1
ATOM 4216 O O . LEU A 1 266 ? -7.03502 -19.84413 -26.38282 1.000 10.68518 1725 LEU A O 1
ATOM 4232 N N . ASP A 1 267 ? -5.42673 -18.87657 -27.60406 1.000 10.14835 1726 ASP A N 1
ATOM 4233 C CA . ASP A 1 267 ? -4.55308 -18.80206 -26.45417 1.000 9.78514 1726 ASP A CA 1
ATOM 4234 C C . ASP A 1 267 ? -5.14967 -17.96545 -25.30496 1.000 7.30881 1726 ASP A C 1
ATOM 4235 O O . ASP A 1 267 ? -5.06969 -18.31442 -24.16101 1.000 8.55598 1726 ASP A O 1
ATOM 4244 N N . ASP A 1 268 ? -5.75389 -16.80314 -25.65433 1.000 10.97469 1727 ASP A N 1
ATOM 4245 C CA . ASP A 1 268 ? -6.35689 -15.95394 -24.62775 1.000 11.80115 1727 ASP A CA 1
ATOM 4246 C C . ASP A 1 268 ? -7.38211 -16.76822 -23.83682 1.000 10.31153 1727 ASP A C 1
ATOM 4247 O O . ASP A 1 268 ? -7.46165 -16.65986 -22.62045 1.000 10.37997 1727 ASP A O 1
ATOM 4256 N N . LEU A 1 269 ? -8.15814 -17.58999 -24.53554 1.000 11.13266 1728 LEU A N 1
ATOM 4257 C CA A LEU A 1 269 ? -9.15829 -18.40772 -23.89687 0.749 11.40107 1728 LEU A CA 1
ATOM 4258 C CA B LEU A 1 269 ? -9.16691 -18.41114 -23.89543 0.251 10.98525 1728 LEU A CA 1
ATOM 4259 C C . LEU A 1 269 ? -8.52800 -19.45128 -22.99743 1.000 10.75106 1728 LEU A C 1
ATOM 4260 O O . LEU A 1 269 ? -8.97124 -19.65298 -21.85987 1.000 11.17740 1728 LEU A O 1
ATOM 4291 N N . LEU A 1 270 ? -7.44563 -20.10450 -23.48503 1.000 10.82215 1729 LEU A N 1
ATOM 4292 C CA . LEU A 1 270 ? -6.79394 -21.16236 -22.72247 1.000 10.87208 1729 LEU A CA 1
ATOM 4293 C C . LEU A 1 270 ? -6.01577 -20.63656 -21.51643 1.000 8.62459 1729 LEU A C 1
ATOM 4294 O O . LEU A 1 270 ? -5.94633 -21.30858 -20.47982 1.000 10.64045 1729 LEU A O 1
ATOM 4310 N N . GLN A 1 271 ? -5.47405 -19.41848 -21.60089 1.000 8.63503 1730 GLN A N 1
ATOM 4311 C CA . GLN A 1 271 ? -4.94061 -18.80964 -20.39229 1.000 8.77711 1730 GLN A CA 1
ATOM 4312 C C . GLN A 1 271 ? -6.03440 -18.70350 -19.32401 1.000 6.55329 1730 GLN A C 1
ATOM 4313 O O . GLN A 1 271 ? -5.82601 -18.94931 -18.14907 1.000 7.99016 1730 GLN A O 1
ATOM 4327 N N . ARG A 1 272 ? -7.22365 -18.23343 -19.73862 1.000 8.65863 1731 ARG A N 1
ATOM 4328 C CA . ARG A 1 272 ? -8.25434 -17.86672 -18.79713 1.000 8.80607 1731 ARG A CA 1
ATOM 4329 C C . ARG A 1 272 ? -9.11168 -19.03110 -18.31944 1.000 9.30874 1731 ARG A C 1
ATOM 4330 O O . ARG A 1 272 ? -9.72232 -18.88719 -17.25817 1.000 9.51669 1731 ARG A O 1
ATOM 4351 N N . LEU A 1 273 ? -9.13248 -20.17317 -19.03383 1.000 8.67708 1732 LEU A N 1
ATOM 4352 C CA . LEU A 1 273 ? -9.89833 -21.34391 -18.60184 1.000 8.93243 1732 LEU A CA 1
ATOM 4353 C C . LEU A 1 273 ? -9.00253 -22.53894 -18.27885 1.000 9.96141 1732 LEU A C 1
ATOM 4354 O O . LEU A 1 273 ? -9.51047 -23.63116 -18.02787 1.000 10.20625 1732 LEU A O 1
ATOM 4370 N N . HIS A 1 274 ? -7.67903 -22.34433 -18.17406 1.000 10.09048 1733 HIS A N 1
ATOM 4371 C CA . HIS A 1 274 ? -6.80796 -23.49215 -17.91919 1.000 9.75878 1733 HIS A CA 1
ATOM 4372 C C . HIS A 1 274 ? -5.56606 -23.03107 -17.15068 1.000 8.77449 1733 HIS A C 1
ATOM 4373 O O . HIS A 1 274 ? -5.42915 -23.30227 -15.95735 1.000 9.40083 1733 HIS A O 1
ATOM 4387 N N . HIS A 1 275 ? -4.67205 -22.25242 -17.78167 1.000 8.99296 1734 HIS A N 1
ATOM 4388 C CA . HIS A 1 275 ? -3.38362 -21.96986 -17.13566 1.000 8.41132 1734 HIS A CA 1
ATOM 4389 C C . HIS A 1 275 ? -3.50445 -21.07074 -15.92471 1.000 8.44023 1734 HIS A C 1
ATOM 4390 O O . HIS A 1 275 ? -2.85392 -21.31652 -14.90238 1.000 9.83251 1734 HIS A O 1
ATOM 4404 N N . ASN A 1 276 ? -4.28358 -19.99163 -16.03963 1.000 8.70873 1735 ASN A N 1
ATOM 4405 C CA . ASN A 1 276 ? -4.39031 -19.08155 -14.91685 1.000 9.41930 1735 ASN A CA 1
ATOM 4406 C C . ASN A 1 276 ? -5.18786 -19.61755 -13.72996 1.000 8.71133 1735 ASN A C 1
ATOM 4407 O O . ASN A 1 276 ? -4.74930 -19.50829 -12.59272 1.000 8.89556 1735 ASN A O 1
ATOM 4418 N N . PRO A 1 277 ? -6.28650 -20.36860 -13.97083 1.000 9.37196 1736 PRO A N 1
ATOM 4419 C CA . PRO A 1 277 ? -6.91334 -21.10487 -12.85857 1.000 10.82200 1736 PRO A CA 1
ATOM 4420 C C . PRO A 1 277 ? -5.93913 -22.00783 -12.14745 1.000 9.60096 1736 PRO A C 1
ATOM 4421 O O . PRO A 1 277 ? -5.89599 -22.01062 -10.92618 1.000 10.10358 1736 PRO A O 1
ATOM 4432 N N . ARG A 1 278 ? -5.13167 -22.77852 -12.90982 1.000 9.86676 1737 ARG A N 1
ATOM 4433 C CA . ARG A 1 278 ? -4.14922 -23.64494 -12.27539 1.000 10.54315 1737 ARG A CA 1
ATOM 4434 C C . ARG A 1 278 ? -3.24044 -22.85378 -11.34143 1.000 9.40886 1737 ARG A C 1
ATOM 4435 O O . ARG A 1 278 ? -2.94556 -23.28765 -10.22271 1.000 10.49570 1737 ARG A O 1
ATOM 4456 N N . ARG A 1 279 ? -2.69100 -21.72358 -11.83563 1.000 9.42195 1738 ARG A N 1
ATOM 4457 C CA . ARG A 1 279 ? -1.60874 -21.08312 -11.10484 1.000 9.08768 1738 ARG A CA 1
ATOM 4458 C C . ARG A 1 279 ? -2.09864 -20.24053 -9.95560 1.000 9.00347 1738 ARG A C 1
ATOM 4459 O O . ARG A 1 279 ? -1.37754 -20.09683 -8.95255 1.000 10.25619 1738 ARG A O 1
ATOM 4480 N N . ILE A 1 280 ? -3.31065 -19.68702 -10.06859 1.000 9.11410 1739 ILE A N 1
ATOM 4481 C CA . ILE A 1 280 ? -3.81784 -18.85967 -8.98184 1.000 9.95881 1739 ILE A CA 1
ATOM 4482 C C . ILE A 1 280 ? -4.27338 -19.70423 -7.81797 1.000 10.66153 1739 ILE A C 1
ATOM 4483 O O . ILE A 1 280 ? -4.09242 -19.34705 -6.66948 1.000 12.09324 1739 ILE A O 1
ATOM 4499 N N . PHE A 1 281 ? -4.86199 -20.87469 -8.11964 1.000 10.30896 1740 PHE A N 1
ATOM 4500 C CA . PHE A 1 281 ? -5.39850 -21.75586 -7.09133 1.000 10.57733 1740 PHE A CA 1
ATOM 4501 C C . PHE A 1 281 ? -4.51768 -22.95020 -6.81781 1.000 11.12210 1740 PHE A C 1
ATOM 4502 O O . PHE A 1 281 ? -4.85325 -23.76862 -5.96890 1.000 11.96957 1740 PHE A O 1
ATOM 4519 N N A HIS A 1 282 ? -3.35852 -23.01080 -7.44366 0.617 10.24577 1741 HIS A N 1
ATOM 4520 N N B HIS A 1 282 ? -3.36634 -23.05223 -7.46333 0.383 10.81687 1741 HIS A N 1
ATOM 4521 C CA A HIS A 1 282 ? -2.45567 -24.16234 -7.31529 0.617 10.38527 1741 HIS A CA 1
ATOM 4522 C CA B HIS A 1 282 ? -2.47509 -24.20649 -7.27916 0.383 11.20638 1741 HIS A CA 1
ATOM 4523 C C A HIS A 1 282 ? -3.23713 -25.47065 -7.47521 0.617 10.20627 1741 HIS A C 1
ATOM 4524 C C B HIS A 1 282 ? -3.23415 -25.51354 -7.49710 0.383 10.87475 1741 HIS A C 1
ATOM 4525 O O A HIS A 1 282 ? -3.19309 -26.37470 -6.61554 0.617 12.25641 1741 HIS A O 1
ATOM 4526 O O B HIS A 1 282 ? -3.17337 -26.45309 -6.68774 0.383 12.18801 1741 HIS A O 1
ATOM 4552 N N . LEU A 1 283 ? -3.93846 -25.57033 -8.61527 1.000 10.48264 1742 LEU A N 1
ATOM 4553 C CA . LEU A 1 283 ? -4.70654 -26.75829 -8.91231 1.000 10.94060 1742 LEU A CA 1
ATOM 4554 C C . LEU A 1 283 ? -3.85932 -27.67420 -9.78909 1.000 12.18281 1742 LEU A C 1
ATOM 4555 O O . LEU A 1 283 ? -3.13393 -27.17659 -10.67406 1.000 13.83818 1742 LEU A O 1
ATOM 4571 N N . PRO A 1 284 ? -3.88462 -28.97647 -9.52264 1.000 11.32483 1743 PRO A N 1
ATOM 4572 C CA . PRO A 1 284 ? -2.95382 -29.88219 -10.19127 1.000 10.96168 1743 PRO A CA 1
ATOM 4573 C C . PRO A 1 284 ? -3.36784 -30.17941 -11.61641 1.000 10.93270 1743 PRO A C 1
ATOM 4574 O O . PRO A 1 284 ? -4.55455 -30.07314 -11.97869 1.000 11.61951 1743 PRO A O 1
ATOM 4585 N N . PRO A 1 285 ? -2.43951 -30.66958 -12.43324 1.000 10.97742 1744 PRO A N 1
ATOM 4586 C CA . PRO A 1 285 ? -2.79492 -31.19897 -13.75690 1.000 10.92226 1744 PRO A CA 1
ATOM 4587 C C . PRO A 1 285 ? -3.70994 -32.39990 -13.60677 1.000 11.65644 1744 PRO A C 1
ATOM 4588 O O . PRO A 1 285 ? -3.68777 -33.10531 -12.59239 1.000 12.44593 1744 PRO A O 1
ATOM 4599 N N . GLN A 1 286 ? -4.45181 -32.69155 -14.66952 1.000 11.84597 1745 GLN A N 1
ATOM 4600 C CA . GLN A 1 286 ? -5.22199 -33.92670 -14.78272 1.000 12.01959 1745 GLN A CA 1
ATOM 4601 C C . GLN A 1 286 ? -4.57617 -34.72897 -15.88616 1.000 12.61976 1745 GLN A C 1
ATOM 4602 O O . GLN A 1 286 ? -4.56228 -34.32966 -17.03998 1.000 13.54607 1745 GLN A O 1
ATOM 4616 N N A GLU A 1 287 ? -4.05355 -35.89573 -15.52747 0.443 13.09875 1746 GLU A N 1
ATOM 4617 N N B GLU A 1 287 ? -4.04035 -35.88834 -15.52578 0.557 12.49606 1746 GLU A N 1
ATOM 4618 C CA A GLU A 1 287 ? -3.41537 -36.76534 -16.50049 0.443 14.79363 1746 GLU A CA 1
ATOM 4619 C CA B GLU A 1 287 ? -3.39461 -36.74178 -16.50525 0.557 13.70403 1746 GLU A CA 1
ATOM 4620 C C A GLU A 1 287 ? -4.42750 -37.23430 -17.54270 0.443 13.49353 1746 GLU A C 1
ATOM 4621 C C B GLU A 1 287 ? -4.41311 -37.22639 -17.53370 0.557 12.74083 1746 GLU A C 1
ATOM 4622 O O A GLU A 1 287 ? -5.60399 -37.46415 -17.23245 0.443 13.55667 1746 GLU A O 1
ATOM 4623 O O B GLU A 1 287 ? -5.58299 -37.47474 -17.20373 0.557 12.89607 1746 GLU A O 1
ATOM 4646 N N . ASP A 1 288 ? -3.95482 -37.42232 -18.77648 1.000 13.39882 1747 ASP A N 1
ATOM 4647 C CA A ASP A 1 288 ? -4.73705 -37.99514 -19.86818 0.533 13.96986 1747 ASP A CA 1
ATOM 4648 C CA B ASP A 1 288 ? -4.75730 -38.04322 -19.82473 0.467 14.05407 1747 ASP A CA 1
ATOM 4649 C C . ASP A 1 288 ? -6.14535 -37.43173 -19.90893 1.000 13.90141 1747 ASP A C 1
ATOM 4650 O O . ASP A 1 288 ? -7.15138 -38.14708 -19.90291 1.000 14.22514 1747 ASP A O 1
ATOM 4667 N N . THR A 1 289 ? -6.18718 -36.10328 -20.00595 1.000 12.93820 1748 THR A N 1
ATOM 4668 C CA . THR A 1 289 ? -7.45068 -35.35442 -19.91947 1.000 13.14860 1748 THR A CA 1
ATOM 4669 C C . THR A 1 289 ? -7.44256 -34.29493 -21.00594 1.000 12.49074 1748 THR A C 1
ATOM 4670 O O . THR A 1 289 ? -6.49864 -33.49090 -21.08072 1.000 14.20668 1748 THR A O 1
ATOM 4681 N N . TYR A 1 290 ? -8.48637 -34.27741 -21.83086 1.000 12.36969 1749 TYR A N 1
ATOM 4682 C CA . TYR A 1 290 ? -8.54624 -33.30754 -22.90670 1.000 13.28031 1749 TYR A CA 1
ATOM 4683 C C . TYR A 1 290 ? -9.98978 -33.20471 -23.40393 1.000 12.69082 1749 TYR A C 1
ATOM 4684 O O . TYR A 1 290 ? -10.83345 -34.05351 -23.10691 1.000 13.28553 1749 TYR A O 1
ATOM 4702 N N . VAL A 1 291 ? -10.21945 -32.17535 -24.21030 1.000 12.22493 1750 VAL A N 1
ATOM 4703 C CA . VAL A 1 291 ? -11.52932 -31.79839 -24.70955 1.000 12.83031 1750 VAL A CA 1
ATOM 4704 C C . VAL A 1 291 ? -11.40049 -31.58135 -26.20643 1.000 13.60146 1750 VAL A C 1
ATOM 4705 O O . VAL A 1 291 ? -10.53418 -30.81801 -26.64564 1.000 16.02258 1750 VAL A O 1
ATOM 4718 N N . GLU A 1 292 ? -12.24189 -32.21752 -26.99779 1.000 13.39091 1751 GLU A N 1
ATOM 4719 C CA . GLU A 1 292 ? -12.25572 -32.03096 -28.43377 1.000 14.26459 1751 GLU A CA 1
ATOM 4720 C C . GLU A 1 292 ? -13.46240 -31.17442 -28.80550 1.000 13.11190 1751 GLU A C 1
ATOM 4721 O O . GLU A 1 292 ? -14.60885 -31.51276 -28.46221 1.000 13.41980 1751 GLU A O 1
ATOM 4733 N N . VAL A 1 293 ? -13.20952 -30.07231 -29.50284 1.000 13.44611 1752 VAL A N 1
ATOM 4734 C CA . VAL A 1 293 ? -14.27015 -29.15381 -29.90937 1.000 13.07770 1752 VAL A CA 1
ATOM 4735 C C . VAL A 1 293 ? -14.31652 -29.06571 -31.42594 1.000 13.34886 1752 VAL A C 1
ATOM 4736 O O . VAL A 1 293 ? -13.32110 -29.22378 -32.13694 1.000 14.68567 1752 VAL A O 1
ATOM 4749 N N . ASP A 1 294 ? -15.52711 -28.77629 -31.93534 1.000 14.95153 1753 ASP A N 1
ATOM 4750 C CA . ASP A 1 294 ? -15.79861 -28.56088 -33.35490 1.000 15.95178 1753 ASP A CA 1
ATOM 4751 C C . ASP A 1 294 ? -16.10896 -27.07680 -33.47601 1.000 16.15701 1753 ASP A C 1
ATOM 4752 O O . ASP A 1 294 ? -17.12300 -26.60963 -32.94524 1.000 16.59124 1753 ASP A O 1
ATOM 4761 N N . LEU A 1 295 ? -15.21170 -26.34896 -34.11521 1.000 18.29140 1754 LEU A N 1
ATOM 4762 C CA . LEU A 1 295 ? -15.30129 -24.90044 -34.17680 1.000 19.37845 1754 LEU A CA 1
ATOM 4763 C C . LEU A 1 295 ? -16.21363 -24.41437 -35.28056 1.000 20.48118 1754 LEU A C 1
ATOM 4764 O O . LEU A 1 295 ? -16.44392 -23.20331 -35.38543 1.000 22.18133 1754 LEU A O 1
ATOM 4780 N N . GLU A 1 296 ? -16.67538 -25.30428 -36.17011 1.000 20.41808 1755 GLU A N 1
ATOM 4781 C CA . GLU A 1 296 ? -17.45295 -24.87282 -37.31401 1.000 24.36583 1755 GLU A CA 1
ATOM 4782 C C . GLU A 1 296 ? -18.95056 -25.01601 -37.09640 1.000 23.82900 1755 GLU A C 1
ATOM 4783 O O . GLU A 1 296 ? -19.71590 -24.39905 -37.82775 1.000 26.38440 1755 GLU A O 1
ATOM 4795 N N . HIS A 1 297 ? -19.36576 -25.76406 -36.09422 1.000 23.32104 1756 HIS A N 1
ATOM 4796 C CA . HIS A 1 297 ? -20.77764 -26.07964 -35.92126 1.000 23.37358 1756 HIS A CA 1
ATOM 4797 C C . HIS A 1 297 ? -21.55655 -24.87010 -35.40975 1.000 21.47073 1756 HIS A C 1
ATOM 4798 O O . HIS A 1 297 ? -21.36639 -24.44215 -34.26460 1.000 20.28121 1756 HIS A O 1
ATOM 4812 N N . GLU A 1 298 ? -22.50236 -24.39241 -36.22113 1.000 19.89954 1757 GLU A N 1
ATOM 4813 C CA . GLU A 1 298 ? -23.37426 -23.29276 -35.79663 1.000 20.39697 1757 GLU A CA 1
ATOM 4814 C C . GLU A 1 298 ? -24.68065 -23.82449 -35.20779 1.000 17.76776 1757 GLU A C 1
ATOM 4815 O O . GLU A 1 298 ? -25.30825 -24.73628 -35.77072 1.000 19.99682 1757 GLU A O 1
ATOM 4827 N N . TRP A 1 299 ? -25.10644 -23.23253 -34.10858 1.000 16.26754 1758 TRP A N 1
ATOM 4828 C CA . TRP A 1 299 ? -26.34778 -23.65877 -33.46164 1.000 16.20963 1758 TRP A CA 1
ATOM 4829 C C . TRP A 1 299 ? -26.88081 -22.49792 -32.64337 1.000 16.61229 1758 TRP A C 1
ATOM 4830 O O . TRP A 1 299 ? -26.18108 -21.51446 -32.37495 1.000 18.00715 1758 TRP A O 1
ATOM 4851 N N . THR A 1 300 ? -28.13912 -22.62220 -32.23845 1.000 15.62798 1759 THR A N 1
ATOM 4852 C CA . THR A 1 300 ? -28.82170 -21.61342 -31.43403 1.000 15.68323 1759 THR A CA 1
ATOM 4853 C C . THR A 1 300 ? -29.10839 -22.17837 -30.05331 1.000 15.22524 1759 THR A C 1
ATOM 4854 O O . THR A 1 300 ? -29.61161 -23.31970 -29.92943 1.000 16.08852 1759 THR A O 1
ATOM 4865 N N . ILE A 1 301 ? -28.78032 -21.41181 -29.02652 1.000 14.05672 1760 ILE A N 1
ATOM 4866 C CA A ILE A 1 301 ? -28.99015 -21.89434 -27.65959 0.766 13.32769 1760 ILE A CA 1
ATOM 4867 C CA B ILE A 1 301 ? -28.99696 -21.83485 -27.64080 0.234 14.40412 1760 ILE A CA 1
ATOM 4868 C C . ILE A 1 301 ? -30.49035 -22.07273 -27.41776 1.000 14.49621 1760 ILE A C 1
ATOM 4869 O O . ILE A 1 301 ? -31.29393 -21.13605 -27.66195 1.000 14.95946 1760 ILE A O 1
ATOM 4900 N N . PRO A 1 302 ? -30.92954 -23.25158 -26.95890 1.000 14.55424 1761 PRO A N 1
ATOM 4901 C CA . PRO A 1 302 ? -32.36632 -23.51825 -26.75710 1.000 15.28844 1761 PRO A CA 1
ATOM 4902 C C . PRO A 1 302 ? -32.82943 -22.97778 -25.41268 1.000 14.69894 1761 PRO A C 1
ATOM 4903 O O . PRO A 1 302 ? -32.09475 -22.25643 -24.71404 1.000 15.36736 1761 PRO A O 1
ATOM 4914 N N . SER A 1 303 ? -34.10429 -23.26438 -25.06695 1.000 14.64366 1762 SER A N 1
ATOM 4915 C CA . SER A 1 303 ? -34.67646 -22.70507 -23.85037 1.000 15.13318 1762 SER A CA 1
ATOM 4916 C C . SER A 1 303 ? -34.10538 -23.33855 -22.59703 1.000 14.49361 1762 SER A C 1
ATOM 4917 O O . SER A 1 303 ? -34.17609 -22.73069 -21.53978 1.000 15.35421 1762 SER A O 1
ATOM 4925 N N . HIS A 1 304 ? -33.52427 -24.54006 -22.70526 1.000 13.70141 1763 HIS A N 1
ATOM 4926 C CA . HIS A 1 304 ? -32.78932 -25.12966 -21.59498 1.000 14.41992 1763 HIS A CA 1
ATOM 4927 C C . HIS A 1 304 ? -31.72471 -26.05699 -22.15222 1.000 13.63826 1763 HIS A C 1
ATOM 4928 O O . HIS A 1 304 ? -31.92448 -26.68633 -23.18633 1.000 14.81990 1763 HIS A O 1
ATOM 4942 N N . MET A 1 305 ? -30.55989 -26.09714 -21.47287 1.000 13.80667 1764 MET A N 1
ATOM 4943 C CA . MET A 1 305 ? -29.53296 -27.03101 -21.87038 1.000 13.68298 1764 MET A CA 1
ATOM 4944 C C . MET A 1 305 ? -29.84521 -28.40143 -21.26312 1.000 13.81192 1764 MET A C 1
ATOM 4945 O O . MET A 1 305 ? -30.64106 -28.52103 -20.34451 1.000 13.88036 1764 MET A O 1
ATOM 4959 N N . PRO A 1 306 ? -29.21837 -29.47546 -21.76425 1.000 13.41723 1765 PRO A N 1
ATOM 4960 C CA . PRO A 1 306 ? -29.68384 -30.80992 -21.35770 1.000 14.90420 1765 PRO A CA 1
ATOM 4961 C C . PRO A 1 306 ? -29.48125 -31.19111 -19.90954 1.000 15.31476 1765 PRO A C 1
ATOM 4962 O O . PRO A 1 306 ? -30.27788 -32.01231 -19.40496 1.000 17.69388 1765 PRO A O 1
ATOM 4973 N N . PHE A 1 307 ? -28.42389 -30.70956 -19.23041 1.000 13.21723 1766 PHE A N 1
ATOM 4974 C CA . PHE A 1 307 ? -28.05809 -31.28805 -17.96267 1.000 12.61180 1766 PHE A CA 1
ATOM 4975 C C . PHE A 1 307 ? -28.43571 -30.50874 -16.72321 1.000 12.66179 1766 PHE A C 1
ATOM 4976 O O . PHE A 1 307 ? -28.87717 -31.10474 -15.73975 1.000 13.81192 1766 PHE A O 1
ATOM 4993 N N . SER A 1 308 ? -28.20418 -29.21191 -16.68472 1.000 11.49329 1767 SER A N 1
ATOM 4994 C CA A SER A 1 308 ? -28.46189 -28.46471 -15.45946 0.000 11.44850 1767 SER A CA 1
ATOM 4995 C CA B SER A 1 308 ? -28.45206 -28.51821 -15.44651 1.000 11.30370 1767 SER A CA 1
ATOM 4996 C C . SER A 1 308 ? -29.91389 -28.63686 -15.02209 1.000 11.82481 1767 SER A C 1
ATOM 4997 O O . SER A 1 308 ? -30.84597 -28.44518 -15.82208 1.000 11.20637 1767 SER A O 1
ATOM 5012 N N . LYS A 1 309 ? -30.10278 -28.88907 -13.74682 1.000 11.50122 1768 LYS A N 1
ATOM 5013 C CA . LYS A 1 309 ? -31.46396 -28.95460 -13.21432 1.000 12.30384 1768 LYS A CA 1
ATOM 5014 C C . LYS A 1 309 ? -32.14281 -27.58253 -13.19000 1.000 12.49601 1768 LYS A C 1
ATOM 5015 O O . LYS A 1 309 ? -33.36955 -27.50427 -12.99364 1.000 14.34616 1768 LYS A O 1
ATOM 5034 N N . ALA A 1 310 ? -31.40397 -26.51502 -13.44166 1.000 12.63024 1769 ALA A N 1
ATOM 5035 C CA . ALA A 1 310 ? -32.06364 -25.21322 -13.56019 1.000 12.19858 1769 ALA A CA 1
ATOM 5036 C C . ALA A 1 310 ? -33.15349 -25.25391 -14.64591 1.000 11.56962 1769 ALA A C 1
ATOM 5037 O O . ALA A 1 310 ? -34.19971 -24.60889 -14.50986 1.000 12.15643 1769 ALA A O 1
ATOM 5044 N N . HIS A 1 311 ? -32.89936 -25.97206 -15.72804 1.000 12.08280 1770 HIS A N 1
ATOM 5045 C CA . HIS A 1 311 ? -33.86032 -26.18097 -16.78330 1.000 13.45135 1770 HIS A CA 1
ATOM 5046 C C . HIS A 1 311 ? -34.32665 -24.87908 -17.43160 1.000 11.84863 1770 HIS A C 1
ATOM 5047 O O . HIS A 1 311 ? -35.47506 -24.74500 -17.83705 1.000 13.41184 1770 HIS A O 1
ATOM 5061 N N . TRP A 1 312 ? -33.41241 -23.91974 -17.54840 1.000 11.79589 1771 TRP A N 1
ATOM 5062 C CA . TRP A 1 312 ? -33.64660 -22.67323 -18.25863 1.000 11.08790 1771 TRP A CA 1
ATOM 5063 C C . TRP A 1 312 ? -32.26337 -22.07228 -18.52623 1.000 11.19853 1771 TRP A C 1
ATOM 5064 O O . TRP A 1 312 ? -31.25438 -22.52218 -17.96236 1.000 12.29595 1771 TRP A O 1
ATOM 5085 N N . THR A 1 313 ? -32.21273 -21.06214 -19.40997 1.000 11.50112 1772 THR A N 1
ATOM 5086 C CA . THR A 1 313 ? -30.93450 -20.33527 -19.62752 1.000 11.56692 1772 THR A CA 1
ATOM 5087 C C . THR A 1 313 ? -31.22051 -18.91503 -20.10014 1.000 11.35381 1772 THR A C 1
ATOM 5088 O O . THR A 1 313 ? -32.06490 -18.71049 -20.98227 1.000 13.00913 1772 THR A O 1
ATOM 5099 N N . PRO A 1 314 ? -30.47092 -17.93112 -19.61224 1.000 10.84061 1773 PRO A N 1
ATOM 5100 C CA . PRO A 1 314 ? -30.65568 -16.57244 -20.09969 1.000 11.64327 1773 PRO A CA 1
ATOM 5101 C C . PRO A 1 314 ? -30.11095 -16.33634 -21.49555 1.000 11.92488 1773 PRO A C 1
ATOM 5102 O O . PRO A 1 314 ? -30.39798 -15.29750 -22.09842 1.000 13.04866 1773 PRO A O 1
ATOM 5113 N N . PHE A 1 315 ? -29.32014 -17.26816 -22.03271 1.000 11.52750 1774 PHE A N 1
ATOM 5114 C CA . PHE A 1 315 ? -28.76534 -17.11508 -23.34761 1.000 11.15375 1774 PHE A CA 1
ATOM 5115 C C . PHE A 1 315 ? -29.63096 -17.69705 -24.45132 1.000 11.98537 1774 PHE A C 1
ATOM 5116 O O . PHE A 1 315 ? -29.21284 -17.73615 -25.61408 1.000 12.84336 1774 PHE A O 1
ATOM 5133 N N . GLU A 1 316 ? -30.84102 -18.15778 -24.11536 1.000 12.36444 1775 GLU A N 1
ATOM 5134 C CA . GLU A 1 316 ? -31.74852 -18.70209 -25.11967 1.000 13.58561 1775 GLU A CA 1
ATOM 5135 C C . GLU A 1 316 ? -31.85618 -17.75584 -26.32925 1.000 13.70408 1775 GLU A C 1
ATOM 5136 O O . GLU A 1 316 ? -32.01584 -16.51757 -26.16665 1.000 15.95162 1775 GLU A O 1
ATOM 5148 N N . GLY A 1 317 ? -31.70281 -18.29966 -27.50423 1.000 14.10149 1776 GLY A N 1
ATOM 5149 C CA . GLY A 1 317 ? -31.82938 -17.60018 -28.75861 1.000 15.39102 1776 GLY A CA 1
ATOM 5150 C C . GLY A 1 317 ? -30.55005 -17.04097 -29.31667 1.000 16.10428 1776 GLY A C 1
ATOM 5151 O O . GLY A 1 317 ? -30.54811 -16.57759 -30.45485 1.000 17.40442 1776 GLY A O 1
ATOM 5155 N N . GLN A 1 318 ? -29.48278 -17.03529 -28.53074 1.000 15.35687 1777 GLN A N 1
ATOM 5156 C CA . GLN A 1 318 ? -28.20465 -16.57547 -29.06496 1.000 14.60686 1777 GLN A CA 1
ATOM 5157 C C . GLN A 1 318 ? -27.60893 -17.61039 -30.01310 1.000 15.50429 1777 GLN A C 1
ATOM 5158 O O . GLN A 1 318 ? -27.68015 -18.82816 -29.76440 1.000 16.47541 1777 GLN A O 1
ATOM 5172 N N . LYS A 1 319 ? -27.04740 -17.12820 -31.10472 1.000 16.45700 1778 LYS A N 1
ATOM 5173 C CA A LYS A 1 319 ? -26.38420 -17.96528 -32.09713 0.503 16.70973 1778 LYS A CA 1
ATOM 5174 C CA B LYS A 1 319 ? -26.38864 -17.98293 -32.08205 0.497 17.08083 1778 LYS A CA 1
ATOM 5175 C C . LYS A 1 319 ? -24.91536 -18.10337 -31.73671 1.000 16.64656 1778 LYS A C 1
ATOM 5176 O O . LYS A 1 319 ? -24.24241 -17.10021 -31.45634 1.000 18.43085 1778 LYS A O 1
ATOM 5213 N N . VAL A 1 320 ? -24.44706 -19.33678 -31.70054 1.000 15.36743 1779 VAL A N 1
ATOM 5214 C CA . VAL A 1 320 ? -23.09472 -19.67956 -31.31574 1.000 14.48047 1779 VAL A CA 1
ATOM 5215 C C . VAL A 1 320 ? -22.46785 -20.53512 -32.40335 1.000 15.94115 1779 VAL A C 1
ATOM 5216 O O . VAL A 1 320 ? -23.14157 -21.12405 -33.24557 1.000 17.80181 1779 VAL A O 1
ATOM 5229 N N . LYS A 1 321 ? -21.14410 -20.58124 -32.36854 1.000 16.48865 1780 LYS A N 1
ATOM 5230 C CA . LYS A 1 321 ? -20.37619 -21.33167 -33.33479 1.000 18.38625 1780 LYS A CA 1
ATOM 5231 C C . LYS A 1 321 ? -19.27198 -21.96003 -32.52023 1.000 17.14394 1780 LYS A C 1
ATOM 5232 O O . LYS A 1 321 ? -18.43115 -21.25552 -31.92888 1.000 17.80982 1780 LYS A O 1
ATOM 5251 N N . GLY A 1 322 ? -19.29649 -23.27004 -32.46787 1.000 17.78608 1781 GLY A N 1
ATOM 5252 C CA . GLY A 1 322 ? -18.39266 -24.06710 -31.60395 1.000 17.61765 1781 GLY A CA 1
ATOM 5253 C C . GLY A 1 322 ? -19.18052 -24.93204 -30.63537 1.000 16.00436 1781 GLY A C 1
ATOM 5254 O O . GLY A 1 322 ? -20.15051 -24.53791 -30.00470 1.000 16.94388 1781 GLY A O 1
ATOM 5258 N N . THR A 1 323 ? -18.75862 -26.18681 -30.54678 1.000 14.24366 1782 THR A N 1
ATOM 5259 C CA A THR A 1 323 ? -19.41763 -27.12920 -29.67784 0.685 15.00683 1782 THR A CA 1
ATOM 5260 C CA B THR A 1 323 ? -19.45695 -27.24827 -29.82638 0.315 13.68300 1782 THR A CA 1
ATOM 5261 C C . THR A 1 323 ? -18.44072 -28.18015 -29.17533 1.000 13.94883 1782 THR A C 1
ATOM 5262 O O . THR A 1 323 ? -17.45808 -28.53189 -29.84012 1.000 14.28303 1782 THR A O 1
ATOM 5283 N N . VAL A 1 324 ? -18.72164 -28.65202 -27.96420 1.000 13.66984 1783 VAL A N 1
ATOM 5284 C CA . VAL A 1 324 ? -17.96016 -29.74524 -27.35179 1.000 13.43829 1783 VAL A CA 1
ATOM 5285 C C . VAL A 1 324 ? -18.41229 -31.07120 -27.93898 1.000 13.39089 1783 VAL A C 1
ATOM 5286 O O . VAL A 1 324 ? -19.60717 -31.41421 -27.87751 1.000 15.10148 1783 VAL A O 1
ATOM 5299 N N . ARG A 1 325 ? -17.46634 -31.81900 -28.51665 1.000 13.42771 1784 ARG A N 1
ATOM 5300 C CA . ARG A 1 325 ? -17.75406 -33.12342 -29.10145 1.000 13.79096 1784 ARG A CA 1
ATOM 5301 C C . ARG A 1 325 ? -17.39700 -34.25986 -28.16502 1.000 14.03832 1784 ARG A C 1
ATOM 5302 O O . ARG A 1 325 ? -18.13524 -35.24123 -28.06316 1.000 15.76473 1784 ARG A O 1
ATOM 5323 N N . ARG A 1 326 ? -16.24159 -34.19590 -27.53107 1.000 13.20930 1785 ARG A N 1
ATOM 5324 C CA . ARG A 1 326 ? -15.75593 -35.30781 -26.72192 1.000 14.13571 1785 ARG A CA 1
ATOM 5325 C C . ARG A 1 326 ? -14.92122 -34.76731 -25.59246 1.000 13.24350 1785 ARG A C 1
ATOM 5326 O O . ARG A 1 326 ? -14.15808 -33.80982 -25.80323 1.000 14.91199 1785 ARG A O 1
ATOM 5347 N N . VAL A 1 327 ? -15.01888 -35.38262 -24.43743 1.000 11.97758 1786 VAL A N 1
ATOM 5348 C CA . VAL A 1 327 ? -14.18105 -35.10322 -23.28178 1.000 11.51699 1786 VAL A CA 1
ATOM 5349 C C . VAL A 1 327 ? -13.64136 -36.43479 -22.77677 1.000 11.92231 1786 VAL A C 1
ATOM 5350 O O . VAL A 1 327 ? -14.40791 -37.39283 -22.57026 1.000 14.06192 1786 VAL A O 1
ATOM 5363 N N . VAL A 1 328 ? -12.32661 -36.47693 -22.55162 1.000 12.76445 1787 VAL A N 1
ATOM 5364 C CA . VAL A 1 328 ? -11.64894 -37.59129 -21.91568 1.000 13.65926 1787 VAL A CA 1
ATOM 5365 C C . VAL A 1 328 ? -11.13363 -37.09380 -20.57772 1.000 12.28810 1787 VAL A C 1
ATOM 5366 O O . VAL A 1 328 ? -10.48187 -36.04623 -20.53509 1.000 12.53021 1787 VAL A O 1
ATOM 5379 N N . LEU A 1 329 ? -11.44085 -37.80775 -19.48840 1.000 12.21700 1788 LEU A N 1
ATOM 5380 C CA . LEU A 1 329 ? -11.03797 -37.42953 -18.14863 1.000 12.16961 1788 LEU A CA 1
ATOM 5381 C C . LEU A 1 329 ? -10.24728 -38.58283 -17.54744 1.000 11.61173 1788 LEU A C 1
ATOM 5382 O O . LEU A 1 329 ? -10.81679 -39.67271 -17.33926 1.000 12.51703 1788 LEU A O 1
ATOM 5398 N N . ARG A 1 330 ? -8.97964 -38.35611 -17.27846 1.000 12.57755 1789 ARG A N 1
ATOM 5399 C CA . ARG A 1 330 ? -8.12533 -39.38310 -16.67111 1.000 12.59862 1789 ARG A CA 1
ATOM 5400 C C . ARG A 1 330 ? -8.24615 -40.73401 -17.38886 1.000 13.12771 1789 ARG A C 1
ATOM 5401 O O . ARG A 1 330 ? -8.39872 -41.81530 -16.77204 1.000 14.44618 1789 ARG A O 1
ATOM 5422 N N . GLY A 1 331 ? -8.19900 -40.65891 -18.72999 1.000 13.55668 1790 GLY A N 1
ATOM 5423 C CA . GLY A 1 331 ? -8.13167 -41.83041 -19.57362 1.000 14.23300 1790 GLY A CA 1
ATOM 5424 C C . GLY A 1 331 ? -9.45008 -42.48036 -19.90307 1.000 15.35693 1790 GLY A C 1
ATOM 5425 O O . GLY A 1 331 ? -9.45826 -43.48231 -20.63039 1.000 19.77825 1790 GLY A O 1
ATOM 5429 N N . GLU A 1 332 ? -10.57002 -41.97099 -19.40868 1.000 14.74898 1791 GLU A N 1
ATOM 5430 C CA . GLU A 1 332 ? -11.87780 -42.51684 -19.74180 1.000 14.92528 1791 GLU A CA 1
ATOM 5431 C C . GLU A 1 332 ? -12.69909 -41.51766 -20.53821 1.000 13.99884 1791 GLU A C 1
ATOM 5432 O O . GLU A 1 332 ? -12.68067 -40.30701 -20.26575 1.000 14.44625 1791 GLU A O 1
ATOM 5444 N N . VAL A 1 333 ? -13.44514 -42.00559 -21.52381 1.000 14.83835 1792 VAL A N 1
ATOM 5445 C CA . VAL A 1 333 ? -14.38757 -41.14944 -22.23278 1.000 14.52788 1792 VAL A CA 1
ATOM 5446 C C . VAL A 1 333 ? -15.45196 -40.69339 -21.25344 1.000 13.71198 1792 VAL A C 1
ATOM 5447 O O . VAL A 1 333 ? -16.18824 -41.52151 -20.68204 1.000 14.81993 1792 VAL A O 1
ATOM 5460 N N . ALA A 1 334 ? -15.55061 -39.37764 -21.06767 1.000 13.77773 1793 ALA A N 1
ATOM 5461 C CA . ALA A 1 334 ? -16.47160 -38.82206 -20.09451 1.000 13.51195 1793 ALA A CA 1
ATOM 5462 C C . ALA A 1 334 ? -17.71977 -38.25555 -20.73780 1.000 12.98553 1793 ALA A C 1
ATOM 5463 O O . ALA A 1 334 ? -18.77832 -38.20848 -20.08487 1.000 13.43554 1793 ALA A O 1
ATOM 5470 N N . TYR A 1 335 ? -17.63388 -37.82692 -21.99179 1.000 13.12765 1794 TYR A N 1
ATOM 5471 C CA . TYR A 1 335 ? -18.72402 -37.15454 -22.69213 1.000 12.97767 1794 TYR A CA 1
ATOM 5472 C C . TYR A 1 335 ? -18.52989 -37.30613 -24.17875 1.000 13.16986 1794 TYR A C 1
ATOM 5473 O O . TYR A 1 335 ? -17.41698 -37.08811 -24.68028 1.000 13.83296 1794 TYR A O 1
ATOM 5491 N N A ILE A 1 336 ? -19.60964 -37.59488 -24.91114 0.455 14.06725 1795 ILE A N 1
ATOM 5492 N N B ILE A 1 336 ? -19.58735 -37.73248 -24.89790 0.545 13.91198 1795 ILE A N 1
ATOM 5493 C CA A ILE A 1 336 ? -19.50786 -37.63112 -26.36258 0.455 15.10161 1795 ILE A CA 1
ATOM 5494 C CA B ILE A 1 336 ? -19.59948 -37.64930 -26.34725 0.545 14.72264 1795 ILE A CA 1
ATOM 5495 C C A ILE A 1 336 ? -20.85623 -37.25019 -26.95700 0.455 15.68848 1795 ILE A C 1
ATOM 5496 C C B ILE A 1 336 ? -20.94435 -37.12168 -26.78936 0.545 15.18574 1795 ILE A C 1
ATOM 5497 O O A ILE A 1 336 ? -21.84131 -37.98521 -26.82571 0.455 16.14377 1795 ILE A O 1
ATOM 5498 O O B ILE A 1 336 ? -21.99266 -37.70527 -26.47059 0.545 13.81459 1795 ILE A O 1
ATOM 5529 N N . ASP A 1 337 ? -20.90633 -36.08123 -27.59880 1.000 16.32015 1796 ASP A N 1
ATOM 5530 C CA . ASP A 1 337 ? -22.06725 -35.61704 -28.36918 1.000 17.53078 1796 ASP A CA 1
ATOM 5531 C C . ASP A 1 337 ? -23.35633 -35.75329 -27.57578 1.000 17.36766 1796 ASP A C 1
ATOM 5532 O O . ASP A 1 337 ? -24.37584 -36.25427 -28.05106 1.000 16.58867 1796 ASP A O 1
ATOM 5541 N N . GLY A 1 3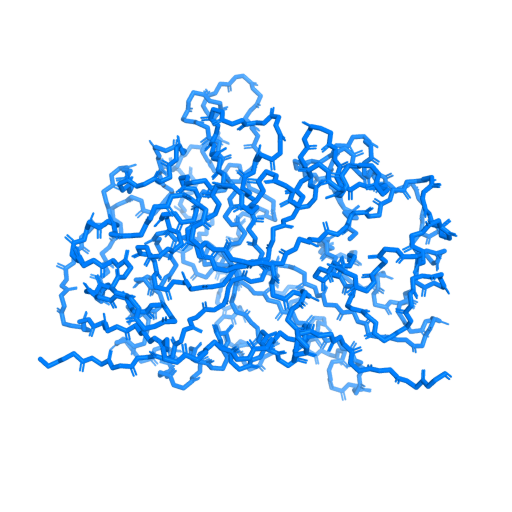38 ? -23.33283 -35.26690 -26.35048 1.000 19.65202 1797 GLY A N 1
ATOM 5542 C CA . GLY A 1 338 ? -24.53593 -35.14942 -25.56420 1.000 19.47053 1797 GLY A CA 1
ATOM 5543 C C . GLY A 1 338 ? -24.73451 -36.26091 -24.55230 1.000 19.32851 1797 GLY A C 1
ATOM 5544 O O . GLY A 1 338 ? -25.64062 -36.15768 -23.71390 1.000 23.43401 1797 GLY A O 1
ATOM 5548 N N . GLN A 1 339 ? -23.90248 -37.28078 -24.56737 1.000 17.68871 1798 GLN A N 1
ATOM 5549 C CA . GLN A 1 339 ? -23.99969 -38.39262 -23.63141 1.000 17.85455 1798 GLN A CA 1
ATOM 5550 C C . GLN A 1 339 ? -22.86213 -38.30809 -22.63513 1.000 16.54387 1798 GLN A C 1
ATOM 5551 O O . GLN A 1 339 ? -21.69831 -38.35668 -23.02520 1.000 17.17812 1798 GLN A O 1
ATOM 5565 N N . VAL A 1 340 ? -23.17897 -38.23110 -21.35215 1.000 15.05688 1799 VAL A N 1
ATOM 5566 C CA . VAL A 1 340 ? -22.20135 -38.37863 -20.28133 1.000 14.93059 1799 VAL A CA 1
ATOM 5567 C C . VAL A 1 340 ? -21.97603 -39.87242 -20.03457 1.000 15.86494 1799 VAL A C 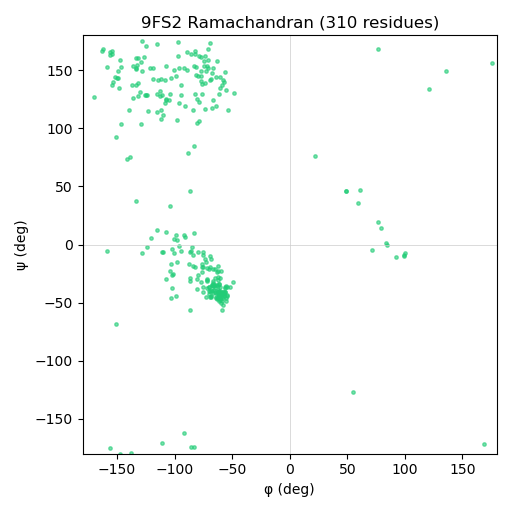1
ATOM 5568 O O . VAL A 1 340 ? -22.93624 -40.65136 -19.91209 1.000 19.92833 1799 VAL A O 1
ATOM 5581 N N . LEU A 1 341 ? -20.71837 -40.29362 -20.00986 1.000 16.19651 1800 LEU A N 1
ATOM 5582 C CA . LEU A 1 341 ? -20.34489 -41.71029 -19.97764 1.000 17.38610 1800 LEU A CA 1
ATOM 5583 C C . LEU A 1 341 ? -19.51766 -42.07828 -18.74785 1.000 17.91773 1800 LEU A C 1
ATOM 5584 O O . LEU A 1 341 ? -19.02801 -43.23044 -18.65911 1.000 21.61280 1800 LEU A O 1
ATOM 5600 N N . VAL A 1 342 ? -19.32515 -41.15829 -17.79600 1.000 14.61215 1801 VAL A N 1
ATOM 5601 C CA . VAL A 1 342 ? -18.79597 -41.51011 -16.48747 1.000 14.95156 1801 VAL A CA 1
ATOM 5602 C C . VAL A 1 342 ? -19.87612 -41.33210 -15.43064 1.000 15.90424 1801 VAL A C 1
ATOM 5603 O O . VAL A 1 342 ? -20.69967 -40.41021 -15.51950 1.000 15.38582 1801 VAL A O 1
ATOM 5616 N N . PRO A 1 343 ? -19.92270 -42.21779 -14.45340 1.000 15.98331 1802 PRO A N 1
ATOM 5617 C CA . PRO A 1 343 ? -21.02160 -42.19930 -13.48064 1.000 16.23854 1802 PRO A CA 1
ATOM 5618 C C . PRO A 1 343 ? -20.77209 -41.18752 -12.38085 1.000 14.94101 1802 PRO A C 1
ATOM 5619 O O . PRO A 1 343 ? -19.62558 -40.77550 -12.13076 1.000 14.56467 1802 PRO A O 1
ATOM 5630 N N . PRO A 1 344 ? -21.79733 -40.87258 -11.60560 1.000 13.97781 1803 PRO A N 1
ATOM 5631 C CA . PRO A 1 344 ? -21.57308 -40.14669 -10.36010 1.000 13.31462 1803 PRO A CA 1
ATOM 5632 C C . PRO A 1 344 ? -20.58743 -40.87249 -9.48591 1.000 14.33568 1803 PRO A C 1
ATOM 5633 O O . PRO A 1 344 ? -20.63985 -42.10740 -9.37684 1.000 15.11210 1803 PRO A O 1
ATOM 5644 N N . GLY A 1 345 ? -19.60080 -40.13200 -8.95299 1.000 13.82506 1804 GLY A N 1
ATOM 5645 C CA . GLY A 1 345 ? -18.55670 -40.71823 -8.16639 1.000 14.10926 1804 GLY A CA 1
ATOM 5646 C C . GLY A 1 345 ? -17.25598 -40.95553 -8.90389 1.000 12.90933 1804 GLY A C 1
ATOM 5647 O O . GLY A 1 345 ? -16.23871 -41.27092 -8.25148 1.000 14.12246 1804 GLY A O 1
ATOM 5651 N N . TYR A 1 346 ? -17.23719 -40.78688 -10.21553 1.000 13.44872 1805 TYR A N 1
ATOM 5652 C CA . TYR A 1 346 ? -15.96756 -40.87400 -10.93688 1.000 13.14345 1805 TYR A CA 1
ATOM 5653 C C . TYR A 1 346 ? -15.01397 -39.74012 -10.56484 1.000 12.98549 1805 TYR A C 1
ATOM 5654 O O . TYR A 1 346 ? -13.78469 -39.90654 -10.54280 1.000 13.47240 1805 TYR A O 1
ATOM 5672 N N . GLY A 1 347 ? -15.56928 -38.58237 -10.26320 1.000 12.41445 1806 GLY A N 1
ATOM 5673 C CA . GLY A 1 347 ? -14.74260 -37.42004 -9.93476 1.000 12.05384 1806 GLY A CA 1
ATOM 5674 C C . GLY A 1 347 ? -14.12439 -37.50190 -8.55809 1.000 12.30382 1806 GLY A C 1
ATOM 5675 O O . GLY A 1 347 ? -14.61609 -38.18385 -7.64519 1.000 12.60386 1806 GLY A O 1
ATOM 5679 N N . GLN A 1 348 ? -12.97047 -36.79997 -8.44182 1.000 11.50385 1807 GLN A N 1
ATOM 5680 C CA . GLN A 1 348 ? -12.17609 -36.83591 -7.23769 1.000 11.83538 1807 GLN A CA 1
ATOM 5681 C C . GLN A 1 348 ? -11.83352 -35.43824 -6.73715 1.000 11.44850 1807 GLN A C 1
ATOM 5682 O O . GLN A 1 348 ? -11.80446 -34.46671 -7.49589 1.000 11.71430 1807 GLN A O 1
ATOM 5696 N N . ASP A 1 349 ? -11.54317 -35.36690 -5.44235 1.000 12.16698 1808 ASP A N 1
ATOM 5697 C CA . ASP A 1 349 ? -11.10859 -34.14256 -4.76138 1.000 11.81697 1808 ASP A CA 1
ATOM 5698 C C . ASP A 1 349 ? -9.63985 -33.92078 -5.04925 1.000 11.15903 1808 ASP A C 1
ATOM 5699 O O . ASP A 1 349 ? -8.78272 -34.64918 -4.53265 1.000 11.83797 1808 ASP A O 1
ATOM 5708 N N . VAL A 1 350 ? -9.34882 -32.93661 -5.90362 1.000 10.77218 1809 VAL A N 1
ATOM 5709 C CA . VAL A 1 350 ? -7.96855 -32.71918 -6.33178 1.000 11.19053 1809 VAL A CA 1
ATOM 5710 C C . VAL A 1 350 ? -7.05752 -32.30000 -5.19498 1.000 10.60112 1809 VAL 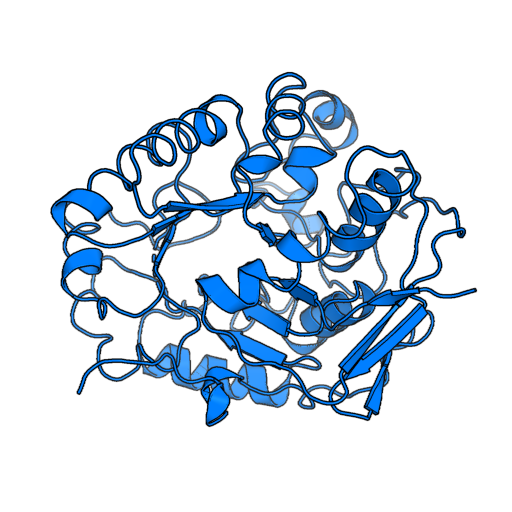A C 1
ATOM 5711 O O . VAL A 1 350 ? -5.83526 -32.49075 -5.31268 1.000 12.12748 1809 VAL A O 1
ATOM 5724 N N . ARG A 1 351 ? -7.57425 -31.77418 -4.08855 1.000 11.08794 1810 ARG A N 1
ATOM 5725 C CA . ARG A 1 351 ? -6.75477 -31.37268 -2.96787 1.000 11.86959 1810 ARG A CA 1
ATOM 5726 C C . ARG A 1 351 ? -6.19749 -32.55700 -2.20414 1.000 13.13292 1810 ARG A C 1
ATOM 5727 O O . ARG A 1 351 ? -5.33061 -32.37509 -1.38573 1.000 15.53312 1810 ARG A O 1
ATOM 5748 N N . LYS A 1 352 ? -6.73318 -33.75474 -2.42904 1.000 13.39881 1811 LYS A N 1
ATOM 5749 C CA . LYS A 1 352 ? -6.21175 -34.97345 -1.81818 1.000 14.05417 1811 LYS A CA 1
ATOM 5750 C C . LYS A 1 352 ? -5.09755 -35.59191 -2.63850 1.000 14.12788 1811 LYS A C 1
ATOM 5751 O O . LYS A 1 352 ? -4.42279 -36.50732 -2.14268 1.000 17.48067 1811 LYS A O 1
ATOM 5755 N N . TRP A 1 353 ? -4.93709 -35.22419 -3.89055 1.000 14.05147 1812 TRP A N 1
ATOM 5756 C CA . TRP A 1 353 ? -3.85364 -35.72974 -4.69683 1.000 14.48314 1812 TRP A CA 1
ATOM 5757 C C . TRP A 1 353 ? -2.52351 -35.15491 -4.17727 1.000 15.91749 1812 TRP A C 1
ATOM 5758 O O . TRP A 1 353 ? -2.45581 -34.00331 -3.78493 1.000 16.12272 1812 TRP A O 1
ATOM 5779 N N . PRO A 1 354 ? -1.44783 -35.93806 -4.16188 1.000 18.99418 1813 PRO A N 1
ATOM 5780 C CA . PRO A 1 354 ? -0.16511 -35.36995 -3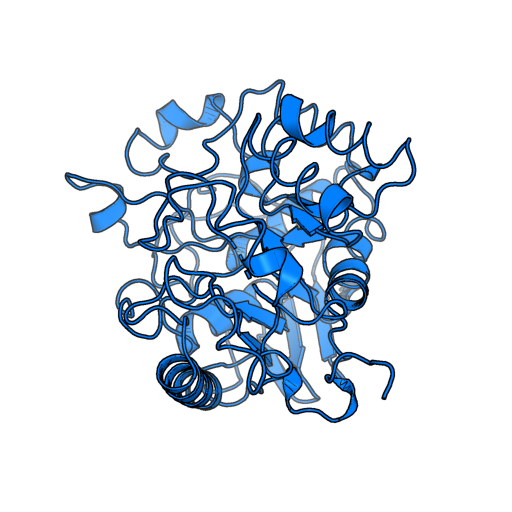.67826 1.000 20.06007 1813 PRO A CA 1
ATOM 5781 C C . PRO A 1 354 ? 0.25560 -34.09301 -4.39967 1.000 19.09944 1813 PRO A C 1
ATOM 5782 O O . PRO A 1 354 ? 0.75572 -33.14186 -3.78022 1.000 21.01270 1813 PRO A O 1
ATOM 5793 N N . GLN A 1 355 ? -0.00902 -34.02507 -5.67661 1.000 17.57038 1814 GLN A N 1
ATOM 5794 C CA . GLN A 1 355 ? 0.32254 -32.88725 -6.49141 1.000 18.01769 1814 GLN A CA 1
ATOM 5795 C C . GLN A 1 355 ? -0.68663 -31.73865 -6.34409 1.000 17.39135 1814 GLN A C 1
ATOM 5796 O O . GLN A 1 355 ? -0.44174 -30.64894 -6.84422 1.000 19.29936 1814 GLN A O 1
ATOM 5810 N N . GLY A 1 356 ? -1.79503 -31.94806 -5.62363 1.000 15.43849 1815 GLY A N 1
ATOM 5811 C CA . GLY A 1 356 ? -2.82137 -30.93937 -5.42238 1.000 14.19624 1815 GLY A CA 1
ATOM 5812 C C . GLY A 1 356 ? -2.74138 -30.14631 -4.14628 1.000 13.91728 1815 GLY A C 1
ATOM 5813 O O . GLY A 1 356 ? -3.56140 -29.23246 -3.95862 1.000 15.39370 1815 GLY A O 1
ATOM 5817 N N . ALA A 1 357 ? -1.76834 -30.41575 -3.26970 1.000 14.12786 1816 ALA A N 1
ATOM 5818 C CA . ALA A 1 357 ? -1.57161 -29.61576 -2.07397 1.000 15.82537 1816 ALA A CA 1
ATOM 5819 C C . ALA A 1 357 ? -0.88713 -28.30222 -2.45144 1.000 15.92011 1816 ALA A C 1
ATOM 5820 O O . ALA A 1 357 ? -0.05906 -28.23934 -3.36920 1.000 17.08597 1816 ALA A O 1
ATOM 5827 N N . VAL A 1 358 ? -1.25030 -27.24798 -1.75969 1.000 16.79386 1817 VAL A N 1
ATOM 5828 C CA . VAL A 1 358 ? -0.62572 -25.95382 -2.04786 1.000 16.37017 1817 VAL A CA 1
ATOM 5829 C C . VAL A 1 358 ? 0.73189 -25.91477 -1.34968 1.000 15.72808 1817 VAL A C 1
ATOM 5830 O O . VAL A 1 358 ? 0.79520 -26.12110 -0.12664 1.000 16.08065 1817 VAL A O 1
ATOM 5843 N N . PRO A 1 359 ? 1.81997 -25.65306 -2.07123 1.000 17.63607 1818 PRO A N 1
ATOM 5844 C CA . PRO A 1 359 ? 3.13345 -25.63191 -1.40859 1.000 17.80984 1818 PRO A CA 1
ATOM 5845 C C . PRO A 1 359 ? 3.19627 -24.56160 -0.32280 1.000 16.79395 1818 PRO A C 1
ATOM 5846 O O . PRO A 1 359 ? 2.63165 -23.48461 -0.46830 1.000 16.63338 1818 PRO A O 1
ATOM 5857 N N . GLN A 1 360 ? 3.90750 -24.86029 0.77298 1.000 18.48888 1819 GLN A N 1
ATOM 5858 C CA . GLN A 1 360 ? 4.13139 -23.86335 1.81878 1.000 19.84431 1819 GLN A CA 1
ATOM 5859 C C . GLN A 1 360 ? 5.48417 -24.07786 2.46347 1.000 22.01290 1819 GLN A C 1
ATOM 5860 O O . GLN A 1 360 ? 6.04072 -25.17047 2.42058 1.000 22.51297 1819 GLN A O 1
ATOM 5874 N N . LEU A 1 361 ? 5.97692 -23.01774 3.08507 1.000 22.85254 1820 LEU A N 1
ATOM 5875 C CA . LEU A 1 361 ? 7.15834 -23.12400 3.93685 1.000 25.08703 1820 LEU A CA 1
ATOM 5876 C C . LEU A 1 361 ? 6.82298 -23.94847 5.18506 1.000 27.72417 1820 LEU A C 1
ATOM 5877 O O . LEU A 1 361 ? 5.69267 -23.92460 5.66894 1.000 28.88473 1820 LEU A O 1
ATOM 5893 N N . PRO A 1 362 ? 7.79312 -24.70812 5.72149 1.000 30.13501 1821 PRO A N 1
ATOM 5894 C CA . PRO A 1 362 ? 7.50616 -25.48894 6.93520 1.000 33.92224 1821 PRO A CA 1
ATOM 5895 C C . PRO A 1 362 ? 7.11354 -24.60707 8.13304 1.000 37.17790 1821 PRO A C 1
ATOM 5896 O O . PRO A 1 362 ? 7.63737 -23.50353 8.31038 1.000 37.72795 1821 PRO A O 1
#

B-factor: mean 17.06, std 7.26, range [0.0, 60.37]

GO terms:
  GO:0044205 'de novo' UMP biosynthetic process (P, IDA)
  GO:0006225 UDP biosynthetic process (P, IDA)
  GO:0008270 zinc ion binding (F, IDA)
  GO:0004151 dihydroorotase activity (F, IDA)
  GO:0006207 'de novo' pyrimidine nucleobase biosynthetic process (P, IDA)
  GO:0004070 aspartate carbamoyltransferase activity (F, EXP)
  GO:0004088 carbamoyl-phosphate synthase (glutamine-hydrolyzing) activity (F, EXP)
  GO:0005829 cytosol (C, TAS)
  GO:0042802 identical protein binding (F, IPI)
  GO:0005515 protein binding (F, IPI)
  GO:0005634 nucleus (C, IDA)
  GO:0005829 cytosol (C, IDA)
  GO:0016363 nuclear matrix (C, IDA)
  GO:0070062 extracellular exosome (C, HDA)
  GO:0016020 membrane (C, HDA)
  GO:0019899 enzyme binding (F, IPI)

Sequence (361 aa):
KLVRLPGLIDVHVHLREPGGTHKEDFASGTAAALAGGITMVCAMPNTRPPIIDDAPALALAQKLAEAGARCDFALFLGAASEENAGTLGTVAGSSAAGLLYLNNEETTFFSSEELLRRLLDSVVVQWMMEHFETWPSHLPIVAHAEQQTVVAAVLMMVAQLTQRSVHICHVARKEEILLLIKKAAKARRGLPVTCEVAPHHLFLSHDDLERLGPGKGEVRPEELGSRQDVEEALWEENMAVIDCFASDHAPHTLEEKCGSRPPPGFPGLETMLPLLLTAVSSEGRLSLDDLLLQRLHHNPRRIFHHLPPQEEDDTYVEVDLEHEWTIIPSHMPFSSKAHWTPFEGQKKVKGTTVRRVVLRGEVAYIIDGQVLVPPGYGQDVRKWPQGAVPQLP

Secondary structure (DSSP, 8-state):
-PEEEEPEEEEEE---TTT-TTT--HHHHHHHHHHTTEEEEEE-S-SSS-S-SHHHHHHHHHHHHHH-SSEEEE-----SS-TTS-TTTGGGSS---B-SSSS-S-----HHHHHHHHHHS-TTS--EEB--THHHHHHHHHHHHTT--EEE-S--SHHHHHHHHHHHHTT--EEEEE-HHHHH--GGGHHHHHHHHT--SSPPPPHHHHHHHHHTGGG--EE---B----HHHHTSSSPPP----HHHHHHHHHHHHHTTSS-HHHHHIIIIIHHHHHHTPPP-TT-EEEEEEEEEEE--SS-SS-TT---TTTT-EEEEEEEEEEETTEEEEETTEE-S-TT---BGGGSGGGSPP---